Protein AF-A0A8S3XI13-F1 (afdb_monomer_lite)

pLDDT: mean 81.08, std 16.93, range [27.52, 96.81]

InterPro domains:
  IPR004941 FP protein, N-terminal domain [PF03258] (296-388)
  IPR057251 FP protein, C-terminal domain [PF25298] (394-444)

Organism: Parnassius apollo (NCBI:txid110799)

Foldseek 3Di:
DPAQEEEEEPLVDPVNVVVVVVVVVVRHHYAYEDCDDDPRYDHLVCCQPPFDPPNHQEYEYPFFDDPPDPVDDPDPVVLVRRLCRQLVSLLSNQVSQQPDPPHHQEYEYEADDQQDDDDPPDDDALVDHGPCPDSRNVSRVSRVVSNDHDPPYHYHYVRPPPVVVVVVPDDDDDDDPVSVVPPPDPDDPDDPDPPPDDDDDDDDDDDDDPPPVVVVVVVVVVVVVVVVVVVVVVVVVVVVVVVVVVVVVVVVVVVVVVVVVVVVVVVVVVVVVVVVVVVVVVVVLVVQLVVFVVQLQKKKKDLAADDPPDDQLLLLVLLCVQLVHDSQFFDDWDWADDPDPGGTIIMTGGPDSVSLVSSQVSCVVDWDFQCSRDVPPVDPVSRRDTMHMDGDHDPQVVVQLVLLCVQCVVQFVDWDDDPSFIWTHRDPPDDTDTDSDVVVSVVNSVVVPD

Structure (mmCIF, N/CA/C/O backbone):
data_AF-A0A8S3XI13-F1
#
_entry.id   AF-A0A8S3XI13-F1
#
loop_
_atom_site.group_PDB
_atom_site.id
_atom_site.type_symbol
_atom_site.label_atom_id
_atom_site.label_alt_id
_atom_site.label_comp_id
_atom_site.label_asym_id
_atom_site.label_entity_id
_atom_site.label_seq_id
_atom_site.pdbx_PDB_ins_code
_atom_site.Cartn_x
_atom_site.Cartn_y
_atom_site.Cartn_z
_atom_site.occupancy
_atom_site.B_iso_or_equiv
_atom_site.auth_seq_id
_atom_site.auth_comp_id
_atom_site.auth_asym_id
_atom_site.auth_atom_id
_atom_site.pdbx_PDB_model_num
ATOM 1 N N . MET A 1 1 ? 24.806 15.729 -54.479 1.00 39.25 1 MET A N 1
ATOM 2 C CA . MET A 1 1 ? 23.405 15.866 -54.014 1.00 39.25 1 MET A CA 1
ATOM 3 C C . MET A 1 1 ? 23.427 16.404 -52.591 1.00 39.25 1 MET A C 1
ATOM 5 O O . MET A 1 1 ? 24.210 15.902 -51.797 1.00 39.25 1 MET A O 1
ATOM 9 N N . SER A 1 2 ? 22.655 17.449 -52.281 1.00 49.19 2 SER A N 1
ATOM 10 C CA . SER A 1 2 ? 22.562 17.988 -50.913 1.00 49.19 2 SER A CA 1
ATOM 11 C C . SER A 1 2 ? 22.027 16.899 -49.978 1.00 49.19 2 SER A C 1
ATOM 13 O O . SER A 1 2 ? 20.950 16.361 -50.226 1.00 49.19 2 SER A O 1
ATOM 15 N N . ALA A 1 3 ? 22.794 16.515 -48.956 1.00 59.03 3 ALA A N 1
ATOM 16 C CA . ALA A 1 3 ? 22.401 15.454 -48.036 1.00 59.03 3 ALA A CA 1
ATOM 17 C C . ALA A 1 3 ? 21.142 15.870 -47.255 1.00 59.03 3 ALA A C 1
ATOM 19 O O . ALA A 1 3 ? 21.149 16.883 -46.551 1.00 59.03 3 ALA A O 1
ATOM 20 N N . ASN A 1 4 ? 20.064 15.089 -47.372 1.00 81.31 4 ASN A N 1
ATOM 21 C CA . ASN A 1 4 ? 18.801 15.349 -46.681 1.00 81.31 4 ASN A CA 1
ATOM 22 C C . ASN A 1 4 ? 19.017 15.266 -45.164 1.00 81.31 4 ASN A C 1
ATOM 24 O O . ASN A 1 4 ? 19.287 14.183 -44.638 1.00 81.31 4 ASN A O 1
ATOM 28 N N . LYS A 1 5 ? 18.914 16.403 -44.459 1.00 91.69 5 LYS A N 1
ATOM 29 C CA . LYS A 1 5 ? 19.104 16.435 -43.006 1.00 91.69 5 LYS A CA 1
ATOM 30 C C . LYS A 1 5 ? 17.844 16.027 -42.256 1.00 91.69 5 LYS A C 1
ATOM 32 O O . LYS A 1 5 ? 16.756 16.538 -42.535 1.00 91.69 5 LYS A O 1
ATOM 37 N N . VAL A 1 6 ? 18.025 15.181 -41.249 1.00 94.44 6 VAL A N 1
ATOM 38 C CA . VAL A 1 6 ? 17.006 14.838 -40.256 1.00 94.44 6 VAL A CA 1
ATOM 39 C C . VAL A 1 6 ? 17.490 15.279 -38.882 1.00 94.44 6 VAL A C 1
ATOM 41 O O . VAL A 1 6 ? 18.576 14.896 -38.444 1.00 94.44 6 VAL A O 1
ATOM 44 N N . LEU A 1 7 ? 16.681 16.092 -38.208 1.00 95.31 7 LEU A N 1
ATOM 45 C CA . LEU A 1 7 ? 16.945 16.558 -36.853 1.00 95.31 7 LEU A CA 1
ATOM 46 C C . LEU A 1 7 ? 16.281 15.610 -35.850 1.00 95.31 7 LEU A C 1
ATOM 48 O O . LEU A 1 7 ? 15.080 15.368 -35.947 1.00 95.31 7 LEU A O 1
ATOM 52 N N . ILE A 1 8 ? 17.032 15.087 -34.881 1.00 95.12 8 ILE A N 1
ATOM 53 C CA . ILE A 1 8 ? 16.512 14.156 -33.869 1.00 95.12 8 ILE A CA 1
ATOM 54 C C . ILE A 1 8 ? 16.714 14.731 -32.467 1.00 95.12 8 ILE A C 1
ATOM 56 O O . ILE A 1 8 ? 17.841 14.810 -31.990 1.00 95.12 8 ILE A O 1
ATOM 60 N N . GLY A 1 9 ? 15.632 15.079 -31.773 1.00 94.06 9 GLY A N 1
ATOM 61 C CA . GLY A 1 9 ? 15.652 15.381 -30.342 1.00 94.06 9 GLY A CA 1
ATOM 62 C C . GLY A 1 9 ? 15.839 14.110 -29.519 1.00 94.06 9 GLY A C 1
ATOM 63 O O . GLY A 1 9 ? 15.090 13.152 -29.684 1.00 94.06 9 GLY A O 1
ATOM 64 N N . GLY A 1 10 ? 16.840 14.073 -28.637 1.00 90.06 10 GLY A N 1
ATOM 65 C CA . GLY A 1 10 ? 17.116 12.881 -27.825 1.00 90.06 10 GLY A CA 1
ATOM 66 C C . GLY A 1 10 ? 17.763 11.726 -28.601 1.00 90.06 10 GLY A C 1
ATOM 67 O O . GLY A 1 10 ? 17.628 10.567 -28.211 1.00 90.06 10 GLY A O 1
ATOM 68 N N . GLY A 1 11 ? 18.504 12.020 -29.672 1.00 86.38 11 GLY A N 1
ATOM 69 C CA . GLY A 1 11 ? 19.200 11.042 -30.519 1.00 86.38 11 GLY A CA 1
ATOM 70 C C . GLY A 1 11 ? 20.287 10.215 -29.816 1.00 86.38 11 GLY A C 1
ATOM 71 O O . GLY A 1 11 ? 20.730 9.208 -30.358 1.00 86.38 11 GLY A O 1
ATOM 72 N N . THR A 1 12 ? 20.702 10.592 -28.601 1.00 87.31 12 THR A N 1
ATOM 73 C CA . THR A 1 12 ? 21.591 9.774 -27.752 1.00 87.31 12 THR A CA 1
ATOM 74 C C . THR A 1 12 ? 20.848 8.773 -26.864 1.00 87.31 12 THR A C 1
ATOM 76 O O . THR A 1 12 ? 21.497 7.964 -26.208 1.00 87.31 12 THR A O 1
ATOM 79 N N . GLY A 1 13 ? 19.514 8.808 -26.807 1.00 85.25 13 GLY A N 1
ATOM 80 C CA . GLY A 1 13 ? 18.710 7.854 -26.038 1.00 85.25 13 GLY A CA 1
ATOM 81 C C . GLY A 1 13 ? 18.507 6.519 -26.762 1.00 85.25 13 GLY A C 1
ATOM 82 O O . GLY A 1 13 ? 18.830 6.387 -27.937 1.00 85.25 13 GLY A O 1
ATOM 83 N N . PHE A 1 14 ? 17.915 5.537 -26.075 1.00 84.25 14 PHE A N 1
ATOM 84 C CA . PHE A 1 14 ? 17.695 4.178 -26.598 1.00 84.25 14 PHE A CA 1
ATOM 85 C C . PHE A 1 14 ? 17.011 4.147 -27.980 1.00 84.25 14 PHE A C 1
ATOM 87 O O . PHE A 1 14 ? 17.536 3.558 -28.925 1.00 84.25 14 PHE A O 1
ATOM 94 N N . ILE A 1 15 ? 15.872 4.835 -28.125 1.00 85.81 15 ILE A N 1
ATOM 95 C CA . ILE A 1 15 ? 15.140 4.922 -29.402 1.00 85.81 15 ILE A CA 1
ATOM 96 C C . ILE A 1 15 ? 15.936 5.753 -30.418 1.00 85.81 15 ILE A C 1
ATOM 98 O O . ILE A 1 15 ? 16.102 5.354 -31.569 1.00 85.81 15 ILE A O 1
ATOM 102 N N . GLY A 1 16 ? 16.470 6.896 -29.980 1.00 89.50 16 GLY A N 1
ATOM 103 C CA . GLY A 1 16 ? 17.196 7.837 -30.829 1.00 89.50 16 GLY A CA 1
ATOM 104 C C . GLY A 1 16 ? 18.441 7.244 -31.495 1.00 89.50 16 GLY A C 1
ATOM 105 O O . GLY A 1 16 ? 18.666 7.492 -32.678 1.00 89.50 16 GLY A O 1
ATOM 106 N N . GLN A 1 17 ? 19.213 6.419 -30.780 1.00 89.25 17 GLN A N 1
ATOM 107 C CA . GLN A 1 17 ? 20.415 5.769 -31.316 1.00 89.25 17 GLN A CA 1
ATOM 108 C C . GLN A 1 17 ? 20.080 4.785 -32.444 1.00 89.25 17 GLN A C 1
ATOM 110 O O . GLN A 1 17 ? 20.731 4.799 -33.491 1.00 89.25 17 GLN A O 1
ATOM 115 N N . ASN A 1 18 ? 19.044 3.963 -32.253 1.00 90.25 18 ASN A N 1
ATOM 116 C CA . ASN A 1 18 ? 18.589 3.009 -33.264 1.00 90.25 18 ASN A CA 1
ATOM 117 C C . ASN A 1 18 ? 18.015 3.727 -34.490 1.00 90.25 18 ASN A C 1
ATOM 119 O O . ASN A 1 18 ? 18.367 3.394 -35.621 1.00 90.25 18 ASN A O 1
ATOM 123 N N . LEU A 1 19 ? 17.206 4.769 -34.268 1.00 88.94 19 LEU A N 1
ATOM 124 C CA . LEU A 1 19 ? 16.654 5.587 -35.346 1.00 88.94 19 LEU A CA 1
ATOM 125 C C . LEU A 1 19 ? 17.756 6.285 -36.152 1.00 88.94 19 LEU A C 1
ATOM 127 O O . LEU A 1 19 ? 17.717 6.286 -37.380 1.00 88.94 19 LEU A O 1
ATOM 131 N N . ARG A 1 20 ? 18.768 6.837 -35.472 1.00 91.38 20 ARG A N 1
ATOM 132 C CA . ARG A 1 20 ? 19.938 7.432 -36.123 1.00 91.38 20 ARG A CA 1
ATOM 133 C C . ARG A 1 20 ? 20.634 6.415 -37.019 1.00 91.38 20 ARG A C 1
ATOM 135 O O . ARG A 1 20 ? 20.897 6.733 -38.171 1.00 91.38 20 ARG A O 1
ATOM 142 N N . LYS A 1 21 ? 20.912 5.210 -36.510 1.00 88.56 21 LYS A N 1
ATOM 143 C CA . LYS A 1 21 ? 21.574 4.152 -37.286 1.00 88.56 21 LYS A CA 1
ATOM 144 C C . LYS A 1 21 ? 20.775 3.815 -38.547 1.00 88.56 21 LYS A C 1
ATOM 146 O O . LYS A 1 21 ? 21.339 3.844 -39.634 1.00 88.56 21 LYS A O 1
ATOM 151 N N . LEU A 1 22 ? 19.470 3.584 -38.402 1.00 90.06 22 LEU A N 1
ATOM 152 C CA . LEU A 1 22 ? 18.572 3.256 -39.510 1.00 90.06 22 LEU A CA 1
ATOM 153 C C . LEU A 1 22 ? 18.549 4.352 -40.586 1.00 90.06 22 LEU A C 1
ATOM 155 O O . LEU A 1 22 ? 18.711 4.068 -41.770 1.00 90.06 22 LEU A O 1
ATOM 159 N N . LEU A 1 23 ? 18.380 5.613 -40.181 1.00 89.50 23 LEU A N 1
ATOM 160 C CA . LEU A 1 23 ? 18.314 6.731 -41.121 1.00 89.50 23 LEU A CA 1
ATOM 161 C C . LEU A 1 23 ? 19.673 7.019 -41.773 1.00 89.50 23 LEU A C 1
ATOM 163 O O . LEU A 1 23 ? 19.720 7.354 -42.953 1.00 89.50 23 LEU A O 1
ATOM 167 N N . SER A 1 24 ? 20.779 6.847 -41.045 1.00 88.62 24 SER A N 1
ATOM 168 C CA . SER A 1 24 ? 22.120 6.954 -41.625 1.00 88.62 24 SER A CA 1
ATOM 169 C C . SER A 1 24 ? 22.378 5.875 -42.678 1.00 88.62 24 SER A C 1
ATOM 171 O O . SER A 1 24 ? 22.904 6.198 -43.738 1.00 88.62 24 SER A O 1
ATOM 173 N N . THR A 1 25 ? 21.949 4.627 -42.451 1.00 88.06 25 THR A N 1
ATOM 174 C CA . THR A 1 25 ? 21.996 3.564 -43.476 1.00 88.06 25 THR A CA 1
ATOM 175 C C . THR A 1 25 ? 21.149 3.915 -44.704 1.00 88.06 25 THR A C 1
ATOM 177 O O . THR A 1 25 ? 21.525 3.583 -45.822 1.00 88.06 25 THR A O 1
ATOM 180 N N . GLY A 1 26 ? 20.050 4.650 -44.518 1.00 86.62 26 GLY A N 1
ATOM 181 C CA . GLY A 1 26 ? 19.231 5.192 -45.606 1.00 86.62 26 GLY A CA 1
ATOM 182 C C . GLY A 1 26 ? 19.807 6.429 -46.315 1.00 86.62 26 GLY A C 1
ATOM 183 O O . GLY A 1 26 ? 19.109 7.019 -47.136 1.00 86.62 26 GLY A O 1
ATOM 184 N N . GLY A 1 27 ? 21.033 6.863 -45.992 1.00 88.44 27 GLY A N 1
ATOM 185 C CA . GLY A 1 27 ? 21.703 7.998 -46.640 1.00 88.44 27 GLY A CA 1
ATOM 186 C C . GLY A 1 27 ? 21.305 9.385 -46.118 1.00 88.44 27 GLY A C 1
ATOM 187 O O . GLY A 1 27 ? 21.654 10.396 -46.731 1.00 88.44 27 GLY A O 1
ATOM 188 N N . TYR A 1 28 ? 20.587 9.469 -44.993 1.00 90.31 28 TYR A N 1
ATOM 189 C CA . TYR A 1 28 ? 20.229 10.746 -44.371 1.00 90.31 28 TYR A CA 1
ATOM 190 C C . TYR A 1 28 ? 21.352 11.279 -43.477 1.00 90.31 28 TYR A C 1
ATOM 192 O O . TYR A 1 28 ? 21.987 10.540 -42.720 1.00 90.31 28 TYR A O 1
ATOM 200 N N . ASN A 1 29 ? 21.549 12.599 -43.500 1.00 91.69 29 ASN A N 1
ATOM 201 C CA . ASN A 1 29 ? 22.471 13.272 -42.590 1.00 91.69 29 ASN A CA 1
ATOM 202 C C . ASN A 1 29 ? 21.758 13.588 -41.268 1.00 91.69 29 ASN A C 1
ATOM 204 O O . ASN A 1 29 ? 20.748 14.290 -41.257 1.00 91.69 29 ASN A O 1
ATOM 208 N N . ILE A 1 30 ? 22.258 13.068 -40.150 1.00 92.62 30 ILE A N 1
ATOM 209 C CA . ILE A 1 30 ? 21.567 13.162 -38.862 1.00 92.62 30 ILE A CA 1
ATOM 210 C C . ILE A 1 30 ? 22.194 14.243 -37.996 1.00 92.62 30 ILE A C 1
ATOM 212 O O . ILE A 1 30 ? 23.370 14.161 -37.647 1.00 92.62 30 ILE A O 1
ATOM 216 N N . VAL A 1 31 ? 21.373 15.206 -37.580 1.00 93.19 31 VAL A N 1
ATOM 217 C CA . VAL A 1 31 ? 21.733 16.206 -36.572 1.00 93.19 31 VAL A CA 1
ATOM 218 C C . VAL A 1 31 ? 20.979 15.877 -35.294 1.00 93.19 31 VAL A C 1
ATOM 220 O O . VAL A 1 31 ? 19.759 15.741 -35.301 1.00 93.19 31 VAL A O 1
ATOM 223 N N . ASN A 1 32 ? 21.686 15.726 -34.183 1.00 93.12 32 ASN A N 1
ATOM 224 C CA . ASN A 1 32 ? 21.063 15.383 -32.912 1.00 93.12 32 ASN A CA 1
ATOM 225 C C . ASN A 1 32 ? 20.874 16.634 -32.046 1.00 93.12 32 ASN A C 1
ATOM 227 O O . ASN A 1 32 ? 21.790 17.442 -31.940 1.00 93.12 32 ASN A O 1
ATOM 231 N N . VAL A 1 33 ? 19.724 16.770 -31.387 1.00 92.25 33 VAL A N 1
ATOM 232 C CA . VAL A 1 33 ? 19.489 17.785 -30.354 1.00 92.25 33 VAL A CA 1
ATOM 233 C C . VAL A 1 33 ? 19.600 17.128 -28.985 1.00 92.25 33 VAL A C 1
ATOM 235 O O . VAL A 1 33 ? 18.851 16.210 -28.634 1.00 92.25 33 VAL A O 1
ATOM 238 N N . SER A 1 34 ? 20.577 17.578 -28.208 1.00 87.69 34 SER A N 1
ATOM 239 C CA . SER A 1 34 ? 21.031 16.921 -26.987 1.00 87.69 34 SER A CA 1
ATOM 240 C C . SER A 1 34 ? 21.279 17.942 -25.873 1.00 87.69 34 SER A C 1
ATOM 242 O O . SER A 1 34 ? 21.442 19.133 -26.110 1.00 87.69 34 SER A O 1
ATOM 244 N N . ARG A 1 35 ? 21.298 17.483 -24.617 1.00 81.94 35 ARG A N 1
ATOM 245 C CA . ARG A 1 35 ? 21.664 18.334 -23.467 1.00 81.94 35 ARG A CA 1
ATOM 246 C C . ARG A 1 35 ? 23.148 18.710 -23.475 1.00 81.94 35 ARG A C 1
ATOM 248 O O . ARG A 1 35 ? 23.506 19.754 -22.951 1.00 81.94 35 ARG A O 1
ATOM 255 N N . MET A 1 36 ? 23.990 17.857 -24.061 1.00 75.19 36 MET A N 1
ATOM 256 C CA . MET A 1 36 ? 25.430 18.072 -24.183 1.00 75.19 36 MET A CA 1
ATOM 257 C C . MET A 1 36 ? 25.780 18.380 -25.649 1.00 75.19 36 MET A C 1
ATOM 259 O O . MET A 1 36 ? 25.462 17.556 -26.521 1.00 75.19 36 MET A O 1
ATOM 263 N N . PRO A 1 37 ? 26.397 19.537 -25.944 1.00 69.69 37 PRO A N 1
ATOM 264 C CA . PRO A 1 37 ? 26.869 19.855 -27.289 1.00 69.69 37 PRO A CA 1
ATOM 265 C C . PRO A 1 37 ? 28.040 18.942 -27.688 1.00 69.69 37 PRO A C 1
ATOM 267 O O . PRO A 1 37 ? 28.729 18.382 -26.838 1.00 69.69 37 PRO A O 1
ATOM 270 N N . GLY A 1 38 ? 28.256 18.761 -28.989 1.00 71.00 38 GLY A N 1
ATOM 271 C CA . GLY A 1 38 ? 29.327 17.922 -29.536 1.00 71.00 38 GLY A CA 1
ATOM 272 C C . GLY A 1 38 ? 29.366 17.994 -31.061 1.00 71.00 38 GLY A C 1
ATOM 273 O O . GLY A 1 38 ? 28.500 18.622 -31.660 1.00 71.00 38 GLY A O 1
ATOM 274 N N . ALA A 1 39 ? 30.330 17.328 -31.703 1.00 65.00 39 ALA A N 1
ATOM 275 C CA . ALA A 1 39 ? 30.598 17.494 -33.141 1.00 65.00 39 ALA A CA 1
ATOM 276 C C . ALA A 1 39 ? 29.372 17.296 -34.067 1.00 65.00 39 ALA A C 1
ATOM 278 O O . ALA A 1 39 ? 29.275 17.964 -35.087 1.00 65.00 39 ALA A O 1
ATOM 279 N N . ASN A 1 40 ? 28.414 16.437 -33.685 1.00 71.12 40 ASN A N 1
ATOM 280 C CA . ASN A 1 40 ? 27.137 16.222 -34.392 1.00 71.12 40 ASN A CA 1
ATOM 281 C C . ASN A 1 40 ? 25.900 16.463 -33.496 1.00 71.12 40 ASN A C 1
ATOM 283 O O . ASN A 1 40 ? 24.801 15.989 -33.798 1.00 71.12 40 ASN A O 1
ATOM 287 N N . ASN A 1 41 ? 26.085 17.167 -32.374 1.00 84.69 41 ASN A N 1
ATOM 288 C CA . ASN A 1 41 ? 25.042 17.441 -31.390 1.00 84.69 41 ASN A CA 1
ATOM 289 C C . ASN A 1 41 ? 24.865 18.953 -31.208 1.00 84.69 41 ASN A C 1
ATOM 291 O O . ASN A 1 41 ? 25.777 19.648 -30.761 1.00 84.69 41 ASN A O 1
ATOM 295 N N . VAL A 1 42 ? 23.659 19.435 -31.472 1.00 89.62 42 VAL A N 1
ATOM 296 C CA . VAL A 1 42 ? 23.209 20.799 -31.198 1.00 89.62 42 VAL A CA 1
ATOM 297 C C . VAL A 1 42 ? 22.523 20.823 -29.829 1.00 89.62 42 VAL A C 1
ATOM 299 O O . VAL A 1 42 ? 21.868 19.851 -29.445 1.00 89.62 42 VAL A O 1
ATOM 302 N N . SER A 1 43 ? 22.679 21.898 -29.055 1.00 91.12 43 SER A N 1
ATOM 303 C CA . SER A 1 43 ? 21.969 22.027 -27.779 1.00 91.12 43 SER A CA 1
ATOM 304 C C . SER A 1 43 ? 20.536 22.521 -27.978 1.00 91.12 43 SER A C 1
ATOM 306 O O . SER A 1 43 ? 20.222 23.200 -28.955 1.00 91.12 43 SER A O 1
ATOM 308 N N . TRP A 1 44 ? 19.665 22.242 -27.006 1.00 90.50 44 TRP A N 1
ATOM 309 C CA . TRP A 1 44 ? 18.313 22.815 -26.971 1.00 90.50 44 TRP A CA 1
ATOM 310 C C . TRP A 1 44 ? 18.331 24.347 -27.006 1.00 90.50 44 TRP A C 1
ATOM 312 O O . TRP A 1 44 ? 17.577 24.947 -27.760 1.00 90.50 44 TRP A O 1
ATOM 322 N N . SER A 1 45 ? 19.270 24.972 -26.291 1.00 90.00 45 SER A N 1
ATOM 323 C CA . SER A 1 45 ? 19.448 26.427 -26.300 1.00 90.00 45 SER A CA 1
ATOM 324 C C . SER A 1 45 ? 19.857 26.985 -27.667 1.00 90.00 45 SER A C 1
ATOM 326 O O . SER A 1 45 ? 19.509 28.117 -27.992 1.00 90.00 45 SER A O 1
ATOM 328 N N . THR A 1 46 ? 20.585 26.219 -28.484 1.00 90.62 46 THR A N 1
ATOM 329 C CA . THR A 1 46 ? 20.898 26.620 -29.861 1.00 90.62 46 THR A CA 1
ATOM 330 C C . THR A 1 46 ? 19.665 26.529 -30.753 1.00 90.62 46 THR A C 1
ATOM 332 O O . THR A 1 46 ? 19.466 27.421 -31.567 1.00 90.62 46 THR A O 1
ATOM 335 N N . ILE A 1 47 ? 18.811 25.515 -30.581 1.00 93.31 47 ILE A N 1
ATOM 336 C CA . ILE A 1 47 ? 17.541 25.429 -31.323 1.00 93.31 47 ILE A CA 1
ATOM 337 C C . ILE A 1 47 ? 16.627 26.612 -30.990 1.00 93.31 47 ILE A C 1
ATOM 339 O O . ILE A 1 47 ? 16.039 27.190 -31.896 1.00 93.31 47 ILE A O 1
ATOM 343 N N . GLU A 1 48 ? 16.552 27.019 -29.724 1.00 90.81 48 GLU A N 1
ATOM 344 C CA . GLU A 1 48 ? 15.737 28.171 -29.313 1.00 90.81 48 GLU A CA 1
ATOM 345 C C . GLU A 1 48 ? 16.265 29.505 -29.842 1.00 90.81 48 GLU A C 1
ATOM 347 O O . GLU A 1 48 ? 15.487 30.373 -30.216 1.00 90.81 48 GLU A O 1
ATOM 352 N N . LYS A 1 49 ? 17.589 29.695 -29.855 1.00 90.25 49 LYS A N 1
ATOM 353 C CA . LYS A 1 49 ? 18.195 30.972 -30.263 1.00 90.25 49 LYS A CA 1
ATOM 354 C C . LYS A 1 49 ? 18.383 31.102 -31.768 1.00 90.25 49 LYS A C 1
ATOM 356 O O . LYS A 1 49 ? 18.361 32.209 -32.292 1.00 90.25 49 LYS A O 1
ATOM 361 N N . SER A 1 50 ? 18.681 29.995 -32.438 1.00 89.94 50 SER A N 1
ATOM 362 C CA . SER A 1 50 ? 19.144 29.981 -33.830 1.00 89.94 50 SER A CA 1
ATOM 363 C C . SER A 1 50 ? 18.214 29.206 -34.762 1.00 89.94 50 SER A C 1
ATOM 365 O O . SER A 1 50 ? 18.462 29.177 -35.966 1.00 89.94 50 SER A O 1
ATOM 367 N N . GLY A 1 51 ? 17.150 28.595 -34.236 1.00 91.50 51 GLY A N 1
ATOM 368 C CA . GLY A 1 51 ? 16.178 27.843 -35.019 1.00 91.50 51 GLY A CA 1
ATOM 369 C C . GLY A 1 51 ? 16.717 26.513 -35.553 1.00 91.50 51 GLY A C 1
ATOM 370 O O . GLY A 1 51 ? 17.687 25.936 -35.051 1.00 91.50 51 GLY A O 1
ATOM 371 N N . LEU A 1 52 ? 16.049 25.989 -36.583 1.00 92.31 52 LEU A N 1
ATOM 372 C CA . LEU A 1 52 ? 16.436 24.727 -37.213 1.00 92.31 52 LEU A CA 1
ATOM 373 C C . LEU A 1 52 ? 17.695 24.886 -38.083 1.00 92.31 52 LEU A C 1
ATOM 375 O O . LEU A 1 52 ? 17.828 25.881 -38.798 1.00 92.31 52 LEU A O 1
ATOM 379 N N . PRO A 1 53 ? 18.579 23.872 -38.136 1.00 90.06 53 PRO A N 1
ATOM 380 C CA . PRO A 1 53 ? 19.666 23.850 -39.105 1.00 90.06 53 PRO A CA 1
ATOM 381 C C . PRO A 1 53 ? 19.154 23.966 -40.547 1.00 90.06 53 PRO A C 1
ATOM 383 O O . PRO A 1 53 ? 18.134 23.375 -40.909 1.00 90.06 53 PRO A O 1
ATOM 386 N N . LEU A 1 54 ? 19.915 24.653 -41.401 1.00 87.69 54 LEU A N 1
ATOM 387 C CA . LEU A 1 54 ? 19.596 24.793 -42.826 1.00 87.69 54 LEU A CA 1
ATOM 388 C C . LEU A 1 54 ? 19.411 23.427 -43.509 1.00 87.69 54 LEU A C 1
ATOM 390 O O . LEU A 1 54 ? 20.206 22.502 -43.277 1.00 87.69 54 LEU A O 1
ATOM 394 N N . ASN A 1 55 ? 18.414 23.351 -44.398 1.00 88.06 55 ASN A N 1
ATOM 395 C CA . ASN A 1 55 ? 18.009 22.167 -45.166 1.00 88.06 55 ASN A CA 1
ATOM 396 C C . ASN A 1 55 ? 17.481 20.990 -44.322 1.00 88.06 55 ASN A C 1
ATOM 398 O O . ASN A 1 55 ? 17.621 19.830 -44.719 1.00 88.06 55 ASN A O 1
ATOM 402 N N . THR A 1 56 ? 16.873 21.259 -43.163 1.00 93.38 56 THR A N 1
ATOM 403 C CA . THR A 1 56 ? 16.217 20.222 -42.348 1.00 93.38 56 THR A CA 1
ATOM 404 C C . THR A 1 56 ? 14.924 19.759 -43.021 1.00 93.38 56 THR A C 1
ATOM 406 O O . THR A 1 56 ? 13.976 20.524 -43.154 1.00 93.38 56 THR A O 1
ATOM 409 N N . LYS A 1 57 ? 14.857 18.490 -43.443 1.00 93.19 57 LYS A N 1
ATOM 410 C CA . LYS A 1 57 ? 13.683 17.933 -44.145 1.00 93.19 57 LYS A CA 1
ATOM 411 C C . LYS A 1 57 ? 12.708 17.207 -43.229 1.00 93.19 57 LYS A C 1
ATOM 413 O O . LYS A 1 57 ? 11.521 17.145 -43.552 1.00 93.19 57 LYS A O 1
ATOM 418 N N . ALA A 1 58 ? 13.180 16.709 -42.091 1.00 93.81 58 ALA A N 1
ATOM 419 C CA . ALA A 1 58 ? 12.351 16.075 -41.076 1.00 93.81 58 ALA A CA 1
ATOM 420 C C . ALA A 1 58 ? 12.878 16.384 -39.673 1.00 93.81 58 ALA A C 1
ATOM 422 O O . ALA A 1 58 ? 14.089 16.488 -39.467 1.00 93.81 58 ALA A O 1
ATOM 423 N N . VAL A 1 59 ? 11.959 16.488 -38.717 1.00 95.69 59 VAL A N 1
ATOM 424 C CA . VAL A 1 59 ? 12.262 16.610 -37.289 1.00 95.69 59 VAL A CA 1
ATOM 425 C C . VAL A 1 59 ? 11.605 15.441 -36.562 1.00 95.69 59 VAL A C 1
ATOM 427 O O . VAL A 1 59 ? 10.430 15.167 -36.784 1.00 95.69 59 VAL A O 1
ATOM 430 N N . VAL A 1 60 ? 12.343 14.753 -35.695 1.00 95.25 60 VAL A N 1
ATOM 431 C CA . VAL A 1 60 ? 11.824 13.675 -34.843 1.00 95.25 60 VAL A CA 1
ATOM 432 C C . VAL A 1 60 ? 12.173 13.983 -33.396 1.00 95.25 60 VAL A C 1
ATOM 434 O O . VAL A 1 60 ? 13.347 14.136 -33.072 1.00 95.25 60 VAL A O 1
ATOM 437 N N . ASN A 1 61 ? 11.189 14.072 -32.506 1.00 94.56 61 ASN A N 1
ATOM 438 C CA . ASN A 1 61 ? 11.444 14.273 -31.084 1.00 94.56 61 ASN A CA 1
ATOM 439 C C . ASN A 1 61 ? 11.255 12.971 -30.299 1.00 94.56 61 ASN A C 1
ATOM 441 O O . ASN A 1 61 ? 10.130 12.540 -30.056 1.00 94.56 61 ASN A O 1
ATOM 445 N N . CYS A 1 62 ? 12.374 12.387 -29.875 1.00 91.31 62 CYS A N 1
ATOM 446 C CA . CYS A 1 62 ? 12.457 11.242 -28.968 1.00 91.31 62 CYS A CA 1
ATOM 447 C C . CYS A 1 62 ? 12.955 11.659 -27.570 1.00 91.31 62 CYS A C 1
ATOM 449 O O . CYS A 1 62 ? 13.364 10.808 -26.775 1.00 91.31 62 CYS A O 1
ATOM 451 N N . ALA A 1 63 ? 13.014 12.963 -27.277 1.00 90.56 63 ALA A N 1
ATOM 452 C CA . ALA A 1 63 ? 13.543 13.459 -26.017 1.00 90.56 63 ALA A CA 1
ATOM 453 C C . ALA A 1 63 ? 12.584 13.160 -24.860 1.00 90.56 63 ALA A C 1
ATOM 455 O O . ALA A 1 63 ? 11.396 13.467 -24.906 1.00 90.56 63 ALA A O 1
ATOM 456 N N . GLY A 1 64 ? 13.130 12.587 -23.792 1.00 87.44 64 GLY A N 1
ATOM 457 C CA . GLY A 1 64 ? 12.392 12.337 -22.567 1.00 87.44 64 GLY A CA 1
ATOM 458 C C . GLY A 1 64 ? 13.298 11.747 -21.502 1.00 87.44 64 GLY A C 1
ATOM 459 O O . GLY A 1 64 ? 14.115 10.864 -21.768 1.00 87.44 64 GLY A O 1
ATOM 460 N N . GLN A 1 65 ? 13.170 12.240 -20.274 1.00 84.69 65 GLN A N 1
ATOM 461 C CA . GLN A 1 65 ? 13.832 11.623 -19.134 1.00 84.69 65 GLN A CA 1
ATOM 462 C C . GLN A 1 65 ? 13.164 10.278 -18.823 1.00 84.69 65 GLN A C 1
ATOM 464 O O . GLN A 1 65 ? 11.929 10.182 -18.796 1.00 84.69 65 GLN A O 1
ATOM 469 N N . GLN A 1 66 ? 13.983 9.255 -18.572 1.00 79.00 66 GLN A N 1
ATOM 470 C CA . GLN A 1 66 ? 13.526 7.978 -18.032 1.00 79.00 66 GLN A CA 1
ATOM 471 C C . GLN A 1 66 ? 12.941 8.200 -16.636 1.00 79.00 66 GLN A C 1
ATOM 473 O O . GLN A 1 66 ? 13.604 8.767 -15.768 1.00 79.00 66 GLN A O 1
ATOM 478 N N . PHE A 1 67 ? 11.699 7.765 -16.438 1.00 75.19 67 PHE A N 1
ATOM 479 C CA . PHE A 1 67 ? 11.006 7.848 -15.150 1.00 75.19 67 PHE A CA 1
ATOM 480 C C . PHE A 1 67 ? 10.826 6.483 -14.469 1.00 75.19 67 PHE A C 1
ATOM 482 O O . PHE A 1 67 ? 10.420 6.438 -13.316 1.00 75.19 67 PHE A O 1
ATOM 489 N N . MET A 1 68 ? 11.171 5.384 -15.153 1.00 68.62 68 MET A N 1
ATOM 490 C CA . MET A 1 68 ? 11.176 4.010 -14.622 1.00 68.62 68 MET A CA 1
ATOM 491 C C . MET A 1 68 ? 12.467 3.711 -13.834 1.00 68.62 68 MET A C 1
ATOM 493 O O . MET A 1 68 ? 13.088 2.667 -14.005 1.00 68.62 68 MET A O 1
ATOM 497 N N . ASP A 1 69 ? 12.917 4.667 -13.022 1.00 68.75 69 ASP A N 1
ATOM 498 C CA . ASP A 1 69 ? 14.090 4.532 -12.158 1.00 68.75 69 ASP A CA 1
ATOM 499 C C . ASP A 1 69 ? 13.609 4.302 -10.722 1.00 68.75 69 ASP A C 1
ATOM 501 O O . ASP A 1 69 ? 13.237 5.245 -10.024 1.00 68.75 69 ASP A O 1
ATOM 505 N N . PHE A 1 70 ? 13.593 3.037 -10.290 1.00 64.56 70 PHE A N 1
ATOM 506 C CA . PHE A 1 70 ? 13.099 2.624 -8.968 1.00 64.56 70 PHE A CA 1
ATOM 507 C C . PHE A 1 70 ? 13.927 3.184 -7.799 1.00 64.56 70 PHE A C 1
ATOM 509 O O . PHE A 1 70 ? 13.518 3.060 -6.647 1.00 64.56 70 PHE A O 1
ATOM 516 N N . THR A 1 71 ? 15.075 3.815 -8.076 1.00 66.44 71 THR A N 1
ATOM 517 C CA . THR A 1 71 ? 15.910 4.472 -7.060 1.00 66.44 71 THR A CA 1
ATOM 518 C C . THR A 1 71 ? 15.486 5.915 -6.771 1.00 66.44 71 THR A C 1
ATOM 520 O O . THR A 1 71 ? 15.985 6.523 -5.823 1.00 66.44 71 THR A O 1
ATOM 523 N N . LYS A 1 72 ? 14.557 6.482 -7.559 1.00 73.00 72 LYS A N 1
ATOM 524 C CA . LYS A 1 72 ? 14.097 7.869 -7.420 1.00 73.00 72 LYS A CA 1
ATOM 525 C C . LYS A 1 72 ? 12.658 7.945 -6.938 1.00 73.00 72 LYS A C 1
ATOM 527 O O . LYS A 1 72 ? 11.733 7.461 -7.583 1.00 73.00 72 LYS A O 1
ATOM 532 N N . SER A 1 73 ? 12.463 8.655 -5.834 1.00 81.88 73 SER A N 1
ATOM 533 C CA . SER A 1 73 ? 11.131 8.985 -5.333 1.00 81.88 73 SER A CA 1
ATOM 534 C C . SER A 1 73 ? 10.427 10.003 -6.236 1.00 81.88 73 SER A C 1
ATOM 536 O O . SER A 1 73 ? 11.045 10.935 -6.757 1.00 81.88 73 SER A O 1
ATOM 538 N N . TRP A 1 74 ? 9.102 9.877 -6.352 1.00 86.25 74 TRP A N 1
ATOM 539 C CA . TRP A 1 74 ? 8.227 10.792 -7.096 1.00 86.25 74 TRP A CA 1
ATOM 540 C C . TRP A 1 74 ? 8.028 12.137 -6.380 1.00 86.25 74 TRP A C 1
ATOM 542 O O . TRP A 1 74 ? 6.932 12.481 -5.937 1.00 86.25 74 TRP A O 1
ATOM 552 N N . THR A 1 75 ? 9.098 12.921 -6.271 1.00 88.88 75 THR A N 1
ATOM 553 C CA . THR A 1 75 ? 9.057 14.272 -5.698 1.00 88.88 75 THR A CA 1
ATOM 554 C C . THR A 1 75 ? 8.444 15.280 -6.682 1.00 88.88 75 THR A C 1
ATOM 556 O O . THR A 1 75 ? 8.486 15.059 -7.898 1.00 88.88 75 THR A O 1
ATOM 559 N N . PRO A 1 76 ? 7.918 16.425 -6.203 1.00 89.00 76 PRO A N 1
ATOM 560 C CA . PRO A 1 76 ? 7.463 17.506 -7.081 1.00 89.00 76 PRO A CA 1
ATOM 561 C C . PRO A 1 76 ? 8.541 17.960 -8.077 1.00 89.00 76 PRO A C 1
ATOM 563 O O . PRO A 1 76 ? 8.259 18.120 -9.262 1.00 89.00 76 PRO A O 1
ATOM 566 N N . GLY A 1 77 ? 9.799 18.062 -7.633 1.00 89.00 77 GLY A N 1
ATOM 567 C CA . GLY A 1 77 ? 10.926 18.398 -8.508 1.00 89.00 77 GLY A CA 1
ATOM 568 C C . GLY A 1 77 ? 11.188 17.340 -9.586 1.00 89.00 77 GLY A C 1
ATOM 569 O O . GLY A 1 77 ? 11.460 17.679 -10.736 1.00 89.00 77 GLY A O 1
ATOM 570 N N . PHE A 1 78 ? 11.048 16.051 -9.261 1.00 88.25 78 PHE A N 1
ATOM 571 C CA . PHE A 1 78 ? 11.174 14.984 -10.253 1.00 88.25 78 PHE A CA 1
ATOM 572 C C . PHE A 1 78 ? 10.041 15.017 -11.287 1.00 88.25 78 PHE A C 1
ATOM 574 O O . PHE A 1 78 ? 10.314 14.939 -12.485 1.00 88.25 78 PHE A O 1
ATOM 581 N N . LYS A 1 79 ? 8.790 15.216 -10.848 1.00 89.31 79 LYS A N 1
ATOM 582 C CA . LYS A 1 79 ? 7.630 15.404 -11.739 1.00 89.31 79 LYS A CA 1
ATOM 583 C C . LYS A 1 79 ? 7.838 16.576 -12.701 1.00 89.31 79 LYS A C 1
ATOM 585 O O . LYS A 1 79 ? 7.609 16.424 -13.901 1.00 89.31 79 LYS A O 1
ATOM 590 N N . GLN A 1 80 ? 8.353 17.696 -12.194 1.00 90.62 80 GLN A N 1
ATOM 591 C CA . GLN A 1 80 ? 8.688 18.863 -13.009 1.00 90.62 80 GLN A CA 1
ATOM 592 C C . GLN A 1 80 ? 9.768 18.544 -14.051 1.00 90.62 80 GLN A C 1
ATOM 594 O O . GLN A 1 80 ? 9.639 18.917 -15.214 1.00 90.62 80 GLN A O 1
ATOM 599 N N . ASN A 1 81 ? 10.819 17.813 -13.674 1.00 89.88 81 ASN A N 1
ATOM 600 C CA . ASN A 1 81 ? 11.868 17.406 -14.612 1.00 89.88 81 ASN A CA 1
ATOM 601 C C . ASN A 1 81 ? 11.328 16.480 -15.715 1.00 89.88 81 ASN A C 1
ATOM 603 O O . ASN A 1 81 ? 11.659 16.650 -16.892 1.00 89.88 81 ASN A O 1
ATOM 607 N N . VAL A 1 82 ? 10.447 15.542 -15.353 1.00 90.75 82 VAL A N 1
ATOM 608 C CA . VAL A 1 82 ? 9.756 14.653 -16.298 1.00 90.75 82 VAL A CA 1
ATOM 609 C C . VAL A 1 82 ? 8.928 15.462 -17.300 1.00 90.75 82 VAL A C 1
ATOM 611 O O . VAL A 1 82 ? 9.058 15.213 -18.503 1.00 90.75 82 VAL A O 1
ATOM 614 N N . GLN A 1 83 ? 8.160 16.452 -16.831 1.00 91.31 83 GLN A N 1
ATOM 615 C CA . GLN A 1 83 ? 7.401 17.386 -17.672 1.00 91.31 83 GLN A CA 1
ATOM 616 C C . GLN A 1 83 ? 8.315 18.216 -18.579 1.00 91.31 83 GLN A C 1
ATOM 618 O O . GLN A 1 83 ? 8.138 18.215 -19.797 1.00 91.31 83 GLN A O 1
ATOM 623 N N . ASN A 1 84 ? 9.345 18.858 -18.024 1.00 90.69 84 ASN A N 1
ATOM 624 C CA . ASN A 1 84 ? 10.282 19.699 -18.774 1.00 90.69 84 ASN A CA 1
ATOM 625 C C . ASN A 1 84 ? 11.009 18.905 -19.870 1.00 90.69 84 ASN A C 1
ATOM 627 O O . ASN A 1 84 ? 11.153 19.371 -20.996 1.00 90.69 84 ASN A O 1
ATOM 631 N N . SER A 1 85 ? 11.412 17.664 -19.592 1.00 91.31 85 SER A N 1
ATOM 632 C CA . SER A 1 85 ? 12.105 16.828 -20.582 1.00 91.31 85 SER A CA 1
ATOM 633 C C . SER A 1 85 ? 11.265 16.477 -21.822 1.00 91.31 85 SER A C 1
ATOM 635 O O . SER A 1 85 ? 11.831 15.997 -22.805 1.00 91.31 85 SER A O 1
ATOM 637 N N . ARG A 1 86 ? 9.947 16.719 -21.774 1.00 92.25 86 ARG A N 1
ATOM 638 C CA . ARG A 1 86 ? 8.950 16.358 -22.791 1.00 92.25 86 ARG A CA 1
ATOM 639 C C . ARG A 1 86 ? 8.264 17.581 -23.390 1.00 92.25 86 ARG A C 1
ATOM 641 O O . ARG A 1 86 ? 8.364 17.830 -24.586 1.00 92.25 86 ARG A O 1
ATOM 648 N N . ILE A 1 87 ? 7.596 18.369 -22.551 1.00 93.44 87 ILE A N 1
ATOM 649 C CA . ILE A 1 87 ? 6.795 19.525 -22.966 1.00 93.44 87 ILE A CA 1
ATOM 650 C C . ILE A 1 87 ? 7.708 20.635 -23.483 1.00 93.44 87 ILE A C 1
ATOM 652 O O . ILE A 1 87 ? 7.500 21.144 -24.581 1.00 93.44 87 ILE A O 1
ATOM 656 N N . TYR A 1 88 ? 8.740 20.997 -22.718 1.00 92.81 88 TYR A N 1
ATOM 657 C CA . TYR A 1 88 ? 9.629 22.097 -23.093 1.00 92.81 88 TYR A CA 1
ATOM 658 C C . TYR A 1 88 ? 10.460 21.758 -24.339 1.00 92.81 88 TYR A C 1
ATOM 660 O O . TYR A 1 88 ? 10.512 22.556 -25.269 1.00 92.81 88 TYR A O 1
ATOM 668 N N . THR A 1 89 ? 11.010 20.544 -24.424 1.00 93.69 89 THR A N 1
ATOM 669 C CA . THR A 1 89 ? 11.751 20.084 -25.613 1.00 93.69 89 THR A CA 1
ATOM 670 C C . THR A 1 89 ? 10.871 20.057 -26.868 1.00 93.69 89 THR A C 1
ATOM 672 O O . THR A 1 89 ? 11.287 20.502 -27.937 1.00 93.69 89 THR A O 1
ATOM 675 N N . THR A 1 90 ? 9.623 19.603 -26.745 1.00 95.19 90 THR A N 1
ATOM 676 C CA . THR A 1 90 ? 8.657 19.598 -27.858 1.00 95.19 90 THR A CA 1
ATOM 677 C C . THR A 1 90 ? 8.271 21.009 -28.282 1.00 95.19 90 THR A C 1
ATOM 679 O O . THR A 1 90 ? 8.217 21.294 -29.479 1.00 95.19 90 THR A O 1
ATOM 682 N N . ARG A 1 91 ? 8.054 21.910 -27.317 1.00 95.75 91 ARG A N 1
ATOM 683 C CA . ARG A 1 91 ? 7.727 23.312 -27.586 1.00 95.75 91 ARG A CA 1
ATOM 684 C C . ARG A 1 91 ? 8.864 24.024 -28.313 1.00 95.75 91 ARG A C 1
ATOM 686 O O . ARG A 1 91 ? 8.598 24.672 -29.318 1.00 95.75 91 ARG A O 1
ATOM 693 N N . ALA A 1 92 ? 10.106 23.839 -27.864 1.00 95.19 92 ALA A N 1
ATOM 694 C CA . ALA A 1 92 ? 11.283 24.434 -28.494 1.00 95.19 92 ALA A CA 1
ATOM 695 C C . ALA A 1 92 ? 11.414 24.020 -29.970 1.00 95.19 92 ALA A C 1
ATOM 697 O O . ALA A 1 92 ? 11.644 24.860 -30.837 1.00 95.19 92 ALA A O 1
ATOM 698 N N . LEU A 1 93 ? 11.201 22.736 -30.286 1.00 95.88 93 LEU A N 1
ATOM 699 C CA . LEU A 1 93 ? 11.222 22.269 -31.678 1.00 95.88 93 LEU A CA 1
ATOM 700 C C . LEU A 1 93 ? 10.047 22.811 -32.489 1.00 95.88 93 LEU A C 1
ATOM 702 O O . LEU A 1 93 ? 10.246 23.234 -33.621 1.00 95.88 93 LEU A O 1
ATOM 706 N N . SER A 1 94 ? 8.842 22.826 -31.922 1.00 95.88 94 SER A N 1
ATOM 707 C CA . SER A 1 94 ? 7.644 23.312 -32.619 1.00 95.88 94 SER A CA 1
ATOM 708 C C . SER A 1 94 ? 7.750 24.803 -32.949 1.00 95.88 94 SER A C 1
ATOM 710 O O . SER A 1 94 ? 7.429 25.212 -34.063 1.00 95.88 94 SER A O 1
ATOM 712 N N . GLN A 1 95 ? 8.279 25.608 -32.023 1.00 95.94 95 GLN A N 1
ATOM 713 C CA . GLN A 1 95 ? 8.582 27.024 -32.251 1.00 95.94 95 GLN A CA 1
ATOM 714 C C . GLN A 1 95 ? 9.633 27.197 -33.350 1.00 95.94 95 GLN A C 1
ATOM 716 O O . GLN A 1 95 ? 9.362 27.876 -34.338 1.00 95.94 95 GLN A O 1
ATOM 721 N N . ALA A 1 96 ? 10.758 26.482 -33.263 1.00 95.94 96 ALA A N 1
ATOM 722 C CA . ALA A 1 96 ? 11.800 26.538 -34.287 1.00 95.94 96 ALA A CA 1
ATOM 723 C C . ALA A 1 96 ? 11.290 26.114 -35.682 1.00 95.94 96 ALA A C 1
ATOM 725 O O . ALA A 1 96 ? 11.696 26.681 -36.694 1.00 95.94 96 ALA A O 1
ATOM 726 N N . ILE A 1 97 ? 10.378 25.136 -35.757 1.00 96.12 97 ILE A N 1
ATOM 727 C CA . ILE A 1 97 ? 9.696 24.729 -36.997 1.00 96.12 97 ILE A CA 1
ATOM 728 C C . ILE A 1 97 ? 8.798 25.855 -37.532 1.00 96.12 97 ILE A C 1
ATOM 730 O O . ILE A 1 97 ? 8.765 26.119 -38.739 1.00 96.12 97 ILE A O 1
ATOM 734 N N . ASN A 1 98 ? 8.050 26.515 -36.651 1.00 95.38 98 ASN A N 1
ATOM 735 C CA . ASN A 1 98 ? 7.112 27.564 -37.033 1.00 95.38 98 ASN A CA 1
ATOM 736 C C . ASN A 1 98 ? 7.816 28.829 -37.532 1.00 95.38 98 ASN A C 1
ATOM 738 O O . ASN A 1 98 ? 7.342 29.423 -38.500 1.00 95.38 98 ASN A O 1
ATOM 742 N N . GLU A 1 99 ? 8.955 29.167 -36.938 1.00 94.12 99 GLU A N 1
ATOM 743 C CA . GLU A 1 99 ? 9.790 30.325 -37.279 1.00 94.12 99 GLU A CA 1
ATOM 744 C C . GLU A 1 99 ? 10.730 30.067 -38.468 1.00 94.12 99 GLU A C 1
ATOM 746 O O . GLU A 1 99 ? 11.301 31.000 -39.028 1.00 94.12 99 GLU A O 1
ATOM 751 N N . SER A 1 100 ? 10.894 28.809 -38.888 1.00 92.12 100 SER A N 1
ATOM 752 C CA . SER A 1 100 ? 11.758 28.467 -40.017 1.00 92.12 100 SER A CA 1
ATOM 753 C C . SER A 1 100 ? 11.151 28.869 -41.365 1.00 92.12 100 SER A C 1
ATOM 755 O O . SER A 1 100 ? 9.992 28.561 -41.657 1.00 92.12 100 SER A O 1
ATOM 757 N N . ASN A 1 101 ? 11.982 29.480 -42.217 1.00 88.38 101 ASN A N 1
ATOM 758 C CA . ASN A 1 101 ? 11.647 29.801 -43.606 1.00 88.38 101 ASN A CA 1
ATOM 759 C C . ASN A 1 101 ? 11.637 28.550 -44.514 1.00 88.38 101 ASN A C 1
ATOM 761 O O . ASN A 1 101 ? 10.741 28.410 -45.342 1.00 88.38 101 ASN A O 1
ATOM 765 N N . ASP A 1 102 ? 12.592 27.620 -44.347 1.00 89.38 102 ASP A N 1
ATOM 766 C CA . ASP A 1 102 ? 12.596 26.304 -45.025 1.00 89.38 102 ASP A CA 1
ATOM 767 C C . ASP A 1 102 ? 11.988 25.262 -44.084 1.00 89.38 102 ASP A C 1
ATOM 769 O O . ASP A 1 102 ? 12.692 24.545 -43.365 1.00 89.38 102 ASP A O 1
ATOM 773 N N . LYS A 1 103 ? 10.653 25.228 -44.043 1.00 91.56 103 LYS A N 1
ATOM 774 C CA . LYS A 1 103 ? 9.915 24.345 -43.139 1.00 91.56 103 LYS A CA 1
ATOM 775 C C . LYS A 1 103 ? 10.190 22.867 -43.461 1.00 91.56 103 LYS A C 1
ATOM 777 O O . LYS A 1 103 ? 10.135 22.466 -44.628 1.00 91.56 103 LYS A O 1
ATOM 782 N N . PRO A 1 104 ? 10.416 22.014 -42.443 1.00 94.12 104 PRO A N 1
ATOM 783 C CA . PRO A 1 104 ? 10.532 20.580 -42.660 1.00 94.12 104 PRO A CA 1
ATOM 784 C C . PRO A 1 104 ? 9.211 20.009 -43.183 1.00 94.12 104 PRO A C 1
ATOM 786 O O . PRO A 1 104 ? 8.129 20.497 -42.869 1.00 94.12 104 PRO A O 1
ATOM 789 N N . LYS A 1 105 ? 9.283 18.914 -43.942 1.00 92.75 105 LYS A N 1
ATOM 790 C CA . LYS A 1 105 ? 8.080 18.254 -44.475 1.00 92.75 105 LYS A CA 1
ATOM 791 C C . LYS A 1 105 ? 7.279 17.546 -43.385 1.00 92.75 105 LYS A C 1
ATOM 793 O O . LYS A 1 105 ? 6.071 17.369 -43.519 1.00 92.75 105 LYS A O 1
ATOM 798 N N . VAL A 1 106 ? 7.955 17.095 -42.330 1.00 92.94 106 VAL A N 1
ATOM 799 C CA . VAL A 1 106 ? 7.349 16.296 -41.267 1.00 92.94 106 VAL A CA 1
ATOM 800 C C . VAL A 1 106 ? 7.963 16.616 -39.910 1.00 92.94 106 VAL A C 1
ATOM 802 O O . VAL A 1 106 ? 9.183 16.769 -39.789 1.00 92.94 106 VAL A O 1
ATOM 805 N N . PHE A 1 107 ? 7.105 16.665 -38.895 1.00 94.50 107 PHE A N 1
ATOM 806 C CA . PHE A 1 107 ? 7.484 16.647 -37.493 1.00 94.50 107 PHE A CA 1
ATOM 807 C C . PHE A 1 107 ? 6.888 15.408 -36.828 1.00 94.50 107 PHE A C 1
ATOM 809 O O . PHE A 1 107 ? 5.672 15.254 -36.790 1.00 94.50 107 PHE A O 1
ATOM 816 N N . VAL A 1 108 ? 7.740 14.513 -36.334 1.00 92.56 108 VAL A N 1
ATOM 817 C CA . VAL A 1 108 ? 7.331 13.284 -35.650 1.00 92.56 108 VAL A CA 1
ATOM 818 C C . VAL A 1 108 ? 7.539 13.452 -34.151 1.00 92.56 108 VAL A C 1
ATOM 820 O O . VAL A 1 108 ? 8.667 13.673 -33.705 1.00 92.56 108 VAL A O 1
ATOM 823 N N . LEU A 1 109 ? 6.474 13.310 -33.369 1.00 90.56 109 LEU A N 1
ATOM 824 C CA . LEU A 1 109 ? 6.533 13.297 -31.915 1.00 90.56 109 LEU A CA 1
ATOM 825 C C . LEU A 1 109 ? 6.343 11.872 -31.388 1.00 90.56 109 LEU A C 1
ATOM 827 O O . LEU A 1 109 ? 5.311 11.242 -31.625 1.00 90.56 109 LEU A O 1
ATOM 831 N N . VAL A 1 110 ? 7.325 11.386 -30.628 1.00 86.38 110 VAL A N 1
ATOM 832 C CA . VAL A 1 110 ? 7.235 10.099 -29.934 1.00 86.38 110 VAL A CA 1
ATOM 833 C C . VAL A 1 110 ? 6.560 10.300 -28.576 1.00 86.38 110 VAL A C 1
ATOM 835 O O . VAL A 1 110 ? 7.153 10.900 -27.680 1.00 86.38 110 VAL A O 1
ATOM 838 N N . THR A 1 111 ? 5.336 9.787 -28.424 1.00 81.81 111 THR A N 1
ATOM 839 C CA . THR A 1 111 ? 4.543 9.834 -27.180 1.00 81.81 111 THR A CA 1
ATOM 840 C C . THR A 1 111 ? 4.366 8.428 -26.580 1.00 81.81 111 THR A C 1
ATOM 842 O O . THR A 1 111 ? 5.252 7.583 -26.724 1.00 81.81 111 THR A O 1
ATOM 845 N N . GLY A 1 112 ? 3.282 8.167 -25.839 1.00 78.44 112 GLY A N 1
ATOM 846 C CA . GLY A 1 112 ? 3.032 6.886 -25.173 1.00 78.44 112 GLY A CA 1
ATOM 847 C C . GLY A 1 112 ? 1.553 6.647 -24.856 1.00 78.44 112 GLY A C 1
ATOM 848 O O . GLY A 1 112 ? 0.702 7.473 -25.155 1.00 78.44 112 GLY A O 1
ATOM 849 N N . VAL A 1 113 ? 1.250 5.515 -24.217 1.00 79.88 113 VAL A N 1
ATOM 850 C CA . VAL A 1 113 ? -0.133 5.056 -23.955 1.00 79.88 113 VAL A CA 1
ATOM 851 C C . VAL A 1 113 ? -0.738 5.568 -22.642 1.00 79.88 113 VAL A C 1
ATOM 853 O O . VAL A 1 113 ? -1.891 5.289 -22.344 1.00 79.88 113 VAL A O 1
ATOM 856 N N . GLY A 1 114 ? 0.022 6.326 -21.846 1.00 76.88 114 GLY A N 1
ATOM 857 C CA . GLY A 1 114 ? -0.378 6.768 -20.499 1.00 76.88 114 GLY A CA 1
ATOM 858 C C . GLY A 1 114 ? -1.529 7.783 -20.441 1.00 76.88 114 GLY A C 1
ATOM 859 O O . GLY A 1 114 ? -1.804 8.303 -19.368 1.00 76.88 114 GLY A O 1
ATOM 860 N N . ALA A 1 115 ? -2.163 8.094 -21.573 1.00 74.56 115 ALA A N 1
ATOM 861 C CA . ALA A 1 115 ? -3.392 8.885 -21.648 1.00 74.56 115 ALA A CA 1
ATOM 862 C C . ALA A 1 115 ? -4.659 8.085 -21.310 1.00 74.56 115 ALA A C 1
ATOM 864 O O . ALA A 1 115 ? -5.682 8.686 -20.969 1.00 74.56 115 ALA A O 1
ATOM 865 N N . TYR A 1 116 ? -4.592 6.758 -21.424 1.00 80.50 116 TYR A N 1
ATOM 866 C CA . TYR A 1 116 ? -5.716 5.859 -21.194 1.00 80.50 116 TYR A CA 1
ATOM 867 C C . TYR A 1 116 ? -5.657 5.253 -19.796 1.00 80.50 116 TYR A C 1
ATOM 869 O O . TYR A 1 116 ? -4.576 4.983 -19.266 1.00 80.50 116 TYR A O 1
ATOM 877 N N . GLU A 1 117 ? -6.828 5.005 -19.215 1.00 80.81 117 GLU A N 1
ATOM 878 C CA . GLU A 1 117 ? -6.922 4.325 -17.927 1.00 80.81 117 GLU A CA 1
ATOM 879 C C . GLU A 1 117 ? -6.425 2.875 -18.048 1.00 80.81 117 GLU A C 1
ATOM 881 O O . GLU A 1 117 ? -6.808 2.173 -18.986 1.00 80.81 117 GLU A O 1
ATOM 886 N N . PRO A 1 118 ? -5.591 2.379 -17.122 1.00 81.19 118 PRO A N 1
ATOM 887 C CA . PRO A 1 118 ? -5.208 0.975 -17.125 1.00 81.19 118 PRO A CA 1
ATOM 888 C C . PRO A 1 118 ? -6.432 0.071 -16.938 1.00 81.19 118 PRO A C 1
ATOM 890 O O . PRO A 1 118 ? -7.129 0.151 -15.928 1.00 81.19 118 PRO A O 1
ATOM 893 N N . SER A 1 119 ? -6.675 -0.831 -17.888 1.00 81.69 119 SER A N 1
ATOM 894 C CA . SER A 1 119 ? -7.787 -1.778 -17.822 1.00 81.69 119 SER A CA 1
ATOM 895 C C . SER A 1 119 ? -7.394 -3.142 -18.374 1.00 81.69 119 SER A C 1
ATOM 897 O O . SER A 1 119 ? -6.692 -3.243 -19.377 1.00 81.69 119 SER A O 1
ATOM 899 N N . ASN A 1 120 ? -7.884 -4.200 -17.725 1.00 85.56 120 ASN A N 1
ATOM 900 C CA . ASN A 1 120 ? -7.700 -5.585 -18.173 1.00 85.56 120 ASN A CA 1
ATOM 901 C C . ASN A 1 120 ? -8.778 -6.033 -19.175 1.00 85.56 120 ASN A C 1
ATOM 903 O O . ASN A 1 120 ? -8.690 -7.129 -19.724 1.00 85.56 120 ASN A O 1
ATOM 907 N N . THR A 1 121 ? -9.820 -5.224 -19.373 1.00 84.56 121 THR A N 1
ATOM 908 C CA . THR A 1 121 ? -11.005 -5.587 -20.166 1.00 84.56 121 THR A CA 1
ATOM 909 C C . THR A 1 121 ? -11.289 -4.590 -21.279 1.00 84.56 121 THR A C 1
ATOM 911 O O . THR A 1 121 ? -11.772 -4.980 -22.343 1.00 84.56 121 THR A O 1
ATOM 914 N N . VAL A 1 122 ? -10.981 -3.313 -21.056 1.00 79.69 122 VAL A N 1
ATOM 915 C CA . VAL A 1 122 ? -11.226 -2.246 -22.025 1.00 79.69 122 VAL A CA 1
ATOM 916 C C . VAL A 1 122 ? -10.085 -2.204 -23.032 1.00 79.69 122 VAL A C 1
ATOM 918 O O . VAL A 1 122 ? -8.909 -2.205 -22.673 1.00 79.69 122 VAL A O 1
ATOM 921 N N . LYS A 1 123 ? -10.449 -2.162 -24.313 1.00 81.25 123 LYS A N 1
ATOM 922 C CA . LYS A 1 123 ? -9.520 -1.923 -25.415 1.00 81.25 123 LYS A CA 1
ATOM 923 C C . LYS A 1 123 ? -9.609 -0.451 -25.787 1.00 81.25 123 LYS A C 1
ATOM 925 O O . LYS A 1 123 ? -10.705 0.034 -26.053 1.00 81.25 123 LYS A O 1
ATOM 930 N N . TYR A 1 124 ? -8.467 0.220 -25.803 1.00 71.94 124 TYR A N 1
ATOM 931 C CA . TYR A 1 124 ? -8.364 1.616 -26.207 1.00 71.94 124 TYR A CA 1
ATOM 932 C C . TYR A 1 124 ? -7.801 1.711 -27.620 1.00 71.94 124 TYR A C 1
ATOM 934 O O . TYR A 1 124 ? -6.914 0.946 -28.005 1.00 71.94 124 TYR A O 1
ATOM 942 N N . ASP A 1 125 ? -8.319 2.675 -28.361 1.00 74.69 125 ASP A N 1
ATOM 943 C CA . ASP A 1 125 ? -7.792 3.157 -29.629 1.00 74.69 125 ASP A CA 1
ATOM 944 C C . ASP A 1 125 ? -7.525 4.669 -29.542 1.00 74.69 125 ASP A C 1
ATOM 946 O O . ASP A 1 125 ? -7.774 5.320 -28.527 1.00 74.69 125 ASP A O 1
ATOM 950 N N . GLU A 1 126 ? -7.015 5.267 -30.612 1.00 70.81 126 GLU A N 1
ATOM 951 C CA . GLU A 1 126 ? -6.635 6.683 -30.617 1.00 70.81 126 GLU A CA 1
ATOM 952 C C . GLU A 1 126 ? -7.814 7.653 -30.708 1.00 70.81 126 GLU A C 1
ATOM 954 O O . GLU A 1 126 ? -7.623 8.865 -30.615 1.00 70.81 126 GLU A O 1
ATOM 959 N N . CYS A 1 127 ? -9.029 7.127 -30.873 1.00 69.00 127 CYS A N 1
ATOM 960 C CA . CYS A 1 127 ? -10.273 7.887 -30.772 1.00 69.00 127 CYS A CA 1
ATOM 961 C C . CYS A 1 127 ? -10.894 7.782 -29.372 1.00 69.00 127 CYS A C 1
ATOM 963 O O . CYS A 1 127 ? -11.860 8.487 -29.073 1.00 69.00 127 CYS A O 1
ATOM 965 N N . SER A 1 128 ? -10.346 6.918 -28.517 1.00 76.00 128 SER A N 1
ATOM 966 C CA . SER A 1 128 ? -10.832 6.705 -27.166 1.00 76.00 128 SER A CA 1
ATOM 967 C C . SER A 1 128 ? -10.574 7.935 -26.292 1.00 76.00 128 SER A C 1
ATOM 969 O O . SER A 1 128 ? -9.541 8.598 -26.435 1.00 76.00 128 SER A O 1
ATOM 971 N N . PRO A 1 129 ? -11.494 8.254 -25.368 1.00 71.06 129 PRO A N 1
ATOM 972 C CA . PRO A 1 129 ? -11.350 9.417 -24.511 1.00 71.06 129 PRO A CA 1
ATOM 973 C C . PRO A 1 129 ? -10.143 9.258 -23.584 1.00 71.06 129 PRO A C 1
ATOM 975 O O . PRO A 1 129 ? -9.934 8.211 -22.970 1.00 71.06 129 PRO A O 1
ATOM 978 N N . THR A 1 130 ? -9.362 10.327 -23.460 1.00 71.75 130 THR A N 1
ATOM 979 C CA . THR A 1 130 ? -8.294 10.419 -22.463 1.00 71.75 130 THR A CA 1
ATOM 980 C C . THR A 1 130 ? -8.893 10.735 -21.098 1.00 71.75 130 THR A C 1
ATOM 982 O O . THR A 1 130 ? -9.812 11.551 -21.014 1.00 71.75 130 THR A O 1
ATOM 985 N N . THR A 1 131 ? -8.351 10.163 -20.025 1.00 69.50 131 THR A N 1
ATOM 986 C CA . THR A 1 131 ? -8.864 10.407 -18.666 1.00 69.50 131 THR A CA 1
ATOM 987 C C . THR A 1 131 ? -8.575 11.831 -18.191 1.00 69.50 131 THR A C 1
ATOM 989 O O . THR A 1 131 ? -9.452 12.493 -17.646 1.00 69.50 131 THR A O 1
ATOM 992 N N . GLY A 1 132 ? -7.345 12.318 -18.394 1.00 65.31 132 GLY A N 1
ATOM 993 C CA . GLY A 1 132 ? -6.889 13.650 -17.967 1.00 65.31 132 GLY A CA 1
ATOM 994 C C . GLY A 1 132 ? -6.900 13.872 -16.445 1.00 65.31 132 GLY A C 1
ATOM 995 O O . GLY A 1 132 ? -6.688 14.993 -15.976 1.00 65.31 132 GLY A O 1
ATOM 996 N N . THR A 1 133 ? -7.163 12.828 -15.660 1.00 72.38 133 THR A N 1
ATOM 997 C CA . THR A 1 133 ? -7.352 12.898 -14.205 1.00 72.38 133 THR A CA 1
ATOM 998 C C . THR A 1 133 ? -6.068 12.637 -13.427 1.00 72.38 133 THR A C 1
ATOM 1000 O O . THR A 1 133 ? -5.926 13.124 -12.305 1.00 72.38 133 THR A O 1
ATOM 1003 N N . ASP A 1 134 ? -5.122 11.901 -14.008 1.00 83.31 134 ASP A N 1
ATOM 1004 C CA . ASP A 1 134 ? -3.854 11.554 -13.375 1.00 83.31 134 ASP A CA 1
ATOM 1005 C C . ASP A 1 134 ? -2.667 12.327 -13.978 1.00 83.31 134 ASP A C 1
ATOM 1007 O O . ASP A 1 134 ? -2.758 13.000 -15.005 1.00 83.31 134 ASP A O 1
ATOM 1011 N N . PHE A 1 135 ? -1.512 12.236 -13.318 1.00 87.38 135 PHE A N 1
ATOM 1012 C CA . PHE A 1 135 ? -0.308 12.946 -13.748 1.00 87.38 135 PHE A CA 1
ATOM 1013 C C . PHE A 1 135 ? 0.148 12.566 -15.167 1.00 87.38 135 PHE A C 1
ATOM 1015 O O . PHE A 1 135 ? 0.644 13.427 -15.892 1.00 87.38 135 PHE A O 1
ATOM 1022 N N . PHE A 1 136 ? 0.031 11.295 -15.561 1.00 84.81 136 PHE A N 1
ATOM 1023 C CA . PHE A 1 136 ? 0.562 10.810 -16.837 1.00 84.81 136 PHE A CA 1
ATOM 1024 C C . PHE A 1 136 ? -0.345 11.178 -18.005 1.00 84.81 136 PHE A C 1
ATOM 1026 O O . PHE A 1 136 ? 0.155 11.609 -19.042 1.00 84.81 136 PHE A O 1
ATOM 1033 N N . SER A 1 137 ? -1.654 11.088 -17.810 1.00 82.12 137 SER A N 1
ATOM 1034 C CA . SER A 1 137 ? -2.656 11.523 -18.773 1.00 82.12 137 SER A CA 1
ATOM 1035 C C . SER A 1 137 ? -2.587 13.033 -19.002 1.00 82.12 137 SER A C 1
ATOM 1037 O O . SER A 1 137 ? -2.509 13.468 -20.150 1.00 82.12 137 SER A O 1
ATOM 1039 N N . GLN A 1 138 ? -2.476 13.837 -17.938 1.00 84.56 138 GLN A N 1
ATOM 1040 C CA . GLN A 1 138 ? -2.261 15.288 -18.050 1.00 84.56 138 GLN A CA 1
ATOM 1041 C C . GLN A 1 138 ? -0.941 15.628 -18.746 1.00 84.56 138 GLN A C 1
ATOM 1043 O O . GLN A 1 138 ? -0.902 16.489 -19.625 1.00 84.56 138 GLN A O 1
ATOM 1048 N N . LEU A 1 139 ? 0.143 14.936 -18.378 1.00 87.81 139 LEU A N 1
ATOM 1049 C CA . LEU A 1 139 ? 1.440 15.091 -19.029 1.00 87.81 139 LEU A CA 1
ATOM 1050 C C . LEU A 1 139 ? 1.333 14.828 -20.531 1.00 87.81 139 LEU A C 1
ATOM 1052 O O . LEU A 1 139 ? 1.926 15.574 -21.302 1.00 87.81 139 LEU A O 1
ATOM 1056 N N . LEU A 1 140 ? 0.613 13.784 -20.944 1.00 85.25 140 LEU A N 1
ATOM 1057 C CA . LEU A 1 140 ? 0.522 13.399 -22.348 1.00 85.25 140 LEU A CA 1
ATOM 1058 C C . LEU A 1 140 ? -0.296 14.399 -23.168 1.00 85.25 140 LEU A C 1
ATOM 1060 O O . LEU A 1 140 ? 0.154 14.807 -24.235 1.00 85.25 140 LEU A O 1
ATOM 1064 N N . VAL A 1 141 ? -1.426 14.863 -22.628 1.00 82.12 141 VAL A N 1
ATOM 1065 C CA . VAL A 1 141 ? -2.255 15.906 -23.254 1.00 82.12 141 VAL A CA 1
ATOM 1066 C C . VAL A 1 141 ? -1.451 17.192 -23.461 1.00 82.12 141 VAL A C 1
ATOM 1068 O O . VAL A 1 141 ? -1.418 17.738 -24.563 1.00 82.12 141 VAL A O 1
ATOM 1071 N N . GLU A 1 142 ? -0.749 17.666 -22.430 1.00 86.31 142 GLU A N 1
ATOM 1072 C CA . GLU A 1 142 ? 0.077 18.876 -22.538 1.00 86.31 142 GLU A CA 1
ATOM 1073 C C . GLU A 1 142 ? 1.307 18.675 -23.436 1.00 86.31 142 GLU A C 1
ATOM 1075 O O . GLU A 1 142 ? 1.760 19.606 -24.106 1.00 86.31 142 GLU A O 1
ATOM 1080 N N . TRP A 1 143 ? 1.844 17.456 -23.492 1.00 89.06 143 TRP A N 1
ATOM 1081 C CA . TRP A 1 143 ? 2.956 17.111 -24.371 1.00 89.06 143 TRP A CA 1
ATOM 1082 C C . TRP A 1 143 ? 2.543 17.135 -25.847 1.00 89.06 143 TRP A C 1
ATOM 1084 O O . TRP A 1 143 ? 3.235 17.755 -26.655 1.00 89.06 143 TRP A O 1
ATOM 1094 N N . GLU A 1 144 ? 1.402 16.544 -26.199 1.00 85.50 144 GLU A N 1
ATOM 1095 C CA . GLU A 1 144 ? 0.869 16.587 -27.566 1.00 85.50 144 GLU A CA 1
ATOM 1096 C C . GLU A 1 144 ? 0.447 18.001 -27.968 1.00 85.50 144 GLU A C 1
ATOM 1098 O O . GLU A 1 144 ? 0.763 18.456 -29.065 1.00 85.50 144 GLU A O 1
ATOM 1103 N N . LYS A 1 145 ? -0.168 18.753 -27.051 1.00 86.88 145 LYS A N 1
ATOM 1104 C CA . LYS A 1 145 ? -0.518 20.164 -27.266 1.00 86.88 145 LYS A CA 1
ATOM 1105 C C . LYS A 1 145 ? 0.706 21.049 -27.518 1.00 86.88 145 LYS A C 1
ATOM 1107 O O . LYS A 1 145 ? 0.621 22.023 -28.264 1.00 86.88 145 LYS A O 1
ATOM 1112 N N . ALA A 1 146 ? 1.855 20.721 -26.925 1.00 91.38 146 ALA A N 1
ATOM 1113 C CA . ALA A 1 146 ? 3.107 21.429 -27.183 1.00 91.38 146 ALA A CA 1
ATOM 1114 C C . ALA A 1 146 ? 3.643 21.211 -28.609 1.00 91.38 146 ALA A C 1
ATOM 1116 O O . ALA A 1 146 ? 4.474 22.001 -29.056 1.00 91.38 146 ALA A O 1
ATOM 1117 N N . ALA A 1 147 ? 3.165 20.186 -29.322 1.00 89.88 147 ALA A N 1
ATOM 1118 C CA . ALA A 1 147 ? 3.565 19.822 -30.681 1.00 89.88 147 ALA A CA 1
ATOM 1119 C C . ALA A 1 147 ? 2.850 20.644 -31.769 1.00 89.88 147 ALA A C 1
ATOM 1121 O O . ALA A 1 147 ? 2.521 20.132 -32.837 1.00 89.88 147 ALA A O 1
ATOM 1122 N N . ASN A 1 148 ? 2.564 21.914 -31.492 1.00 90.25 148 ASN A N 1
ATOM 1123 C CA . ASN A 1 148 ? 1.758 22.751 -32.371 1.00 90.25 148 ASN A CA 1
ATOM 1124 C C . ASN A 1 148 ? 2.595 23.331 -33.522 1.00 90.25 148 ASN A C 1
ATOM 1126 O O . ASN A 1 148 ? 3.410 24.234 -33.310 1.00 90.25 148 ASN A O 1
ATOM 1130 N N . VAL A 1 149 ? 2.375 22.837 -34.742 1.00 91.00 149 VAL A N 1
ATOM 1131 C CA . VAL A 1 149 ? 3.079 23.279 -35.953 1.00 91.00 149 VAL A CA 1
ATOM 1132 C C . VAL A 1 149 ? 2.110 23.768 -37.024 1.00 91.00 149 VAL A C 1
ATOM 1134 O O . VAL A 1 149 ? 1.059 23.171 -37.253 1.00 91.00 149 VAL A O 1
ATOM 1137 N N . ASN A 1 150 ? 2.485 24.847 -37.706 1.00 88.81 150 ASN A N 1
ATOM 1138 C CA . ASN A 1 150 ? 1.690 25.450 -38.769 1.00 88.81 150 ASN A CA 1
ATOM 1139 C C . ASN A 1 150 ? 1.890 24.704 -40.106 1.00 88.81 150 ASN A C 1
ATOM 1141 O O . ASN A 1 150 ? 2.997 24.222 -40.386 1.00 88.81 150 ASN A O 1
ATOM 1145 N N . PRO A 1 151 ? 0.869 24.662 -40.985 1.00 82.19 151 PRO A N 1
ATOM 1146 C CA . PRO A 1 151 ? 1.019 24.169 -42.355 1.00 82.19 151 PRO A CA 1
ATOM 1147 C C . PRO A 1 151 ? 2.186 24.852 -43.102 1.00 82.19 151 PRO A C 1
ATOM 1149 O O . PRO A 1 151 ? 2.489 26.016 -42.826 1.00 82.19 151 PRO A O 1
ATOM 1152 N N . PRO A 1 152 ? 2.864 24.163 -44.045 1.00 87.00 152 PRO A N 1
ATOM 1153 C CA . PRO A 1 152 ? 2.544 22.848 -44.613 1.00 87.00 152 PRO A CA 1
ATOM 1154 C C . PRO A 1 152 ? 3.203 21.659 -43.881 1.00 87.00 152 PRO A C 1
ATOM 1156 O O . PRO A 1 152 ? 3.329 20.579 -44.455 1.00 87.00 152 PRO A O 1
ATOM 1159 N N . VAL A 1 153 ? 3.664 21.834 -42.637 1.00 89.62 153 VAL A N 1
ATOM 1160 C CA . VAL A 1 153 ? 4.361 20.770 -41.897 1.00 89.62 153 VAL A CA 1
ATOM 1161 C C . VAL A 1 153 ? 3.381 19.673 -41.495 1.00 89.62 153 VAL A C 1
ATOM 1163 O O . VAL A 1 153 ? 2.394 19.928 -40.807 1.00 89.62 153 VAL A O 1
ATOM 1166 N N . ARG A 1 154 ? 3.671 18.423 -41.869 1.00 88.31 154 ARG A N 1
ATOM 1167 C CA . ARG A 1 154 ? 2.886 17.270 -41.417 1.00 88.31 154 ARG A CA 1
ATOM 1168 C C . ARG A 1 154 ? 3.297 16.877 -39.998 1.00 88.31 154 ARG A C 1
ATOM 1170 O O . ARG A 1 154 ? 4.389 16.342 -39.808 1.00 88.31 154 ARG A O 1
ATOM 1177 N N . LEU A 1 155 ? 2.425 17.101 -39.020 1.00 86.38 155 LEU A N 1
ATOM 1178 C CA . LEU A 1 155 ? 2.597 16.563 -37.670 1.00 86.38 155 LEU A CA 1
ATOM 1179 C C . LEU A 1 155 ? 2.215 15.079 -37.638 1.00 86.38 155 LEU A C 1
ATOM 1181 O O . LEU A 1 155 ? 1.151 14.688 -38.116 1.00 86.38 155 LEU A O 1
ATOM 1185 N N . VAL A 1 156 ? 3.089 14.261 -37.063 1.00 81.50 156 VAL A N 1
ATOM 1186 C CA . VAL A 1 156 ? 2.876 12.837 -36.812 1.00 81.50 156 VAL A CA 1
ATOM 1187 C C . VAL A 1 156 ? 3.107 12.593 -35.335 1.00 81.50 156 VAL A C 1
ATOM 1189 O O . VAL A 1 156 ? 4.245 12.472 -34.888 1.00 81.50 156 VAL A O 1
ATOM 1192 N N . SER A 1 157 ? 2.036 12.522 -34.562 1.00 68.38 157 SER A N 1
ATOM 1193 C CA . SER A 1 157 ? 2.089 11.848 -33.271 1.00 68.38 157 SER A CA 1
ATOM 1194 C C . SER A 1 157 ? 2.137 10.340 -33.514 1.00 68.38 157 SER A C 1
ATOM 1196 O O . SER A 1 157 ? 1.570 9.837 -34.487 1.00 68.38 157 SER A O 1
ATOM 1198 N N . LEU A 1 158 ? 2.778 9.587 -32.620 1.00 53.00 158 LEU A N 1
ATOM 1199 C CA . LEU A 1 158 ? 2.602 8.131 -32.547 1.00 53.00 158 LEU A CA 1
ATOM 1200 C C . LEU A 1 158 ? 1.223 7.760 -31.959 1.00 53.00 158 LEU A C 1
ATOM 1202 O O . LEU A 1 158 ? 1.123 6.920 -31.073 1.00 53.00 158 LEU A O 1
ATOM 1206 N N . SER A 1 159 ? 0.165 8.392 -32.471 1.00 54.59 159 SER A N 1
ATOM 1207 C CA . SER A 1 159 ? -1.228 7.996 -32.296 1.00 54.59 159 SER A CA 1
ATOM 1208 C C . SER A 1 159 ? -1.862 7.890 -33.688 1.00 54.59 159 SER A C 1
ATOM 1210 O O . SER A 1 159 ? -1.855 8.816 -34.503 1.00 54.59 159 SER A O 1
ATOM 1212 N N . SER A 1 160 ? -2.293 6.682 -34.027 1.00 49.09 160 SER A N 1
ATOM 1213 C CA . SER A 1 160 ? -2.297 6.113 -35.370 1.00 49.09 160 SER A CA 1
ATOM 1214 C C . SER A 1 160 ? -3.415 6.570 -36.307 1.00 49.09 160 SER A C 1
ATOM 1216 O O . SER A 1 160 ? -3.997 5.752 -37.021 1.00 49.09 160 SER A O 1
ATOM 1218 N N . LYS A 1 161 ? -3.634 7.878 -36.475 1.00 45.94 161 LYS A N 1
ATOM 1219 C CA . LYS A 1 161 ? -4.425 8.381 -37.622 1.00 45.94 161 LYS A CA 1
ATOM 1220 C C . LYS A 1 161 ? -3.833 7.982 -38.987 1.00 45.94 161 LYS A C 1
ATOM 1222 O O . LYS A 1 161 ? -4.481 8.146 -40.013 1.00 45.94 161 LYS A O 1
ATOM 1227 N N . GLN A 1 162 ? -2.616 7.432 -39.005 1.00 44.69 162 GLN A N 1
ATOM 1228 C CA . GLN A 1 162 ? -1.947 6.908 -40.197 1.00 44.69 162 GLN A CA 1
ATOM 1229 C C . GLN A 1 162 ? -2.131 5.396 -40.415 1.00 44.69 162 GLN A C 1
ATOM 1231 O O . GLN A 1 162 ? -1.961 4.947 -41.544 1.00 44.69 162 GLN A O 1
ATOM 1236 N N . LEU A 1 163 ? -2.514 4.607 -39.398 1.00 44.00 163 LEU A N 1
ATOM 1237 C CA . LEU A 1 163 ? -2.785 3.169 -39.585 1.00 44.00 163 LEU A CA 1
ATOM 1238 C C . LEU A 1 163 ? -4.116 2.925 -40.307 1.00 44.00 163 LEU A C 1
ATOM 1240 O O . LEU A 1 163 ? -4.217 1.963 -41.060 1.00 44.00 163 LEU A O 1
ATOM 1244 N N . SER A 1 164 ? -5.109 3.808 -40.152 1.00 42.06 164 SER A N 1
ATOM 1245 C CA . SER A 1 164 ? -6.353 3.754 -40.936 1.00 42.06 164 SER A CA 1
ATOM 1246 C C . SER A 1 164 ? -6.134 4.146 -42.403 1.00 42.06 164 SER A C 1
ATOM 1248 O O . SER A 1 164 ? -6.680 3.504 -43.294 1.00 42.06 164 SER A O 1
ATOM 1250 N N . ALA A 1 165 ? -5.264 5.126 -42.669 1.00 40.97 165 ALA A N 1
ATOM 1251 C CA . ALA A 1 165 ? -4.860 5.497 -44.028 1.00 40.97 165 ALA A CA 1
ATOM 1252 C C . ALA A 1 165 ? -3.999 4.415 -44.714 1.00 40.97 165 ALA A C 1
ATOM 1254 O O . ALA A 1 165 ? -4.078 4.264 -45.927 1.00 40.97 165 ALA A O 1
ATOM 1255 N N . LEU A 1 166 ? -3.219 3.640 -43.947 1.00 39.25 166 LEU A N 1
ATOM 1256 C CA . LEU A 1 166 ? -2.445 2.493 -44.445 1.00 39.25 166 LEU A CA 1
ATOM 1257 C C . LEU A 1 166 ? -3.283 1.215 -44.600 1.00 39.25 166 LEU A C 1
ATOM 1259 O O . LEU A 1 166 ? -2.982 0.414 -45.470 1.00 39.25 166 LEU A O 1
ATOM 1263 N N . ARG A 1 167 ? -4.343 1.024 -43.802 1.00 42.78 167 ARG A N 1
ATOM 1264 C CA . ARG A 1 167 ? -5.296 -0.093 -43.967 1.00 42.78 167 ARG A CA 1
ATOM 1265 C C . ARG A 1 167 ? -6.232 0.084 -45.164 1.00 42.78 167 ARG A C 1
ATOM 1267 O O . ARG A 1 167 ? -6.665 -0.911 -45.728 1.00 42.78 167 ARG A O 1
ATOM 1274 N N . ASN A 1 168 ? -6.518 1.328 -45.545 1.00 45.41 168 ASN A N 1
ATOM 1275 C CA . ASN A 1 168 ? -7.298 1.655 -46.741 1.00 45.41 168 ASN A CA 1
ATOM 1276 C C . ASN A 1 168 ? -6.437 1.744 -48.015 1.00 45.41 168 ASN A C 1
ATOM 1278 O O . ASN A 1 168 ? -6.984 1.889 -49.104 1.00 45.41 168 ASN A O 1
ATOM 1282 N N . ALA A 1 169 ? -5.107 1.688 -47.888 1.00 43.69 169 ALA A N 1
ATOM 1283 C CA . ALA A 1 169 ? -4.194 1.565 -49.015 1.00 43.69 169 ALA A CA 1
ATOM 1284 C C . ALA A 1 169 ? -3.956 0.071 -49.274 1.00 43.69 169 ALA A C 1
ATOM 1286 O O . ALA A 1 169 ? -3.228 -0.600 -48.547 1.00 43.69 169 ALA A O 1
ATOM 1287 N N . GLU A 1 170 ? -4.657 -0.443 -50.273 1.00 48.22 170 GLU A N 1
ATOM 1288 C CA . GLU A 1 170 ? -4.668 -1.831 -50.720 1.00 48.22 170 GLU A CA 1
ATOM 1289 C C . GLU A 1 170 ? -3.258 -2.434 -50.901 1.00 48.22 170 GLU A C 1
ATOM 1291 O O . GLU A 1 170 ? -2.335 -1.770 -51.377 1.00 48.22 170 GLU A O 1
ATOM 1296 N N . ASN A 1 171 ? -3.168 -3.738 -50.595 1.00 44.22 171 ASN A N 1
ATOM 1297 C CA . ASN A 1 171 ? -2.098 -4.707 -50.897 1.00 44.22 171 ASN A CA 1
ATOM 1298 C C . ASN A 1 171 ? -1.065 -5.021 -49.810 1.00 44.22 171 ASN A C 1
ATOM 1300 O O . ASN A 1 171 ? 0.131 -4.881 -50.043 1.00 44.22 171 ASN A O 1
ATOM 1304 N N . LEU A 1 172 ? -1.501 -5.601 -48.687 1.00 37.81 172 LEU A N 1
ATOM 1305 C CA . LEU A 1 172 ? -0.704 -6.612 -47.976 1.00 37.81 172 LEU A CA 1
ATOM 1306 C C . LEU A 1 172 ? -1.646 -7.580 -47.248 1.00 37.81 172 LEU A C 1
ATOM 1308 O O . LEU A 1 172 ? -2.050 -7.360 -46.106 1.00 37.81 172 LEU A O 1
ATOM 1312 N N . GLU A 1 173 ? -2.017 -8.649 -47.952 1.00 39.22 173 GLU A N 1
ATOM 1313 C CA . GLU A 1 173 ? -2.697 -9.807 -47.380 1.00 39.22 173 GLU A CA 1
ATOM 1314 C C . GLU A 1 173 ? -1.789 -10.462 -46.334 1.00 39.22 173 GLU A C 1
ATOM 1316 O O . GLU A 1 173 ? -0.701 -10.957 -46.639 1.00 39.22 173 GLU A O 1
ATOM 1321 N N . TRP A 1 174 ? -2.235 -10.485 -45.081 1.00 43.09 174 TRP A N 1
ATOM 1322 C CA . TRP A 1 174 ? -1.717 -11.452 -44.125 1.00 43.09 174 TRP A CA 1
ATOM 1323 C C . TRP A 1 174 ? -2.392 -12.794 -44.413 1.00 43.09 174 TRP A C 1
ATOM 1325 O O . TRP A 1 174 ? -3.611 -12.910 -44.291 1.00 43.09 174 TRP A O 1
ATOM 1335 N N . THR A 1 175 ? -1.610 -13.799 -44.803 1.00 47.03 175 THR A N 1
ATOM 1336 C CA . THR A 1 175 ? -2.079 -15.178 -44.982 1.00 47.03 175 THR A CA 1
ATOM 1337 C C . THR A 1 175 ? -1.650 -16.044 -43.802 1.00 47.03 175 THR A C 1
ATOM 1339 O O . THR A 1 175 ? -0.521 -15.947 -43.313 1.00 47.03 175 THR A O 1
ATOM 1342 N N . CYS A 1 176 ? -2.569 -16.889 -43.325 1.00 45.12 176 CYS A N 1
ATOM 1343 C CA . CYS A 1 176 ? -2.293 -17.839 -42.252 1.00 45.12 176 CYS A CA 1
ATOM 1344 C C . CYS A 1 176 ? -1.402 -18.998 -42.740 1.00 45.12 176 CYS A C 1
ATOM 1346 O O . CYS A 1 176 ? -1.172 -19.184 -43.938 1.00 45.12 176 CYS A O 1
ATOM 1348 N N . GLU A 1 177 ? -0.903 -19.792 -41.795 1.00 41.22 177 GLU A N 1
ATOM 1349 C CA . GLU A 1 177 ? 0.051 -20.879 -42.039 1.00 41.22 177 GLU A CA 1
ATOM 1350 C C . GLU A 1 177 ? -0.489 -21.988 -42.959 1.00 41.22 177 GLU A C 1
ATOM 1352 O O . GLU A 1 177 ? 0.290 -22.620 -43.672 1.00 41.22 177 GLU A O 1
ATOM 1357 N N . ASP A 1 178 ? -1.810 -22.163 -43.028 1.00 49.34 178 ASP A N 1
ATOM 1358 C CA . ASP A 1 178 ? -2.447 -23.120 -43.936 1.00 49.34 178 ASP A CA 1
ATOM 1359 C C . ASP A 1 178 ? -2.613 -22.551 -45.356 1.00 49.34 178 ASP A C 1
ATOM 1361 O O . ASP A 1 178 ? -2.286 -23.233 -46.325 1.00 49.34 178 ASP A O 1
ATOM 1365 N N . CYS A 1 179 ? -2.943 -21.262 -45.508 1.00 48.31 179 CYS A N 1
ATOM 1366 C CA . CYS A 1 179 ? -2.965 -20.595 -46.820 1.00 48.31 179 CYS A CA 1
ATOM 1367 C C . CYS A 1 179 ? -1.560 -20.469 -47.452 1.00 48.31 179 CYS A C 1
ATOM 1369 O O . CYS A 1 179 ? -1.419 -20.397 -48.675 1.00 48.31 179 CYS A O 1
ATOM 1371 N N . ARG A 1 180 ? -0.499 -20.475 -46.630 1.00 52.47 180 ARG A N 1
ATOM 1372 C CA . ARG A 1 180 ? 0.903 -20.519 -47.083 1.00 52.47 180 ARG A CA 1
ATOM 1373 C C . ARG A 1 180 ? 1.281 -21.872 -47.707 1.00 52.47 180 ARG A C 1
ATOM 1375 O O . ARG A 1 180 ? 2.177 -21.898 -48.549 1.00 52.47 180 ARG A O 1
ATOM 1382 N N . LYS A 1 181 ? 0.628 -22.975 -47.318 1.00 49.16 181 LYS A N 1
ATOM 1383 C CA . LYS A 1 181 ? 0.926 -24.328 -47.829 1.00 49.16 181 LYS A CA 1
ATOM 1384 C C . LYS A 1 181 ? 0.349 -24.587 -49.223 1.00 49.16 181 LYS A C 1
ATOM 1386 O O . LYS A 1 181 ? 0.928 -25.372 -49.961 1.00 49.16 181 LYS A O 1
ATOM 1391 N N . GLU A 1 182 ? -0.745 -23.919 -49.589 1.00 47.03 182 GLU A N 1
ATOM 1392 C CA . GLU A 1 182 ? -1.427 -24.113 -50.882 1.00 47.03 182 GLU A CA 1
ATOM 1393 C C . GLU A 1 182 ? -1.053 -23.071 -51.952 1.00 47.03 182 GLU A C 1
ATOM 1395 O O . GLU A 1 182 ? -1.433 -23.200 -53.114 1.00 47.03 182 GLU A O 1
ATOM 1400 N N . SER A 1 183 ? -0.269 -22.046 -51.598 1.00 41.41 183 SER A N 1
ATOM 1401 C CA . SER A 1 183 ? 0.247 -21.079 -52.574 1.00 41.41 183 SER A CA 1
ATOM 1402 C C . SER A 1 183 ? 1.372 -21.696 -53.419 1.00 41.41 183 SER A C 1
ATOM 1404 O O . SER A 1 183 ? 2.269 -22.330 -52.858 1.00 41.41 183 SER A O 1
ATOM 1406 N N . PRO A 1 184 ? 1.388 -21.494 -54.753 1.00 36.44 184 PRO A N 1
ATOM 1407 C CA . PRO A 1 184 ? 2.360 -22.130 -55.635 1.00 36.44 184 PRO A CA 1
ATOM 1408 C C . PRO A 1 184 ? 3.777 -21.738 -55.214 1.00 36.44 184 PRO A C 1
ATOM 1410 O O . PRO A 1 184 ? 4.153 -20.563 -55.243 1.00 36.44 184 PRO A O 1
ATOM 1413 N N . HIS A 1 185 ? 4.561 -22.731 -54.789 1.00 32.41 185 HIS A N 1
ATOM 1414 C CA . HIS A 1 185 ? 5.930 -22.535 -54.336 1.00 32.41 185 HIS A CA 1
ATOM 1415 C C . HIS A 1 185 ? 6.737 -21.773 -55.391 1.00 32.41 185 HIS A C 1
ATOM 1417 O O . HIS A 1 185 ? 6.953 -22.250 -56.509 1.00 32.41 185 HIS A O 1
ATOM 1423 N N . ARG A 1 186 ? 7.239 -20.590 -55.022 1.00 34.38 186 ARG A N 1
ATOM 1424 C CA . ARG A 1 186 ? 8.316 -19.943 -55.768 1.00 34.38 186 ARG A CA 1
ATOM 1425 C C . ARG A 1 186 ? 9.518 -20.876 -55.648 1.00 34.38 186 ARG A C 1
ATOM 1427 O O . ARG A 1 186 ? 10.073 -21.006 -54.560 1.00 34.38 186 ARG A O 1
ATOM 1434 N N . LYS A 1 187 ? 9.859 -21.579 -56.734 1.00 30.42 187 LYS A N 1
ATOM 1435 C CA . LYS A 1 187 ? 11.030 -22.461 -56.784 1.00 30.42 187 LYS A CA 1
ATOM 1436 C C . LYS A 1 187 ? 12.237 -21.677 -56.274 1.00 30.42 187 LYS A C 1
ATOM 1438 O O . LYS A 1 187 ? 12.574 -20.628 -56.825 1.00 30.42 187 LYS A O 1
ATOM 1443 N N . SER A 1 188 ? 12.839 -22.169 -55.198 1.00 27.52 188 SER A N 1
ATOM 1444 C CA . SER A 1 188 ? 14.166 -21.757 -54.768 1.00 27.52 188 SER A CA 1
ATOM 1445 C C . SER A 1 188 ? 15.103 -21.897 -55.961 1.00 27.52 188 SER A C 1
ATOM 1447 O O . SER A 1 188 ? 15.165 -22.959 -56.581 1.00 27.52 188 SER A O 1
ATOM 1449 N N . PHE A 1 189 ? 15.785 -20.810 -56.306 1.00 29.31 189 PHE A N 1
ATOM 1450 C CA . PHE A 1 189 ? 16.872 -20.850 -57.269 1.00 29.31 189 PHE A CA 1
ATOM 1451 C C . PHE A 1 189 ? 17.962 -21.732 -56.653 1.00 29.31 189 PHE A C 1
ATOM 1453 O O . PHE A 1 189 ? 18.547 -21.367 -55.634 1.00 29.31 189 PHE A O 1
ATOM 1460 N N . ILE A 1 190 ? 18.144 -22.931 -57.203 1.00 32.69 190 ILE A N 1
ATOM 1461 C CA . ILE A 1 190 ? 19.283 -23.788 -56.887 1.00 32.69 190 ILE A CA 1
ATOM 1462 C C . ILE A 1 190 ? 20.473 -23.109 -57.557 1.00 32.69 190 ILE A C 1
ATOM 1464 O O . ILE A 1 190 ? 20.484 -22.957 -58.777 1.00 32.69 190 ILE A O 1
ATOM 1468 N N . ILE A 1 191 ? 21.418 -22.626 -56.755 1.00 30.75 191 ILE A N 1
ATOM 1469 C CA . ILE A 1 191 ? 22.751 -22.285 -57.248 1.00 30.75 191 ILE A CA 1
ATOM 1470 C C . ILE A 1 191 ? 23.398 -23.642 -57.543 1.00 30.75 191 ILE A C 1
ATOM 1472 O O . ILE A 1 191 ? 23.461 -24.450 -56.613 1.00 30.75 191 ILE A O 1
ATOM 1476 N N . PRO A 1 192 ? 23.776 -23.951 -58.795 1.00 31.00 192 PRO A N 1
ATOM 1477 C CA . PRO A 1 192 ? 24.570 -25.139 -59.063 1.00 31.00 192 PRO A CA 1
ATOM 1478 C C . PRO A 1 192 ? 25.829 -25.063 -58.203 1.00 31.00 192 PRO A C 1
ATOM 1480 O O . PRO A 1 192 ? 26.465 -24.011 -58.140 1.00 31.00 192 PRO A O 1
ATOM 1483 N N . GLU A 1 193 ? 26.136 -26.145 -57.496 1.00 33.94 193 GLU A N 1
ATOM 1484 C CA . GLU A 1 193 ? 27.483 -26.340 -56.978 1.00 33.94 193 GLU A CA 1
ATOM 1485 C C . GLU A 1 193 ? 28.408 -26.281 -58.200 1.00 33.94 193 GLU A C 1
ATOM 1487 O O . GLU A 1 193 ? 28.195 -27.010 -59.169 1.00 33.94 193 GLU A O 1
ATOM 1492 N N . ASP A 1 194 ? 29.335 -25.319 -58.208 1.00 35.69 194 ASP A N 1
ATOM 1493 C CA . ASP A 1 194 ? 30.424 -25.305 -59.177 1.00 35.69 194 ASP A CA 1
ATOM 1494 C C . ASP A 1 194 ? 31.263 -26.553 -58.875 1.00 35.69 194 ASP A C 1
ATOM 1496 O O . ASP A 1 194 ? 32.097 -26.550 -57.967 1.00 35.69 194 ASP A O 1
ATOM 1500 N N . ASP A 1 195 ? 30.972 -27.637 -59.593 1.00 33.91 195 ASP A N 1
ATOM 1501 C CA . ASP A 1 195 ? 31.908 -28.731 -59.783 1.00 33.91 195 ASP A CA 1
ATOM 1502 C C . ASP A 1 195 ? 33.143 -28.131 -60.467 1.00 33.91 195 ASP A C 1
ATOM 1504 O O . ASP A 1 195 ? 33.097 -27.681 -61.616 1.00 33.91 195 ASP A O 1
ATOM 1508 N N . ASP A 1 196 ? 34.244 -28.086 -59.717 1.00 46.06 196 ASP A N 1
ATOM 1509 C CA . ASP A 1 196 ? 35.585 -28.067 -60.279 1.00 46.06 196 ASP A CA 1
ATOM 1510 C C . ASP A 1 196 ? 35.720 -29.321 -61.158 1.00 46.06 196 ASP A C 1
ATOM 1512 O O . ASP A 1 196 ? 36.030 -30.401 -60.658 1.00 46.06 196 ASP A O 1
ATOM 1516 N N . ASP A 1 197 ? 35.481 -29.189 -62.462 1.00 35.78 197 ASP A N 1
ATOM 1517 C CA . ASP A 1 197 ? 36.043 -30.117 -63.434 1.00 35.78 197 ASP A CA 1
ATOM 1518 C C . ASP A 1 197 ? 36.374 -29.417 -64.757 1.00 35.78 197 ASP A C 1
ATOM 1520 O O . ASP A 1 197 ? 35.668 -28.535 -65.253 1.00 35.78 197 ASP A O 1
ATOM 1524 N N . ASP A 1 198 ? 37.540 -29.792 -65.264 1.00 43.47 198 ASP A N 1
ATOM 1525 C CA . ASP A 1 198 ? 38.220 -29.267 -66.437 1.00 43.47 198 ASP A CA 1
ATOM 1526 C C . ASP A 1 198 ? 37.422 -29.440 -67.749 1.00 43.47 198 ASP A C 1
ATOM 1528 O O . ASP A 1 198 ? 36.474 -30.214 -67.831 1.00 43.47 198 ASP A O 1
ATOM 1532 N N . THR A 1 199 ? 37.923 -28.794 -68.819 1.00 40.09 199 THR A N 1
ATOM 1533 C CA . THR A 1 199 ? 37.573 -28.933 -70.261 1.00 40.09 199 THR A CA 1
ATOM 1534 C C . THR A 1 199 ? 36.278 -28.225 -70.715 1.00 40.09 199 THR A C 1
ATOM 1536 O O . THR A 1 199 ? 35.253 -28.274 -70.063 1.00 40.09 199 THR A O 1
ATOM 1539 N N . ASP A 1 200 ? 36.212 -27.426 -71.786 1.00 35.06 200 ASP A N 1
ATOM 1540 C CA . ASP A 1 200 ? 36.835 -27.535 -73.103 1.00 35.06 200 ASP A CA 1
ATOM 1541 C C . ASP A 1 200 ? 37.053 -26.162 -73.770 1.00 35.06 200 ASP A C 1
ATOM 1543 O O . ASP A 1 200 ? 36.351 -25.176 -73.532 1.00 35.06 200 ASP A O 1
ATOM 1547 N N . GLY A 1 201 ? 38.050 -26.111 -74.655 1.00 44.12 201 GLY A N 1
ATOM 1548 C CA . GLY A 1 201 ? 38.418 -24.928 -75.422 1.00 44.12 201 GLY A CA 1
ATOM 1549 C C . GLY A 1 201 ? 37.311 -24.431 -76.354 1.00 44.12 201 GLY A C 1
ATOM 1550 O O . GLY A 1 201 ? 36.812 -25.157 -77.209 1.00 44.12 201 GLY A O 1
ATOM 1551 N N . ILE A 1 202 ? 37.014 -23.135 -76.271 1.00 36.66 202 ILE A N 1
ATOM 1552 C CA . ILE A 1 202 ? 36.264 -22.425 -77.307 1.00 36.66 202 ILE A CA 1
ATOM 1553 C C . ILE A 1 202 ? 37.278 -21.809 -78.278 1.00 36.66 202 ILE A C 1
ATOM 1555 O O . ILE A 1 202 ? 37.868 -20.760 -78.007 1.00 36.66 202 ILE A O 1
ATOM 1559 N N . GLN A 1 203 ? 37.483 -22.464 -79.424 1.00 44.72 203 GLN A N 1
ATOM 1560 C CA . GLN A 1 203 ? 38.081 -21.832 -80.601 1.00 44.72 203 GLN A CA 1
ATOM 1561 C C . GLN A 1 203 ? 37.087 -20.808 -81.165 1.00 44.72 203 GLN A C 1
ATOM 1563 O O . GLN A 1 203 ? 36.103 -21.164 -81.809 1.00 44.72 203 GLN A O 1
ATOM 1568 N N . LEU A 1 204 ? 37.352 -19.524 -80.927 1.00 38.78 204 LEU A N 1
ATOM 1569 C CA . LEU A 1 204 ? 36.712 -18.426 -81.648 1.00 38.78 204 LEU A CA 1
ATOM 1570 C C . LEU A 1 204 ? 37.613 -18.032 -82.817 1.00 38.78 204 LEU A C 1
ATOM 1572 O O . LEU A 1 204 ? 38.746 -17.595 -82.620 1.00 38.78 204 LEU A O 1
ATOM 1576 N N . GLY A 1 205 ? 37.087 -18.238 -84.024 1.00 38.16 205 GLY A N 1
ATOM 1577 C CA . GLY A 1 205 ? 37.727 -17.886 -85.284 1.00 38.16 205 GLY A CA 1
ATOM 1578 C C . GLY A 1 205 ? 38.147 -16.419 -85.342 1.00 38.16 205 GLY A C 1
ATOM 1579 O O . GLY A 1 205 ? 37.488 -15.522 -84.813 1.00 38.16 205 GLY A O 1
ATOM 1580 N N . GLU A 1 206 ? 39.284 -16.201 -85.992 1.00 45.22 206 GLU A N 1
ATOM 1581 C CA . GLU A 1 206 ? 39.880 -14.896 -86.224 1.00 45.22 206 GLU A CA 1
ATOM 1582 C C . GLU A 1 206 ? 38.937 -13.988 -87.015 1.00 45.22 206 GLU A C 1
ATOM 1584 O O . GLU A 1 206 ? 38.607 -14.267 -88.167 1.00 45.22 206 GLU A O 1
ATOM 1589 N N . SER A 1 207 ? 38.559 -12.863 -86.407 1.00 45.62 207 SER A N 1
ATOM 1590 C CA . SER A 1 207 ? 38.737 -11.497 -86.935 1.00 45.62 207 SER A CA 1
ATOM 1591 C C . SER A 1 207 ? 37.744 -10.556 -86.250 1.00 45.62 207 SER A C 1
ATOM 1593 O O . SER A 1 207 ? 36.609 -10.397 -86.687 1.00 45.62 207 SER A O 1
ATOM 1595 N N . GLY A 1 208 ? 38.198 -9.913 -85.167 1.00 49.19 208 GLY A N 1
ATOM 1596 C CA . GLY A 1 208 ? 37.492 -8.816 -84.496 1.00 49.19 208 GLY A CA 1
ATOM 1597 C C . GLY A 1 208 ? 37.088 -9.101 -83.044 1.00 49.19 208 GLY A C 1
ATOM 1598 O O . GLY A 1 208 ? 35.982 -9.553 -82.805 1.00 49.19 208 GLY A O 1
ATOM 1599 N N . SER A 1 209 ? 37.983 -8.785 -82.090 1.00 50.44 209 SER A N 1
ATOM 1600 C CA . SER A 1 209 ? 37.709 -8.239 -80.731 1.00 50.44 209 SER A CA 1
ATOM 1601 C C . SER A 1 209 ? 38.737 -8.647 -79.652 1.00 50.44 209 SER A C 1
ATOM 1603 O O . SER A 1 209 ? 38.377 -8.873 -78.496 1.00 50.44 209 SER A O 1
ATOM 1605 N N . THR A 1 210 ? 40.037 -8.695 -79.956 1.00 57.97 210 THR A N 1
ATOM 1606 C CA . THR A 1 210 ? 41.105 -8.940 -78.954 1.00 57.97 210 THR A CA 1
ATOM 1607 C C . THR A 1 210 ? 41.067 -7.947 -77.777 1.00 57.97 210 THR A C 1
ATOM 1609 O O . THR A 1 210 ? 41.502 -8.252 -76.670 1.00 57.97 210 THR A O 1
ATOM 1612 N N . ALA A 1 211 ? 40.504 -6.755 -77.996 1.00 61.53 211 ALA A N 1
ATOM 1613 C CA . ALA A 1 211 ? 40.287 -5.748 -76.961 1.00 61.53 211 ALA A CA 1
ATOM 1614 C C . ALA A 1 211 ? 39.132 -6.096 -76.001 1.00 61.53 211 ALA A C 1
ATOM 1616 O O . ALA A 1 211 ? 39.237 -5.823 -74.809 1.00 61.53 211 ALA A O 1
ATOM 1617 N N . MET A 1 212 ? 38.056 -6.724 -76.489 1.00 61.09 212 MET A N 1
ATOM 1618 C CA . MET A 1 212 ? 36.878 -7.056 -75.676 1.00 61.09 212 MET A CA 1
ATOM 1619 C C . MET A 1 212 ? 37.171 -8.212 -74.713 1.00 61.09 212 MET A C 1
ATOM 1621 O O . MET A 1 212 ? 36.820 -8.149 -73.539 1.00 61.09 212 MET A O 1
ATOM 1625 N N . SER A 1 213 ? 37.883 -9.242 -75.172 1.00 69.00 213 SER A N 1
ATOM 1626 C CA . SER A 1 213 ? 38.304 -10.367 -74.326 1.00 69.00 213 SER A CA 1
ATOM 1627 C C . SER A 1 213 ? 39.329 -9.951 -73.264 1.00 69.00 213 SER A C 1
ATOM 1629 O O . SER A 1 213 ? 39.285 -10.443 -72.135 1.00 69.00 213 SER A O 1
ATOM 1631 N N . LYS A 1 214 ? 40.211 -8.995 -73.587 1.00 73.81 214 LYS A N 1
ATOM 1632 C CA . LYS A 1 214 ? 41.122 -8.375 -72.615 1.00 73.81 214 LYS A CA 1
ATOM 1633 C C . LYS A 1 214 ? 40.364 -7.546 -71.570 1.00 73.81 214 LYS A C 1
ATOM 1635 O O . LYS A 1 214 ? 40.590 -7.739 -70.382 1.00 73.81 214 LYS A O 1
ATOM 1640 N N . LEU A 1 215 ? 39.406 -6.717 -71.997 1.00 77.88 215 LEU A N 1
ATOM 1641 C CA . LEU A 1 215 ? 38.542 -5.944 -71.095 1.00 77.88 215 LEU A CA 1
ATOM 1642 C C . LEU A 1 215 ? 37.740 -6.838 -70.143 1.00 77.88 215 LEU A C 1
ATOM 1644 O O . LEU A 1 215 ? 37.668 -6.547 -68.955 1.00 77.88 215 LEU A O 1
ATOM 1648 N N . LEU A 1 216 ? 37.174 -7.944 -70.632 1.00 75.69 216 LEU A N 1
ATOM 1649 C CA . LEU A 1 216 ? 36.430 -8.887 -69.791 1.00 75.69 216 LEU A CA 1
ATOM 1650 C C . LEU A 1 216 ? 37.318 -9.546 -68.722 1.00 75.69 216 LEU A C 1
ATOM 1652 O O . LEU A 1 216 ? 36.882 -9.697 -67.579 1.00 75.69 216 LEU A O 1
ATOM 1656 N N . ARG A 1 217 ? 38.574 -9.885 -69.051 1.00 82.31 217 ARG A N 1
ATOM 1657 C CA . ARG A 1 217 ? 39.553 -10.370 -68.060 1.00 82.31 217 ARG A CA 1
ATOM 1658 C C . ARG A 1 217 ? 39.902 -9.306 -67.026 1.00 82.31 217 ARG A C 1
ATOM 1660 O O . ARG A 1 217 ? 39.921 -9.620 -65.839 1.00 82.31 217 ARG A O 1
ATOM 1667 N N . ASP A 1 218 ? 40.143 -8.072 -67.458 1.00 81.50 218 ASP A N 1
ATOM 1668 C CA . ASP A 1 218 ? 40.500 -6.971 -66.560 1.00 81.50 218 ASP A CA 1
ATOM 1669 C C . ASP A 1 218 ? 39.338 -6.636 -65.604 1.00 81.50 218 ASP A C 1
ATOM 1671 O O . ASP A 1 218 ? 39.551 -6.487 -64.401 1.00 81.50 218 ASP A O 1
ATOM 1675 N N . ILE A 1 219 ? 38.094 -6.631 -66.104 1.00 79.50 219 ILE A N 1
ATOM 1676 C CA . ILE A 1 219 ? 36.880 -6.474 -65.286 1.00 79.50 219 ILE A CA 1
ATOM 1677 C C . ILE A 1 219 ? 36.754 -7.617 -64.274 1.00 79.50 219 ILE A C 1
ATOM 1679 O O . ILE A 1 219 ? 36.538 -7.363 -63.093 1.00 79.50 219 ILE A O 1
ATOM 1683 N N . SER A 1 220 ? 36.914 -8.872 -64.707 1.00 83.50 220 SER A N 1
ATOM 1684 C CA . SER A 1 220 ? 36.838 -10.042 -63.819 1.00 83.50 220 SER A CA 1
ATOM 1685 C C . SER A 1 220 ? 37.878 -9.975 -62.693 1.00 83.50 220 SER A C 1
ATOM 1687 O O . SER A 1 220 ? 37.570 -10.235 -61.527 1.00 83.50 220 SER A O 1
ATOM 1689 N N . LEU A 1 221 ? 39.102 -9.555 -63.022 1.00 85.44 221 LEU A N 1
ATOM 1690 C CA . LEU A 1 221 ? 40.188 -9.409 -62.061 1.00 85.44 221 LEU A CA 1
ATOM 1691 C C . LEU A 1 221 ? 39.899 -8.299 -61.040 1.00 85.44 221 LEU A C 1
ATOM 1693 O O . LEU A 1 221 ? 40.150 -8.479 -59.847 1.00 85.44 221 LEU A O 1
ATOM 1697 N N . GLU A 1 222 ? 39.341 -7.175 -61.487 1.00 82.88 222 GLU A N 1
ATO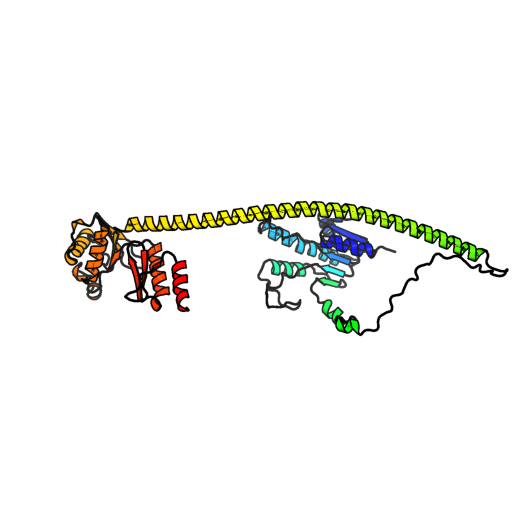M 1698 C CA . GLU A 1 222 ? 39.004 -6.049 -60.615 1.00 82.88 222 GLU A CA 1
ATOM 1699 C C . GLU A 1 222 ? 37.798 -6.358 -59.716 1.00 82.88 222 GLU A C 1
ATOM 1701 O O . GLU A 1 222 ? 37.829 -6.069 -58.519 1.00 82.88 222 GLU A O 1
ATOM 1706 N N . VAL A 1 223 ? 36.791 -7.063 -60.242 1.00 83.81 223 VAL A N 1
ATOM 1707 C CA . VAL A 1 223 ? 35.669 -7.594 -59.451 1.00 83.81 223 VAL A CA 1
ATOM 1708 C C . VAL A 1 223 ? 36.177 -8.566 -58.384 1.00 83.81 223 VAL A C 1
ATOM 1710 O O . VAL A 1 223 ? 35.806 -8.443 -57.219 1.00 83.81 223 VAL A O 1
ATOM 1713 N N . LYS A 1 224 ? 37.081 -9.491 -58.732 1.00 88.06 224 LYS A N 1
ATOM 1714 C CA . LYS A 1 224 ? 37.653 -10.454 -57.775 1.00 88.06 224 LYS A CA 1
ATOM 1715 C C . LYS A 1 224 ? 38.431 -9.761 -56.652 1.00 88.06 224 LYS A C 1
ATOM 1717 O O . LYS A 1 224 ? 38.332 -10.175 -55.496 1.00 88.06 224 LYS A O 1
ATOM 1722 N N . LYS A 1 225 ? 39.181 -8.696 -56.962 1.00 85.44 225 LYS A N 1
ATOM 1723 C CA . LYS A 1 225 ? 39.854 -7.871 -55.944 1.00 85.44 225 LYS A CA 1
ATOM 1724 C C . LYS A 1 225 ? 38.850 -7.164 -55.039 1.00 85.44 225 LYS A C 1
ATOM 1726 O O . LYS A 1 225 ? 38.997 -7.252 -53.822 1.00 85.44 225 LYS A O 1
ATOM 1731 N N . ALA A 1 226 ? 37.833 -6.519 -55.614 1.00 85.44 226 ALA A N 1
ATOM 1732 C CA . ALA A 1 226 ? 36.806 -5.807 -54.858 1.00 85.44 226 ALA A CA 1
ATOM 1733 C C . ALA A 1 226 ? 36.066 -6.750 -53.896 1.00 85.44 226 ALA A C 1
ATOM 1735 O O . ALA A 1 226 ? 35.979 -6.473 -52.703 1.00 85.44 226 ALA A O 1
ATOM 1736 N N . VAL A 1 227 ? 35.641 -7.920 -54.381 1.00 85.56 227 VAL A N 1
ATOM 1737 C CA . VAL A 1 227 ? 34.985 -8.948 -53.557 1.00 85.56 227 VAL A CA 1
ATOM 1738 C C . VAL A 1 227 ? 35.902 -9.434 -52.433 1.00 85.56 227 VAL A C 1
ATOM 1740 O O . VAL A 1 227 ? 35.459 -9.562 -51.295 1.00 85.56 227 VAL A O 1
ATOM 1743 N N . LYS A 1 228 ? 37.192 -9.670 -52.706 1.00 90.19 228 LYS A N 1
ATOM 1744 C CA . LYS A 1 228 ? 38.149 -10.118 -51.682 1.00 90.19 228 LYS A CA 1
ATOM 1745 C C . LYS A 1 228 ? 38.382 -9.060 -50.597 1.00 90.19 228 LYS A C 1
ATOM 1747 O O . LYS A 1 228 ? 38.524 -9.418 -49.429 1.00 90.19 228 LYS A O 1
ATOM 1752 N N . MET A 1 229 ? 38.415 -7.780 -50.970 1.00 85.88 229 MET A N 1
ATOM 1753 C CA . MET A 1 229 ? 38.538 -6.670 -50.021 1.00 85.88 229 MET A CA 1
ATOM 1754 C C . MET A 1 229 ? 37.300 -6.552 -49.124 1.00 85.88 229 MET A C 1
ATOM 1756 O O . MET A 1 229 ? 37.442 -6.468 -47.905 1.00 85.88 229 MET A O 1
ATOM 1760 N N . GLU A 1 230 ? 36.100 -6.620 -49.704 1.00 90.00 230 GLU A N 1
ATOM 1761 C CA . GLU A 1 230 ? 34.844 -6.609 -48.942 1.00 90.00 230 GLU A CA 1
ATOM 1762 C C . GLU A 1 230 ? 34.740 -7.826 -48.011 1.00 90.00 230 GLU A C 1
ATOM 1764 O O . GLU A 1 230 ? 34.411 -7.686 -46.833 1.00 90.00 230 GLU A O 1
ATOM 1769 N N . LEU A 1 231 ? 35.113 -9.019 -48.487 1.00 91.25 231 LEU A N 1
ATOM 1770 C CA . LEU A 1 231 ? 35.111 -10.239 -47.675 1.00 91.25 231 LEU A CA 1
ATOM 1771 C C . LEU A 1 231 ? 36.065 -10.133 -46.475 1.00 91.25 231 LEU A C 1
ATOM 1773 O O . LEU A 1 231 ? 35.718 -10.555 -45.370 1.00 91.25 231 LEU A O 1
ATOM 1777 N N . ALA A 1 232 ? 37.245 -9.535 -46.665 1.00 88.38 232 ALA A N 1
ATOM 1778 C CA . ALA A 1 232 ? 38.183 -9.281 -45.575 1.00 88.38 232 ALA A CA 1
ATOM 1779 C C . ALA A 1 232 ? 37.599 -8.309 -44.532 1.00 88.38 232 ALA A C 1
ATOM 1781 O O . ALA A 1 232 ? 37.690 -8.576 -43.333 1.00 88.38 232 ALA A O 1
ATOM 1782 N N . SER A 1 233 ? 36.937 -7.235 -44.978 1.00 90.06 233 SER A N 1
ATOM 1783 C CA . SER A 1 233 ? 36.273 -6.266 -44.092 1.00 90.06 233 SER A CA 1
ATOM 1784 C C . SER A 1 233 ? 35.127 -6.892 -43.286 1.00 90.06 233 SER A C 1
ATOM 1786 O O . SER A 1 233 ? 34.985 -6.649 -42.080 1.00 90.06 233 SER A O 1
ATOM 1788 N N . VAL A 1 234 ? 34.332 -7.756 -43.926 1.00 89.94 234 VAL A N 1
ATOM 1789 C CA . VAL A 1 234 ? 33.272 -8.522 -43.258 1.00 89.94 234 VAL A CA 1
ATOM 1790 C C . VAL A 1 234 ? 33.864 -9.468 -42.213 1.00 89.94 234 VAL A C 1
ATOM 1792 O O . VAL A 1 234 ? 33.352 -9.527 -41.095 1.00 89.94 234 VAL A O 1
ATOM 1795 N N . ASN A 1 235 ? 34.957 -10.166 -42.528 1.00 91.25 235 ASN A N 1
ATOM 1796 C CA . ASN A 1 235 ? 35.602 -11.101 -41.603 1.00 91.25 235 ASN A CA 1
ATOM 1797 C C . ASN A 1 235 ? 36.191 -10.404 -40.361 1.00 91.25 235 ASN A C 1
ATOM 1799 O O . ASN A 1 235 ? 36.055 -10.892 -39.235 1.00 91.25 235 ASN A O 1
ATOM 1803 N N . GLU A 1 236 ? 36.799 -9.230 -40.540 1.00 90.19 236 GLU A N 1
ATOM 1804 C CA . GLU A 1 236 ? 37.290 -8.404 -39.433 1.00 90.19 236 GLU A CA 1
ATOM 1805 C C . GLU A 1 236 ? 36.137 -7.906 -38.550 1.00 90.19 236 GLU A C 1
ATOM 1807 O O . GLU A 1 236 ? 36.177 -8.020 -37.319 1.00 90.19 236 GLU A O 1
ATOM 1812 N N . SER A 1 237 ? 35.056 -7.434 -39.179 1.00 92.75 237 SER A N 1
ATOM 1813 C CA . SER A 1 237 ? 33.840 -7.034 -38.471 1.00 92.75 237 SER A CA 1
ATOM 1814 C C . SER A 1 237 ? 33.269 -8.196 -37.660 1.00 92.75 237 SER A C 1
ATOM 1816 O O . SER A 1 237 ? 32.997 -8.031 -36.471 1.00 92.75 237 SER A O 1
ATOM 1818 N N . LEU A 1 238 ? 33.129 -9.378 -38.265 1.00 93.94 238 LEU A N 1
ATOM 1819 C CA . LEU A 1 238 ? 32.599 -10.573 -37.611 1.00 93.94 238 LEU A CA 1
ATOM 1820 C C . LEU A 1 238 ? 33.443 -10.960 -36.389 1.00 93.94 238 LEU A C 1
ATOM 1822 O O . LEU A 1 238 ? 32.891 -11.204 -35.319 1.00 93.94 238 LEU A O 1
ATOM 1826 N N . SER A 1 239 ? 34.770 -10.916 -36.513 1.00 90.12 239 SER A N 1
ATOM 1827 C CA . SER A 1 239 ? 35.701 -11.176 -35.406 1.00 90.12 239 SER A CA 1
ATOM 1828 C C . SER A 1 239 ? 35.520 -10.177 -34.253 1.00 90.12 239 SER A C 1
ATOM 1830 O O . SER A 1 239 ? 35.466 -10.563 -33.085 1.00 90.12 239 SER A O 1
ATOM 1832 N N . SER A 1 240 ? 35.337 -8.888 -34.563 1.00 92.00 240 SER A N 1
ATOM 1833 C CA . SER A 1 240 ? 35.025 -7.862 -33.556 1.00 92.00 240 SER A CA 1
ATOM 1834 C C . SER A 1 240 ? 33.681 -8.109 -32.859 1.00 92.00 240 SER A C 1
ATOM 1836 O O . SER A 1 240 ? 33.548 -7.884 -31.652 1.00 92.00 240 SER A O 1
ATOM 1838 N N . TRP A 1 241 ? 32.672 -8.573 -33.602 1.00 90.25 241 TRP A N 1
ATOM 1839 C CA . TRP A 1 241 ? 31.365 -8.931 -33.048 1.00 90.25 241 TRP A CA 1
ATOM 1840 C C . TRP A 1 241 ? 31.440 -10.144 -32.117 1.00 90.25 241 TRP A C 1
ATOM 1842 O O . TRP A 1 241 ? 30.815 -10.104 -31.058 1.00 90.25 241 TRP A O 1
ATOM 1852 N N . TRP A 1 242 ? 32.241 -11.159 -32.446 1.00 93.38 242 TRP A N 1
ATOM 1853 C CA . TRP A 1 242 ? 32.479 -12.313 -31.572 1.00 93.38 242 TRP A CA 1
ATOM 1854 C C . TRP A 1 242 ? 33.063 -11.905 -30.215 1.00 93.38 242 TRP A C 1
ATOM 1856 O O . TRP A 1 242 ? 32.484 -12.230 -29.182 1.00 93.38 242 TRP A O 1
ATOM 1866 N N . ILE A 1 243 ? 34.113 -11.076 -30.200 1.00 93.06 243 ILE A N 1
ATOM 1867 C CA . ILE A 1 243 ? 34.731 -10.583 -28.951 1.00 93.06 243 ILE A CA 1
ATOM 1868 C C . ILE A 1 243 ? 33.716 -9.814 -28.085 1.00 93.06 243 ILE A C 1
ATOM 1870 O O . ILE A 1 243 ? 33.674 -9.949 -26.856 1.00 93.06 243 ILE A O 1
ATOM 1874 N N . LYS A 1 244 ? 32.863 -8.995 -28.714 1.00 93.38 244 LYS A N 1
ATOM 1875 C CA . LYS A 1 244 ? 31.789 -8.282 -28.005 1.00 93.38 244 LYS A CA 1
ATOM 1876 C C . LYS A 1 244 ? 30.743 -9.243 -27.449 1.00 93.38 244 LYS A C 1
ATOM 1878 O O . LYS A 1 244 ? 30.266 -9.014 -26.340 1.00 93.38 244 LYS A O 1
ATOM 1883 N N . MET A 1 245 ? 30.398 -10.296 -28.189 1.00 93.25 245 MET A N 1
ATOM 1884 C CA . MET A 1 245 ? 29.459 -11.321 -27.737 1.00 93.25 245 MET A CA 1
ATOM 1885 C C . MET A 1 245 ? 29.995 -12.062 -26.508 1.00 93.25 245 MET A C 1
ATOM 1887 O O . MET A 1 245 ? 29.266 -12.205 -25.529 1.00 93.25 245 MET A O 1
ATOM 1891 N N . ASP A 1 246 ? 31.278 -12.425 -26.496 1.00 94.19 246 ASP A N 1
ATOM 1892 C CA . ASP A 1 246 ? 31.919 -13.053 -25.333 1.00 94.19 246 ASP A CA 1
ATOM 1893 C C . ASP A 1 246 ? 31.913 -12.130 -24.112 1.00 94.19 246 ASP A C 1
ATOM 1895 O O . ASP A 1 246 ? 31.575 -12.542 -23.002 1.00 94.19 246 ASP A O 1
ATOM 1899 N N . THR A 1 247 ? 32.187 -10.841 -24.325 1.00 93.38 247 THR A N 1
ATOM 1900 C CA . THR A 1 247 ? 32.114 -9.829 -23.260 1.00 93.38 247 THR A CA 1
ATOM 1901 C C . THR A 1 247 ? 30.689 -9.711 -22.696 1.00 93.38 247 THR A C 1
ATOM 1903 O O . THR A 1 247 ? 30.488 -9.612 -21.481 1.00 93.38 247 THR A O 1
ATOM 1906 N N . ILE A 1 248 ? 29.672 -9.744 -23.563 1.00 90.88 248 ILE A N 1
ATOM 1907 C CA . ILE A 1 248 ? 28.261 -9.737 -23.155 1.00 90.88 248 ILE A CA 1
ATOM 1908 C C . ILE A 1 248 ? 27.916 -11.009 -22.373 1.00 90.88 248 ILE A C 1
ATOM 1910 O O . ILE A 1 248 ? 27.247 -10.922 -21.345 1.00 90.88 248 ILE A O 1
ATOM 1914 N N . ASN A 1 249 ? 28.394 -12.174 -22.803 1.00 92.69 249 ASN A N 1
ATOM 1915 C CA . ASN A 1 249 ? 28.149 -13.431 -22.101 1.00 92.69 249 ASN A CA 1
ATOM 1916 C C . ASN A 1 249 ? 28.784 -13.429 -20.702 1.00 92.69 249 ASN A C 1
ATOM 1918 O O . ASN A 1 249 ? 28.091 -13.704 -19.723 1.00 92.69 249 ASN A O 1
ATOM 1922 N N . ALA A 1 250 ? 30.038 -12.991 -20.575 1.00 93.69 250 ALA A N 1
ATOM 1923 C CA . ALA A 1 250 ? 30.716 -12.882 -19.282 1.00 93.69 250 ALA A CA 1
ATOM 1924 C C . ALA A 1 250 ? 30.005 -11.900 -18.330 1.00 93.69 250 ALA A C 1
ATOM 1926 O O . ALA A 1 250 ? 29.789 -12.183 -17.150 1.00 93.69 250 ALA A O 1
ATOM 1927 N N . THR A 1 251 ? 29.579 -10.736 -18.835 1.00 93.88 251 THR A N 1
ATOM 1928 C CA . THR A 1 251 ? 28.818 -9.776 -18.015 1.00 93.88 251 THR A CA 1
ATOM 1929 C C . THR A 1 251 ? 27.439 -10.310 -17.627 1.00 93.88 251 THR A C 1
ATOM 1931 O O . THR A 1 251 ? 26.997 -10.081 -16.497 1.00 93.88 251 THR A O 1
ATOM 1934 N N . ARG A 1 252 ? 26.773 -11.062 -18.514 1.00 94.81 252 ARG A N 1
ATOM 1935 C CA . ARG A 1 252 ? 25.501 -11.740 -18.235 1.00 94.81 252 ARG A CA 1
ATOM 1936 C C . ARG A 1 252 ? 25.643 -12.770 -17.118 1.00 94.81 252 ARG A C 1
ATOM 1938 O O . ARG A 1 252 ? 24.762 -12.834 -16.262 1.00 94.81 252 ARG A O 1
ATOM 1945 N N . GLU A 1 253 ? 26.724 -13.542 -17.086 1.00 94.56 253 GLU A N 1
ATOM 1946 C CA . GLU A 1 253 ? 26.992 -14.503 -16.009 1.00 94.56 253 GLU A CA 1
ATOM 1947 C C . GLU A 1 253 ? 27.145 -13.803 -14.654 1.00 94.56 253 GLU A C 1
ATOM 1949 O O . GLU A 1 253 ? 26.458 -14.156 -13.694 1.00 94.56 253 GLU A O 1
ATOM 1954 N N . ILE A 1 254 ? 27.941 -12.730 -14.594 1.00 95.56 254 ILE A N 1
ATOM 1955 C CA . ILE A 1 254 ? 28.124 -11.928 -13.371 1.00 95.56 254 ILE A CA 1
ATOM 1956 C C . ILE A 1 254 ? 26.795 -11.323 -12.899 1.00 95.56 254 ILE A C 1
ATOM 1958 O O . ILE A 1 254 ? 26.492 -11.319 -11.704 1.00 95.56 254 ILE A O 1
ATOM 1962 N N . LEU A 1 255 ? 25.993 -10.789 -13.825 1.00 92.50 255 LEU A N 1
ATOM 1963 C CA . LEU A 1 255 ? 24.664 -10.253 -13.519 1.00 92.50 255 LEU A CA 1
ATOM 1964 C C . LEU A 1 255 ? 23.735 -11.344 -12.984 1.00 92.50 255 LEU A C 1
ATOM 1966 O O . LEU A 1 255 ? 23.030 -11.109 -12.006 1.00 92.50 255 LEU A O 1
ATOM 1970 N N . THR A 1 256 ? 23.769 -12.533 -13.584 1.00 95.81 256 THR A N 1
ATOM 1971 C CA . THR A 1 256 ? 22.960 -13.680 -13.156 1.00 95.81 256 THR A CA 1
ATOM 1972 C C . THR A 1 256 ? 23.316 -14.098 -11.730 1.00 95.81 256 THR A C 1
ATOM 1974 O O . THR A 1 256 ? 22.418 -14.337 -10.925 1.00 95.81 256 THR A O 1
ATOM 1977 N N . GLU A 1 257 ? 24.602 -14.114 -11.373 1.00 96.00 257 GLU A N 1
ATOM 1978 C CA . GLU A 1 257 ? 25.025 -14.441 -10.007 1.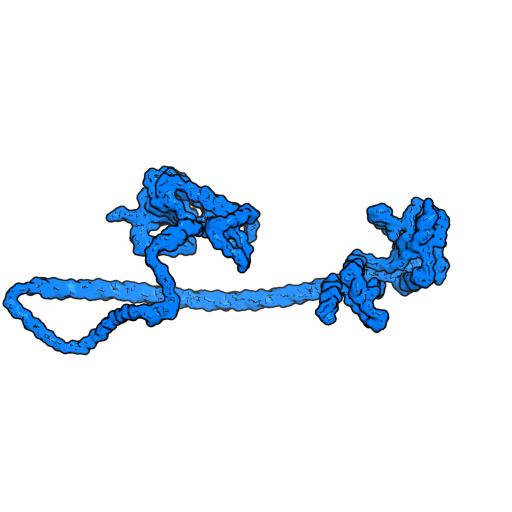00 96.00 257 GLU A CA 1
ATOM 1979 C C . GLU A 1 257 ? 24.595 -13.367 -8.997 1.00 96.00 257 GLU A C 1
ATOM 1981 O O . GLU A 1 257 ? 24.050 -13.679 -7.939 1.00 96.00 257 GLU A O 1
ATOM 1986 N N . LYS A 1 258 ? 24.715 -12.082 -9.359 1.00 96.44 258 LYS A N 1
ATOM 1987 C CA . LYS A 1 258 ? 24.211 -10.982 -8.521 1.00 96.44 258 LYS A CA 1
ATOM 1988 C C . LYS A 1 258 ? 22.701 -11.057 -8.299 1.00 96.44 258 LYS A C 1
ATOM 1990 O O . LYS A 1 258 ? 22.243 -10.745 -7.201 1.00 96.44 258 LYS A O 1
ATOM 1995 N N . VAL A 1 259 ? 21.932 -11.451 -9.315 1.00 95.88 259 VAL A N 1
ATOM 1996 C CA . VAL A 1 259 ? 20.479 -11.646 -9.190 1.00 95.88 259 VAL A CA 1
ATOM 1997 C C . VAL A 1 259 ? 20.180 -12.762 -8.191 1.00 95.88 259 VAL A C 1
ATOM 1999 O O . VAL A 1 259 ? 19.411 -12.527 -7.262 1.00 95.88 259 VAL A O 1
ATOM 2002 N N . LYS A 1 260 ? 20.855 -13.914 -8.288 1.00 96.81 260 LYS A N 1
ATOM 2003 C CA . LYS A 1 260 ? 20.691 -15.013 -7.319 1.00 96.81 260 LYS A CA 1
ATOM 2004 C C . LYS A 1 260 ? 21.020 -14.584 -5.889 1.00 96.81 260 LYS A C 1
ATOM 2006 O O . LYS A 1 260 ? 20.314 -14.948 -4.949 1.00 96.81 260 LYS A O 1
ATOM 2011 N N . ASP A 1 261 ? 22.079 -13.803 -5.695 1.00 96.56 261 ASP A N 1
ATOM 2012 C CA . ASP A 1 261 ? 22.445 -13.307 -4.366 1.00 96.56 261 ASP A CA 1
ATOM 2013 C C . ASP A 1 261 ? 21.431 -12.304 -3.807 1.00 96.56 261 ASP A C 1
ATOM 2015 O O . ASP A 1 261 ? 21.136 -12.320 -2.607 1.00 96.56 261 ASP A O 1
ATOM 2019 N N . LEU A 1 262 ? 20.862 -11.448 -4.659 1.00 95.06 262 LEU A N 1
ATOM 2020 C CA . LEU A 1 262 ? 19.772 -10.554 -4.271 1.00 95.06 262 LEU A CA 1
ATOM 2021 C C . LEU A 1 262 ? 18.498 -11.331 -3.924 1.00 95.06 262 LEU A C 1
ATOM 2023 O O . LEU A 1 262 ? 17.849 -11.002 -2.933 1.00 95.06 262 LEU A O 1
ATOM 2027 N N . GLU A 1 263 ? 18.164 -12.382 -4.671 1.00 95.50 263 GLU A N 1
ATOM 2028 C CA . GLU A 1 263 ? 17.032 -13.267 -4.372 1.00 95.50 263 GLU A CA 1
ATOM 2029 C C . GLU A 1 263 ? 17.198 -13.958 -3.013 1.00 95.50 263 GLU A C 1
ATOM 2031 O O . GLU A 1 263 ? 16.282 -13.916 -2.188 1.00 95.50 263 GLU A O 1
ATOM 2036 N N . LYS A 1 264 ? 18.387 -14.505 -2.717 1.00 96.44 264 LYS A N 1
ATOM 2037 C CA . LYS A 1 264 ? 18.697 -15.096 -1.401 1.00 96.44 264 LYS A CA 1
ATOM 2038 C C . LYS A 1 264 ? 18.535 -14.078 -0.269 1.00 96.44 264 LYS A C 1
ATOM 2040 O O . LYS A 1 264 ? 17.938 -14.393 0.762 1.00 96.44 264 LYS A O 1
ATOM 2045 N N . LYS A 1 265 ? 19.045 -12.853 -0.452 1.00 96.50 265 LYS A N 1
ATOM 2046 C CA . LYS A 1 265 ? 18.915 -11.767 0.537 1.00 96.50 265 LYS A CA 1
ATOM 2047 C C . LYS A 1 265 ? 17.460 -11.354 0.740 1.00 96.50 265 LYS A C 1
ATOM 2049 O O . LYS A 1 265 ? 17.045 -11.189 1.883 1.00 96.50 265 LYS A O 1
ATOM 2054 N N . ASN A 1 266 ? 16.685 -11.230 -0.335 1.00 94.31 266 ASN A N 1
ATOM 2055 C CA . ASN A 1 266 ? 15.260 -10.921 -0.248 1.00 94.31 266 ASN A CA 1
ATOM 2056 C C . ASN A 1 266 ? 14.501 -12.010 0.506 1.00 94.31 266 ASN A C 1
ATOM 2058 O O . ASN A 1 266 ? 13.770 -11.694 1.436 1.00 94.31 266 ASN A O 1
ATOM 2062 N N . MET A 1 267 ? 14.735 -13.284 0.187 1.00 96.25 267 MET A N 1
ATOM 2063 C CA . MET A 1 267 ? 14.114 -14.399 0.903 1.00 96.25 267 MET A CA 1
ATOM 2064 C C . MET A 1 267 ? 14.453 -14.374 2.401 1.00 96.25 267 MET A C 1
ATOM 2066 O O . MET A 1 267 ? 13.571 -14.539 3.242 1.00 96.25 267 MET A O 1
ATOM 2070 N N . TYR A 1 268 ? 15.716 -14.113 2.750 1.00 96.12 268 TYR A N 1
ATOM 2071 C CA . TYR A 1 268 ? 16.133 -13.961 4.143 1.00 96.12 268 TYR A CA 1
ATOM 2072 C C . TYR A 1 268 ? 15.406 -12.807 4.846 1.00 96.12 268 TYR A C 1
ATOM 2074 O O . TYR A 1 268 ? 14.865 -13.000 5.934 1.00 96.12 268 TYR A O 1
ATOM 2082 N N . LEU A 1 269 ? 15.342 -11.629 4.219 1.00 95.94 269 LEU A N 1
ATOM 2083 C CA . LEU A 1 269 ? 14.646 -10.464 4.771 1.00 95.94 269 LEU A CA 1
ATOM 2084 C C . LEU A 1 269 ? 13.143 -10.715 4.929 1.00 95.94 269 LEU A C 1
ATOM 2086 O O . LEU A 1 269 ? 12.573 -10.359 5.956 1.00 95.94 269 LEU A O 1
ATOM 2090 N N . THR A 1 270 ? 12.499 -11.381 3.970 1.00 95.69 270 THR A N 1
ATOM 2091 C CA . THR A 1 270 ? 11.089 -11.778 4.076 1.00 95.69 270 THR A CA 1
ATOM 2092 C C . THR A 1 270 ? 10.863 -12.722 5.259 1.00 95.69 270 THR A C 1
ATOM 2094 O O . THR A 1 270 ? 9.938 -12.519 6.048 1.00 95.69 270 THR A O 1
ATOM 2097 N N . ASN A 1 271 ? 11.735 -13.712 5.450 1.00 95.44 271 ASN A N 1
ATOM 2098 C CA . ASN A 1 271 ? 11.655 -14.622 6.595 1.00 95.44 271 ASN A CA 1
ATOM 2099 C C . ASN A 1 271 ? 11.880 -13.894 7.931 1.00 95.44 271 ASN A C 1
ATOM 2101 O O . ASN A 1 271 ? 11.210 -14.178 8.922 1.00 95.44 271 ASN A O 1
ATOM 2105 N N . GLN A 1 272 ? 12.788 -12.916 7.973 1.00 96.38 272 GLN A N 1
ATOM 2106 C CA . GLN A 1 272 ? 12.969 -12.085 9.162 1.00 96.38 272 GLN A CA 1
ATOM 2107 C C . GLN A 1 272 ? 11.750 -11.206 9.448 1.00 96.38 272 GLN A C 1
ATOM 2109 O O . GLN A 1 272 ? 11.322 -11.134 10.598 1.00 96.38 272 GLN A O 1
ATOM 2114 N N . ASN A 1 273 ? 11.171 -10.573 8.428 1.00 95.38 273 ASN A N 1
ATOM 2115 C CA . ASN A 1 273 ? 9.994 -9.721 8.586 1.00 95.38 273 ASN A CA 1
ATOM 2116 C C . ASN A 1 273 ? 8.792 -10.514 9.103 1.00 95.38 273 ASN A C 1
ATOM 2118 O O . ASN A 1 273 ? 8.180 -10.105 10.082 1.00 95.38 273 ASN A O 1
ATOM 2122 N N . THR A 1 274 ? 8.516 -11.687 8.532 1.00 94.81 274 THR A N 1
ATOM 2123 C CA . THR A 1 274 ? 7.435 -12.565 9.017 1.00 94.81 274 THR A CA 1
ATOM 2124 C C . THR A 1 274 ? 7.656 -12.997 10.471 1.00 94.81 274 THR A C 1
ATOM 2126 O O . THR A 1 274 ? 6.728 -12.975 11.279 1.00 94.81 274 THR A O 1
ATOM 2129 N N . HIS A 1 275 ? 8.894 -13.322 10.858 1.00 94.00 275 HIS A N 1
ATOM 2130 C CA . HIS A 1 275 ? 9.228 -13.632 12.253 1.00 94.00 275 HIS A CA 1
ATOM 2131 C C . HIS A 1 275 ? 9.038 -12.436 13.193 1.00 94.00 275 HIS A C 1
ATOM 2133 O O . HIS A 1 275 ? 8.527 -12.586 14.306 1.00 94.00 275 HIS A O 1
ATOM 2139 N N . LEU A 1 276 ? 9.440 -11.238 12.761 1.00 95.50 276 LEU A N 1
ATOM 2140 C CA . LEU A 1 276 ? 9.248 -10.008 13.527 1.00 95.50 276 LEU A CA 1
ATOM 2141 C C . LEU A 1 276 ? 7.764 -9.678 13.686 1.00 95.50 276 LEU A C 1
ATOM 2143 O O . LEU A 1 276 ? 7.341 -9.381 14.800 1.00 95.50 276 LEU A O 1
ATOM 2147 N N . GLU A 1 277 ? 6.962 -9.805 12.632 1.00 93.50 277 GLU A N 1
ATOM 2148 C CA . GLU A 1 277 ? 5.508 -9.630 12.688 1.00 93.50 277 GLU A CA 1
ATOM 2149 C C . GLU A 1 277 ? 4.860 -10.594 13.690 1.00 93.50 277 GLU A C 1
ATOM 2151 O O . GLU A 1 277 ? 4.045 -10.180 14.516 1.00 93.50 277 GLU A O 1
ATOM 2156 N N . LEU A 1 278 ? 5.259 -11.871 13.691 1.00 91.06 278 LEU A N 1
ATOM 2157 C CA . LEU A 1 278 ? 4.777 -12.848 14.674 1.00 91.06 278 LEU A CA 1
ATOM 2158 C C . LEU A 1 278 ? 5.138 -12.445 16.110 1.00 91.06 278 LEU A C 1
ATOM 2160 O O . LEU A 1 278 ? 4.290 -12.524 17.003 1.00 91.06 278 LEU A O 1
ATOM 2164 N N . LYS A 1 279 ? 6.371 -11.978 16.341 1.00 95.06 279 LYS A N 1
ATOM 2165 C CA . LYS A 1 279 ? 6.806 -11.487 17.657 1.00 95.06 279 LYS A CA 1
ATOM 2166 C C . LYS A 1 279 ? 6.034 -10.247 18.093 1.00 95.06 279 LYS A C 1
ATOM 2168 O O . LYS A 1 279 ? 5.603 -10.193 19.242 1.00 95.06 279 LYS A O 1
ATOM 2173 N N . VAL A 1 280 ? 5.847 -9.275 17.202 1.00 93.75 280 VAL A N 1
ATOM 2174 C CA . VAL A 1 280 ? 5.084 -8.050 17.481 1.00 93.75 280 VAL A CA 1
ATOM 2175 C C . VAL A 1 280 ? 3.652 -8.407 17.865 1.00 93.75 280 VAL A C 1
ATOM 2177 O O . VAL A 1 280 ? 3.204 -8.014 18.937 1.00 93.75 280 VAL A O 1
ATOM 2180 N N . ASN A 1 281 ? 2.981 -9.256 17.085 1.00 87.88 281 ASN A N 1
ATOM 2181 C CA . ASN A 1 281 ? 1.627 -9.718 17.394 1.00 87.88 281 ASN A CA 1
ATOM 2182 C C . ASN A 1 281 ? 1.540 -10.435 18.754 1.00 87.88 281 ASN A C 1
ATOM 2184 O O . ASN A 1 281 ? 0.589 -10.230 19.515 1.00 87.88 281 ASN A O 1
ATOM 2188 N N . ALA A 1 282 ? 2.532 -11.267 19.088 1.00 89.00 282 ALA A N 1
ATOM 2189 C CA . ALA A 1 282 ? 2.594 -11.941 20.383 1.00 89.00 282 ALA A CA 1
ATOM 2190 C C . ALA A 1 282 ? 2.780 -10.947 21.543 1.00 89.00 282 ALA A C 1
ATOM 2192 O O . ALA A 1 282 ? 2.084 -11.053 22.556 1.00 89.00 282 ALA A O 1
ATOM 2193 N N . MET A 1 283 ? 3.669 -9.962 21.386 1.00 92.50 283 MET A N 1
ATOM 2194 C CA . MET A 1 283 ? 3.901 -8.911 22.383 1.00 92.50 283 MET A CA 1
ATOM 2195 C C . MET A 1 283 ? 2.672 -8.019 22.565 1.00 92.50 283 MET A C 1
ATOM 2197 O O . MET A 1 283 ? 2.266 -7.770 23.696 1.00 92.50 283 MET A O 1
ATOM 2201 N N . GLU A 1 284 ? 2.019 -7.597 21.482 1.00 89.12 284 GLU A N 1
ATOM 2202 C CA . GLU A 1 284 ? 0.765 -6.844 21.556 1.00 89.12 284 GLU A CA 1
ATOM 2203 C C . GLU A 1 284 ? -0.310 -7.616 22.323 1.00 89.12 284 GLU A C 1
ATOM 2205 O O . GLU A 1 284 ? -1.010 -7.049 23.163 1.00 89.12 284 GLU A O 1
ATOM 2210 N N . GLN A 1 285 ? -0.428 -8.926 22.085 1.00 86.00 285 GLN A N 1
ATOM 2211 C CA . GLN A 1 285 ? -1.365 -9.762 22.827 1.00 86.00 285 GLN A CA 1
ATOM 2212 C C . GLN A 1 285 ? -1.004 -9.847 24.317 1.00 86.00 285 GLN A C 1
ATOM 2214 O O . GLN A 1 285 ? -1.901 -9.821 25.162 1.00 86.00 285 GLN A O 1
ATOM 2219 N N . GLN A 1 286 ? 0.285 -9.930 24.656 1.00 90.81 286 GLN A N 1
ATOM 2220 C CA . GLN A 1 286 ? 0.742 -9.900 26.047 1.00 90.81 286 GLN A CA 1
ATOM 2221 C C . GLN A 1 286 ? 0.425 -8.561 26.721 1.00 90.81 286 GLN A C 1
ATOM 2223 O O . GLN A 1 286 ? -0.105 -8.567 27.830 1.00 90.81 286 GLN A O 1
ATOM 2228 N N . ILE A 1 287 ? 0.668 -7.433 26.047 1.00 90.88 287 ILE A N 1
ATOM 2229 C CA . ILE A 1 287 ? 0.335 -6.092 26.549 1.00 90.88 287 ILE A CA 1
ATOM 2230 C C . ILE A 1 287 ? -1.169 -5.983 26.799 1.00 90.88 287 ILE A C 1
ATOM 2232 O O . ILE A 1 287 ? -1.573 -5.640 27.907 1.00 90.88 287 ILE A O 1
ATOM 2236 N N . ARG A 1 288 ? -2.006 -6.380 25.830 1.00 88.06 288 ARG A N 1
ATOM 2237 C CA . ARG A 1 288 ? -3.471 -6.383 25.991 1.00 88.06 288 ARG A CA 1
ATOM 2238 C C . ARG A 1 288 ? -3.924 -7.210 27.196 1.00 88.06 288 ARG A C 1
ATOM 2240 O O . ARG A 1 288 ? -4.813 -6.788 27.936 1.00 88.06 288 ARG A O 1
ATOM 2247 N N . ASN A 1 289 ? -3.315 -8.378 27.409 1.00 87.62 289 ASN A N 1
ATOM 2248 C CA . ASN A 1 289 ? -3.617 -9.221 28.564 1.00 87.62 289 ASN A CA 1
ATOM 2249 C C . ASN A 1 289 ? -3.186 -8.553 29.881 1.00 87.62 289 ASN A C 1
ATOM 2251 O O . ASN A 1 289 ? -3.932 -8.615 30.855 1.00 87.62 289 ASN A O 1
ATOM 2255 N N . MET A 1 290 ? -2.016 -7.905 29.922 1.00 90.38 290 MET A N 1
ATOM 2256 C CA . MET A 1 290 ? -1.536 -7.188 31.110 1.00 90.38 290 MET A CA 1
ATOM 2257 C C . MET A 1 290 ? -2.418 -5.983 31.452 1.00 90.38 290 MET A C 1
ATOM 2259 O O . MET A 1 290 ? -2.800 -5.827 32.609 1.00 90.38 290 MET A O 1
ATOM 2263 N N . GLU A 1 291 ? -2.797 -5.174 30.460 1.00 91.62 291 GLU A N 1
ATOM 2264 C CA . GLU A 1 291 ? -3.713 -4.039 30.643 1.00 91.62 291 GLU A CA 1
ATOM 2265 C C . GLU A 1 291 ? -5.076 -4.492 31.173 1.00 91.62 291 GLU A C 1
ATOM 2267 O O . GLU A 1 291 ? -5.643 -3.865 32.064 1.00 91.62 291 GLU A O 1
ATOM 2272 N N . GLN A 1 292 ? -5.610 -5.602 30.652 1.00 91.44 292 GLN A N 1
ATOM 2273 C CA . GLN A 1 292 ? -6.871 -6.145 31.149 1.00 91.44 292 GLN A CA 1
ATOM 2274 C C . GLN A 1 292 ? -6.732 -6.707 32.569 1.00 91.44 292 GLN A C 1
ATOM 2276 O O . GLN A 1 292 ? -7.649 -6.530 33.368 1.00 91.44 292 GLN A O 1
ATOM 2281 N N . LYS A 1 293 ? -5.585 -7.309 32.904 1.00 90.12 293 LYS A N 1
ATOM 2282 C CA . LYS A 1 293 ? -5.313 -7.839 34.246 1.00 90.12 293 LYS A CA 1
ATOM 2283 C C . LYS A 1 293 ? -5.299 -6.749 35.318 1.00 90.12 293 LYS A C 1
ATOM 2285 O O . LYS A 1 293 ? -5.750 -6.976 36.434 1.00 90.12 293 LYS A O 1
ATOM 2290 N N . GLN A 1 294 ? -4.853 -5.539 34.972 1.00 90.19 294 GLN A N 1
ATOM 2291 C CA . GLN A 1 294 ? -4.929 -4.372 35.863 1.00 90.19 294 GLN A CA 1
ATOM 2292 C C . GLN A 1 294 ? -6.370 -3.930 36.175 1.00 90.19 294 GLN A C 1
ATOM 2294 O O . GLN A 1 294 ? -6.577 -3.126 37.080 1.00 90.19 294 GLN A O 1
ATOM 2299 N N . LEU A 1 295 ? -7.359 -4.429 35.428 1.00 91.31 295 LEU A N 1
ATOM 2300 C CA . LEU A 1 295 ? -8.775 -4.104 35.592 1.00 91.31 295 LEU A CA 1
ATOM 2301 C C . LEU A 1 295 ? -9.600 -5.263 36.168 1.00 91.31 295 LEU A C 1
ATOM 2303 O O . LEU A 1 295 ? -10.808 -5.106 36.343 1.00 91.31 295 LEU A O 1
ATOM 2307 N N . ASP A 1 296 ? -8.997 -6.420 36.456 1.00 89.31 296 ASP A N 1
ATOM 2308 C CA . ASP A 1 296 ? -9.744 -7.617 36.868 1.00 89.31 296 ASP A CA 1
ATOM 2309 C C . ASP A 1 296 ? -10.419 -7.471 38.236 1.00 89.31 296 ASP A C 1
ATOM 2311 O O . ASP A 1 296 ? -11.481 -8.046 38.467 1.00 89.31 296 ASP A O 1
ATOM 2315 N N . ASN A 1 297 ? -9.870 -6.629 39.109 1.00 90.94 297 ASN A N 1
ATOM 2316 C CA . ASN A 1 297 ? -10.477 -6.258 40.383 1.00 90.94 297 ASN A CA 1
ATOM 2317 C C . ASN A 1 297 ? -11.350 -4.991 40.297 1.00 90.94 297 ASN A C 1
ATOM 2319 O O . ASN A 1 297 ? -11.743 -4.455 41.329 1.00 90.94 297 ASN A O 1
ATOM 2323 N N . VAL A 1 298 ? -11.652 -4.482 39.098 1.00 92.81 298 VAL A N 1
ATOM 2324 C CA . VAL A 1 298 ? -12.430 -3.249 38.920 1.00 92.81 298 VAL A CA 1
ATOM 2325 C C . VAL A 1 298 ? -13.838 -3.565 38.419 1.00 92.81 298 VAL A C 1
ATOM 2327 O O . VAL A 1 298 ? -14.046 -4.139 37.346 1.00 92.81 298 VAL A O 1
ATOM 2330 N N . LEU A 1 299 ? -14.828 -3.126 39.189 1.00 92.31 299 LEU A N 1
ATOM 2331 C CA . LEU A 1 299 ? -16.249 -3.205 38.881 1.00 92.31 299 LEU A CA 1
ATOM 2332 C C . LEU A 1 299 ? -16.740 -1.862 38.315 1.00 92.31 299 LEU A C 1
ATOM 2334 O O . LEU A 1 299 ? -16.482 -0.809 38.889 1.00 92.31 299 LEU A O 1
ATOM 2338 N N . GLU A 1 300 ? -17.469 -1.889 37.201 1.00 93.12 300 GLU A N 1
ATOM 2339 C CA . GLU A 1 300 ? -18.185 -0.741 36.636 1.00 93.12 300 GLU A CA 1
ATOM 2340 C C . GLU A 1 300 ? -19.683 -0.836 36.962 1.00 93.12 300 GLU A C 1
ATOM 2342 O O . GLU A 1 300 ? -20.342 -1.828 36.634 1.00 93.12 300 GLU A O 1
ATOM 2347 N N . ILE A 1 301 ? -20.234 0.231 37.536 1.00 91.62 301 ILE A N 1
ATOM 2348 C CA . ILE A 1 301 ? -21.660 0.396 37.827 1.00 91.62 301 ILE A CA 1
ATOM 2349 C C . ILE A 1 301 ? -22.227 1.455 36.879 1.00 91.62 301 ILE A C 1
ATOM 2351 O O . ILE A 1 301 ? -21.650 2.530 36.695 1.00 91.62 301 ILE A O 1
ATOM 2355 N N . THR A 1 302 ? -23.365 1.146 36.261 1.00 90.06 302 THR A N 1
ATOM 2356 C CA . THR A 1 302 ? -24.065 2.045 35.331 1.00 90.06 302 THR A CA 1
ATOM 2357 C C . THR A 1 302 ? -25.553 2.136 35.595 1.00 90.06 302 THR A C 1
ATOM 2359 O O . THR A 1 302 ? -26.137 1.192 36.119 1.00 90.06 302 THR A O 1
ATOM 2362 N N . GLY A 1 303 ? -26.153 3.249 35.165 1.00 83.88 303 GLY A N 1
ATOM 2363 C CA . GLY A 1 303 ? -27.569 3.553 35.379 1.00 83.88 303 GLY A CA 1
ATOM 2364 C C . GLY A 1 303 ? -27.836 4.350 36.656 1.00 83.88 303 GLY A C 1
ATOM 2365 O O . GLY A 1 303 ? -28.956 4.309 37.152 1.00 83.88 303 GLY A O 1
ATOM 2366 N N . ILE A 1 304 ? -26.811 5.018 37.201 1.00 86.00 304 ILE A N 1
ATOM 2367 C CA . ILE A 1 304 ? -26.923 5.914 38.354 1.00 86.00 304 ILE A CA 1
ATOM 2368 C C . ILE A 1 304 ? -26.593 7.340 37.877 1.00 86.00 304 ILE A C 1
ATOM 2370 O O . ILE A 1 304 ? -25.420 7.592 37.549 1.00 86.00 304 ILE A O 1
ATOM 2374 N N . PRO A 1 305 ? -27.580 8.260 37.871 1.00 84.00 305 PRO A N 1
ATOM 2375 C CA . PRO A 1 305 ? -27.389 9.663 37.516 1.00 84.00 305 PRO A CA 1
ATOM 2376 C C . PRO A 1 305 ? -26.320 10.359 38.356 1.00 84.00 305 PRO A C 1
ATOM 2378 O O . PRO A 1 305 ? -25.986 9.917 39.455 1.00 84.00 305 PRO A O 1
ATOM 2381 N N . GLU A 1 306 ? -25.774 11.448 37.824 1.00 82.06 306 GLU A N 1
ATOM 2382 C CA . GLU A 1 306 ? -24.844 12.304 38.561 1.00 82.06 306 GLU A CA 1
ATOM 2383 C C . GLU A 1 306 ? -25.621 13.249 39.479 1.00 82.06 306 GLU A C 1
ATOM 2385 O O . GLU A 1 306 ? -26.572 13.899 39.042 1.00 82.06 306 GLU A O 1
ATOM 2390 N N . ASP A 1 307 ? -25.197 13.329 40.739 1.00 77.75 307 ASP A N 1
ATOM 2391 C CA . ASP A 1 307 ? -25.720 14.269 41.730 1.00 77.75 307 ASP A CA 1
ATOM 2392 C C . ASP A 1 307 ? -24.593 15.214 42.180 1.00 77.75 307 ASP A C 1
ATOM 2394 O O . ASP A 1 307 ? -23.423 14.827 42.218 1.00 77.75 307 ASP A O 1
ATOM 2398 N N . LYS A 1 308 ? -24.930 16.467 42.499 1.00 72.38 308 LYS A N 1
ATOM 2399 C CA . LYS A 1 308 ? -23.959 17.488 42.921 1.00 72.38 308 LYS A CA 1
ATOM 2400 C C . LYS A 1 308 ? -23.332 17.154 44.278 1.00 72.38 308 LYS A C 1
ATOM 2402 O O . LYS A 1 308 ? -22.153 17.438 44.466 1.00 72.38 308 LYS A O 1
ATOM 2407 N N . ASP A 1 309 ? -24.086 16.494 45.160 1.00 75.12 309 ASP A N 1
ATOM 2408 C CA . ASP A 1 309 ? -23.654 16.087 46.506 1.00 75.12 309 ASP A CA 1
ATOM 2409 C C . ASP A 1 309 ? -23.440 14.563 46.616 1.00 75.12 309 ASP A C 1
ATOM 2411 O O . ASP A 1 309 ? -23.748 13.917 47.624 1.00 75.12 309 ASP A O 1
ATOM 2415 N N . GLU A 1 310 ? -22.923 13.949 45.549 1.00 78.94 310 GLU A N 1
ATOM 2416 C CA . GLU A 1 310 ? -22.779 12.499 45.465 1.00 78.94 310 GLU A CA 1
ATOM 2417 C C . GLU A 1 310 ? -21.702 11.943 46.418 1.00 78.94 310 GLU A C 1
ATOM 2419 O O . GLU A 1 310 ? -20.506 12.205 46.282 1.00 78.94 310 GLU A O 1
ATOM 2424 N N . ASN A 1 311 ? -22.110 11.067 47.345 1.00 85.44 311 ASN A N 1
ATOM 2425 C CA . ASN A 1 311 ? -21.184 10.261 48.141 1.00 85.44 311 ASN A CA 1
ATOM 2426 C C . ASN A 1 311 ? -21.087 8.831 47.586 1.00 85.44 311 ASN A C 1
ATOM 2428 O O . ASN A 1 311 ? -21.877 7.943 47.929 1.00 85.44 311 ASN A O 1
ATOM 2432 N N . LEU A 1 312 ? -20.074 8.615 46.747 1.00 85.94 312 LEU A N 1
ATOM 2433 C CA . LEU A 1 312 ? -19.833 7.352 46.049 1.00 85.94 312 LEU A CA 1
ATOM 2434 C C . LEU A 1 312 ? -19.585 6.158 46.989 1.00 85.94 312 LEU A C 1
ATOM 2436 O O . LEU A 1 312 ? -20.019 5.044 46.692 1.00 85.94 312 LEU A O 1
ATOM 2440 N N . GLU A 1 313 ? -18.944 6.362 48.143 1.00 85.00 313 GLU A N 1
ATOM 2441 C CA . GLU A 1 313 ? -18.710 5.276 49.105 1.00 85.00 313 GLU A CA 1
ATOM 2442 C C . GLU A 1 313 ? -19.998 4.808 49.787 1.00 85.00 313 GLU A C 1
ATOM 2444 O O . GLU A 1 313 ? -20.212 3.605 49.983 1.00 85.00 313 GLU A O 1
ATOM 2449 N N . LYS A 1 314 ? -20.891 5.745 50.128 1.00 85.62 314 LYS A N 1
ATOM 2450 C CA . LYS A 1 314 ? -22.211 5.410 50.678 1.00 85.62 314 LYS A CA 1
ATOM 2451 C C . LYS A 1 314 ? -23.056 4.663 49.649 1.00 85.62 314 LYS A C 1
ATOM 2453 O O . LYS A 1 314 ? -23.697 3.680 50.016 1.00 85.62 314 LYS A O 1
ATOM 2458 N N . LEU A 1 315 ? -23.023 5.076 48.379 1.00 86.19 315 LEU A N 1
ATOM 2459 C CA . LEU A 1 315 ? -23.709 4.374 47.286 1.00 86.19 315 LEU A CA 1
ATOM 2460 C C . LEU A 1 315 ? -23.187 2.946 47.117 1.00 86.19 315 LEU A C 1
ATOM 2462 O O . LEU A 1 315 ? -23.976 2.002 47.117 1.00 86.19 315 LEU A O 1
ATOM 2466 N N . SER A 1 316 ? -21.863 2.776 47.066 1.00 86.75 316 SER A N 1
ATOM 2467 C CA . SER A 1 316 ? -21.235 1.453 47.002 1.00 86.75 316 SER A CA 1
ATOM 2468 C C . SER A 1 316 ? -21.604 0.586 48.210 1.00 86.75 316 SER A C 1
ATOM 2470 O O . SER A 1 316 ? -21.851 -0.606 48.058 1.00 86.75 316 SER A O 1
ATOM 2472 N N . SER A 1 317 ? -21.687 1.173 49.409 1.00 85.94 317 SER A N 1
ATOM 2473 C CA . SER A 1 317 ? -22.074 0.453 50.631 1.00 85.94 317 SER A CA 1
ATOM 2474 C C . SER A 1 317 ? -23.531 -0.015 50.599 1.00 85.94 317 SER A C 1
ATOM 2476 O O . SER A 1 317 ? -23.811 -1.152 50.968 1.00 85.94 317 SER A O 1
ATOM 2478 N N . LYS A 1 318 ? -24.456 0.842 50.144 1.00 87.19 318 LYS A N 1
ATOM 2479 C CA . LYS A 1 318 ? -25.874 0.483 49.981 1.00 87.19 318 LYS A CA 1
ATOM 2480 C C . LYS A 1 318 ? -26.046 -0.634 48.957 1.00 87.19 318 LYS A C 1
ATOM 2482 O O . LYS A 1 318 ? -26.773 -1.592 49.205 1.00 87.19 318 LYS A O 1
ATOM 2487 N N . LEU A 1 319 ? -25.332 -0.532 47.837 1.00 88.00 319 LEU A N 1
ATOM 2488 C CA . LEU A 1 319 ? -25.344 -1.546 46.792 1.00 88.00 319 LEU A CA 1
ATOM 2489 C C . LEU A 1 319 ? -24.823 -2.896 47.308 1.00 88.00 319 LEU A C 1
ATOM 2491 O O . LEU A 1 319 ? -25.466 -3.915 47.073 1.00 88.00 319 LEU A O 1
ATOM 2495 N N . ALA A 1 320 ? -23.726 -2.894 48.073 1.00 87.50 320 ALA A N 1
ATOM 2496 C CA . ALA A 1 320 ? -23.200 -4.095 48.723 1.00 87.50 320 ALA A CA 1
ATOM 2497 C C . ALA A 1 320 ? -24.237 -4.734 49.660 1.00 87.50 320 ALA A C 1
ATOM 2499 O O . ALA A 1 320 ? -24.488 -5.933 49.571 1.00 87.50 320 ALA A O 1
ATOM 2500 N N . SER A 1 321 ? -24.898 -3.929 50.506 1.00 87.88 321 SER A N 1
ATOM 2501 C CA . SER A 1 321 ? -25.936 -4.436 51.414 1.00 87.88 321 SER A CA 1
ATOM 2502 C C . SER A 1 321 ? -27.155 -4.991 50.682 1.00 87.88 321 SER A C 1
ATOM 2504 O O . SER A 1 321 ? -27.687 -6.014 51.100 1.00 87.88 321 SER A O 1
ATOM 2506 N N . LYS A 1 322 ? -27.575 -4.358 49.577 1.00 87.38 322 LYS A N 1
ATOM 2507 C CA . LYS A 1 322 ? -28.711 -4.827 48.777 1.00 87.38 322 LYS A CA 1
ATOM 2508 C C . LYS A 1 322 ? -28.405 -6.167 48.119 1.00 87.38 322 LYS A C 1
ATOM 2510 O O . LYS A 1 322 ? -29.265 -7.024 48.122 1.00 87.38 322 LYS A O 1
ATOM 2515 N N . LEU A 1 323 ? -27.185 -6.338 47.609 1.00 87.25 323 LEU A N 1
ATOM 2516 C CA . LEU A 1 323 ? -26.725 -7.576 46.975 1.00 87.25 323 LEU A CA 1
ATOM 2517 C C . LEU A 1 323 ? -26.298 -8.663 47.971 1.00 87.25 323 LEU A C 1
ATOM 2519 O O . LEU A 1 323 ? -25.830 -9.718 47.544 1.00 87.25 323 LEU A O 1
ATOM 2523 N N . ASN A 1 324 ? -26.401 -8.396 49.277 1.00 86.06 324 ASN A N 1
ATOM 2524 C CA . ASN A 1 324 ? -25.921 -9.271 50.341 1.00 86.06 324 ASN A CA 1
ATOM 2525 C C . ASN A 1 324 ? -24.436 -9.670 50.174 1.00 86.06 324 ASN A C 1
ATOM 2527 O O . ASN A 1 324 ? -24.060 -10.829 50.349 1.00 86.06 324 ASN A O 1
ATOM 2531 N N . VAL A 1 325 ? -23.584 -8.703 49.807 1.00 84.56 325 VAL A N 1
ATOM 2532 C CA . VAL A 1 325 ? -22.131 -8.891 49.661 1.00 84.56 325 VAL A CA 1
ATOM 2533 C C . VAL A 1 325 ? -21.375 -8.042 50.686 1.00 84.56 325 VAL A C 1
ATOM 2535 O O . VAL A 1 325 ? -21.802 -6.946 51.053 1.00 84.56 325 VAL A O 1
ATOM 2538 N N . GLU A 1 326 ? -20.238 -8.537 51.179 1.00 74.94 326 GLU A N 1
ATOM 2539 C CA . GLU A 1 326 ? -19.484 -7.862 52.236 1.00 74.94 326 GLU A CA 1
ATOM 2540 C C . GLU A 1 326 ? -18.934 -6.487 51.819 1.00 74.94 326 GLU A C 1
ATOM 2542 O O . GLU A 1 326 ? -18.324 -6.306 50.766 1.00 74.94 326 GLU A O 1
ATOM 2547 N N . LYS A 1 327 ? -19.063 -5.505 52.720 1.00 63.06 327 LYS A N 1
ATOM 2548 C CA . LYS A 1 327 ? -18.615 -4.119 52.506 1.00 63.06 327 LYS A CA 1
ATOM 2549 C C . LYS A 1 327 ? -17.088 -3.946 52.471 1.00 63.06 327 LYS A C 1
ATOM 2551 O O . LYS A 1 327 ? -16.606 -3.016 51.829 1.00 63.06 327 LYS A O 1
ATOM 2556 N N . ARG A 1 328 ? -16.310 -4.812 53.140 1.00 65.12 328 ARG A N 1
ATOM 2557 C CA . ARG A 1 328 ? -14.834 -4.681 53.274 1.00 65.12 328 ARG A CA 1
ATOM 2558 C C . ARG A 1 328 ? -14.065 -4.850 51.956 1.00 65.12 328 ARG A C 1
ATOM 2560 O O . ARG A 1 328 ? -12.842 -4.783 51.941 1.00 65.12 328 ARG A O 1
ATOM 2567 N N . GLN A 1 329 ? -14.778 -5.074 50.861 1.00 64.88 329 GLN A N 1
ATOM 2568 C CA . GLN A 1 329 ? -14.215 -5.449 49.578 1.00 64.88 329 GLN A CA 1
ATOM 2569 C C . GLN A 1 329 ? -13.760 -4.246 48.738 1.00 64.88 329 GLN A C 1
ATOM 2571 O O . GLN A 1 329 ? -12.898 -4.436 47.891 1.00 64.88 329 GLN A O 1
ATOM 2576 N N . ALA A 1 330 ? -14.269 -3.026 48.967 1.00 75.94 330 ALA A N 1
ATOM 2577 C CA . ALA A 1 330 ? -13.939 -1.843 48.160 1.00 75.94 330 ALA A CA 1
ATOM 2578 C C . ALA A 1 330 ? -12.717 -1.069 48.689 1.00 75.94 330 ALA A C 1
ATOM 2580 O O . ALA A 1 330 ? -12.690 -0.663 49.847 1.00 75.94 330 ALA A O 1
ATOM 2581 N N . SER A 1 331 ? -11.721 -0.840 47.827 1.00 79.69 331 SER A N 1
ATOM 2582 C CA . SER A 1 331 ? -10.502 -0.074 48.124 1.00 79.69 331 SER A CA 1
ATOM 2583 C C . SER A 1 331 ? -10.554 1.370 47.621 1.00 79.69 331 SER A C 1
ATOM 2585 O O . SER A 1 331 ? -9.997 2.259 48.255 1.00 79.69 331 SER A O 1
ATOM 2587 N N . MET A 1 332 ? -11.217 1.619 46.489 1.00 86.44 332 MET A N 1
ATOM 2588 C CA . MET A 1 332 ? -11.368 2.956 45.914 1.00 86.44 332 MET A CA 1
ATOM 2589 C C . MET A 1 332 ? -12.642 3.031 45.077 1.00 86.44 332 MET A C 1
ATOM 2591 O O . MET A 1 332 ? -12.905 2.141 44.268 1.00 86.44 332 MET A O 1
ATOM 2595 N N . VAL A 1 333 ? -13.398 4.122 45.210 1.00 90.38 333 VAL A N 1
ATOM 2596 C CA . VAL A 1 333 ? -14.572 4.397 44.372 1.00 90.38 333 VAL A CA 1
ATOM 2597 C C . VAL A 1 333 ? -14.394 5.732 43.661 1.00 90.38 333 VAL A C 1
ATOM 2599 O O . VAL A 1 333 ? -14.095 6.741 44.292 1.00 90.38 333 VAL A O 1
ATOM 2602 N N . LYS A 1 334 ? -14.571 5.750 42.339 1.00 91.19 334 LYS A N 1
ATOM 2603 C CA . LYS A 1 334 ? -14.471 6.971 41.528 1.00 91.19 334 LYS A CA 1
ATOM 2604 C C . LYS A 1 334 ? -15.506 6.985 40.415 1.00 91.19 334 LYS A C 1
ATOM 2606 O O . LYS A 1 334 ? -15.844 5.936 39.877 1.00 91.19 334 LYS A O 1
ATOM 2611 N N . ARG A 1 335 ? -15.953 8.169 40.005 1.00 90.25 335 ARG A N 1
ATOM 2612 C CA . ARG A 1 335 ? -16.811 8.336 38.827 1.00 90.25 335 ARG A CA 1
ATOM 2613 C C . ARG A 1 335 ? -15.984 8.780 37.621 1.00 90.25 335 ARG A C 1
ATOM 2615 O O . ARG A 1 335 ? -15.165 9.691 37.709 1.00 90.25 335 ARG A O 1
ATOM 2622 N N . LEU A 1 336 ? -16.175 8.109 36.491 1.00 88.88 336 LEU A N 1
ATOM 2623 C CA . LEU A 1 336 ? -15.619 8.500 35.200 1.00 88.88 336 LEU A CA 1
ATOM 2624 C C . LEU A 1 336 ? -16.598 9.419 34.479 1.00 88.88 336 LEU A C 1
ATOM 2626 O O . LEU A 1 336 ? -17.793 9.145 34.477 1.00 88.88 336 LEU A O 1
ATOM 2630 N N . LYS A 1 337 ? -16.087 10.453 33.803 1.00 84.75 337 LYS A N 1
ATOM 2631 C CA . LYS A 1 337 ? -16.917 11.368 33.009 1.00 84.75 337 LYS A CA 1
ATOM 2632 C C . LYS A 1 337 ? -17.664 10.622 31.901 1.00 84.75 337 LYS A C 1
ATOM 2634 O O . LYS A 1 337 ? -17.062 9.840 31.157 1.00 84.75 337 LYS A O 1
ATOM 2639 N N . GLY A 1 338 ? -18.959 10.893 31.783 1.00 79.69 338 GLY A N 1
ATOM 2640 C CA . GLY A 1 338 ? -19.772 10.438 30.660 1.00 79.69 338 GLY A CA 1
ATOM 2641 C C . GLY A 1 338 ? -19.412 11.139 29.343 1.00 79.69 338 GLY A C 1
ATOM 2642 O O . GLY A 1 338 ? -18.702 12.145 29.323 1.00 79.69 338 GLY A O 1
ATOM 2643 N N . ARG A 1 339 ? -19.890 10.588 28.222 1.00 77.31 339 ARG A N 1
ATOM 2644 C CA . ARG A 1 339 ? -19.823 11.211 26.884 1.00 77.31 339 ARG A CA 1
ATOM 2645 C C . ARG A 1 339 ? -21.235 11.570 26.424 1.00 77.31 339 ARG A C 1
ATOM 2647 O O . ARG A 1 339 ? -22.154 10.803 26.698 1.00 77.31 339 ARG A O 1
ATOM 2654 N N . ASP A 1 340 ? -21.384 12.682 25.707 1.00 66.00 340 ASP A N 1
ATOM 2655 C CA . ASP A 1 340 ? -22.619 13.091 25.014 1.00 66.00 340 ASP A CA 1
ATOM 2656 C C . ASP A 1 340 ? -23.882 13.059 25.892 1.00 66.00 340 ASP A C 1
ATOM 2658 O O . ASP A 1 340 ? -24.846 12.354 25.597 1.00 66.00 340 ASP A O 1
ATOM 2662 N N . GLY A 1 341 ? -23.861 13.773 27.024 1.00 67.50 341 GLY A N 1
ATOM 2663 C CA . GLY A 1 341 ? -25.018 13.878 27.925 1.00 67.50 341 GLY A CA 1
ATOM 2664 C C . GLY A 1 341 ? -25.415 12.574 28.632 1.00 67.50 341 GLY A C 1
ATOM 2665 O O . GLY A 1 341 ? -26.427 12.547 29.329 1.00 67.50 341 GLY A O 1
ATOM 2666 N N . LYS A 1 342 ? -24.641 11.491 28.474 1.00 76.75 342 LYS A N 1
ATOM 2667 C CA . LYS A 1 342 ? -24.819 10.251 29.238 1.00 76.75 342 LYS A CA 1
ATOM 2668 C C . LYS A 1 342 ? -24.168 10.366 30.607 1.00 76.75 342 LYS A C 1
ATOM 2670 O O . LYS A 1 342 ? -23.121 10.990 30.756 1.00 76.75 342 LYS A O 1
ATOM 2675 N N . GLU A 1 343 ? -24.768 9.687 31.572 1.00 80.62 343 GLU A N 1
ATOM 2676 C CA . GLU A 1 343 ? -24.278 9.589 32.945 1.00 80.62 343 GLU A CA 1
ATOM 2677 C C . GLU A 1 343 ? -22.880 8.951 32.983 1.00 80.62 343 GLU A C 1
ATOM 2679 O O . GLU A 1 343 ? -22.591 7.990 32.255 1.00 80.62 343 GLU A O 1
ATOM 2684 N N . GLY A 1 344 ? -22.003 9.479 33.838 1.00 85.25 344 GLY A N 1
ATOM 2685 C CA . GLY A 1 344 ? -20.702 8.890 34.106 1.00 85.25 344 GLY A CA 1
ATOM 2686 C C . GLY A 1 344 ? -20.787 7.466 34.657 1.00 85.25 344 GLY A C 1
ATOM 2687 O O . GLY A 1 344 ? -21.761 7.076 35.296 1.00 85.25 344 GLY A O 1
ATOM 2688 N N . VAL A 1 345 ? -19.746 6.669 34.427 1.00 90.19 345 VAL A N 1
ATOM 2689 C CA . VAL A 1 345 ? -19.662 5.297 34.956 1.00 90.19 345 VAL A CA 1
ATOM 2690 C C . VAL A 1 345 ? -18.972 5.335 36.312 1.00 90.19 345 VAL A C 1
ATOM 2692 O O . VAL A 1 345 ? -17.881 5.894 36.420 1.00 90.19 345 VAL A O 1
ATOM 2695 N N . ILE A 1 346 ? -19.550 4.706 37.334 1.00 91.25 346 ILE A N 1
ATOM 2696 C CA . ILE A 1 346 ? -18.876 4.557 38.628 1.00 91.25 346 ILE A CA 1
ATOM 2697 C C . ILE A 1 346 ? -17.962 3.333 38.558 1.00 91.25 346 ILE A C 1
ATOM 2699 O O . ILE A 1 346 ? -18.394 2.256 38.155 1.00 91.25 346 ILE A O 1
ATOM 2703 N N . GLN A 1 347 ? -16.702 3.491 38.945 1.00 93.06 347 GLN A N 1
ATOM 2704 C CA . GLN A 1 347 ? -15.744 2.409 39.120 1.00 93.06 347 GLN A CA 1
ATOM 2705 C C . GLN A 1 347 ? -15.500 2.153 40.602 1.00 93.06 347 GLN A C 1
ATOM 2707 O O . GLN A 1 347 ? -15.148 3.072 41.340 1.00 93.06 347 GLN A O 1
ATOM 2712 N N . VAL A 1 348 ? -15.636 0.894 41.001 1.00 92.62 348 VAL A N 1
ATOM 2713 C CA . VAL A 1 348 ? -15.295 0.389 42.330 1.00 92.62 348 VAL A CA 1
ATOM 2714 C C . VAL A 1 348 ? -14.122 -0.568 42.165 1.00 92.62 348 VAL A C 1
ATOM 2716 O O . VAL A 1 348 ? -14.241 -1.594 41.498 1.00 92.62 348 VAL A O 1
ATOM 2719 N N . VAL A 1 349 ? -12.976 -0.221 42.740 1.00 92.50 349 VAL A N 1
ATOM 2720 C CA . VAL A 1 349 ? -11.821 -1.117 42.828 1.00 92.50 349 VAL A CA 1
ATOM 2721 C C . VAL A 1 349 ? -12.019 -1.996 44.052 1.00 92.50 349 VAL A C 1
ATOM 2723 O O . VAL A 1 349 ? -12.232 -1.484 45.150 1.00 92.50 349 VAL A O 1
ATOM 2726 N N . LEU A 1 350 ? -11.974 -3.308 43.853 1.00 91.25 350 LEU A N 1
ATOM 2727 C CA . LEU A 1 350 ? -12.078 -4.304 44.907 1.00 91.25 350 LEU A CA 1
ATOM 2728 C C . LEU A 1 350 ? -10.692 -4.854 45.279 1.00 91.25 350 LEU A C 1
ATOM 2730 O O . LEU A 1 350 ? -9.721 -4.701 44.533 1.00 91.25 350 LEU A O 1
ATOM 2734 N N . GLN A 1 351 ? -10.573 -5.475 46.451 1.00 88.25 351 GLN A N 1
ATOM 2735 C CA . GLN A 1 351 ? -9.304 -6.050 46.912 1.00 88.25 351 GLN A CA 1
ATOM 2736 C C . GLN A 1 351 ? -8.909 -7.295 46.113 1.00 88.25 351 GLN A C 1
ATOM 2738 O O . GLN A 1 351 ? -7.729 -7.503 45.838 1.00 88.25 351 GLN A O 1
ATOM 2743 N N . GLN A 1 352 ? -9.891 -8.115 45.735 1.00 88.12 352 GLN A N 1
ATOM 2744 C CA . GLN A 1 352 ? -9.677 -9.370 45.022 1.00 88.12 352 GLN A CA 1
ATOM 2745 C C . GLN A 1 352 ? -10.598 -9.475 43.804 1.00 88.12 352 GLN A C 1
ATOM 2747 O O . GLN A 1 352 ? -11.737 -9.011 43.819 1.00 88.12 352 GLN A O 1
ATOM 2752 N N . GLU A 1 353 ? -10.116 -10.132 42.750 1.00 87.25 353 GLU A N 1
ATOM 2753 C CA . GLU A 1 353 ? -10.885 -10.375 41.522 1.00 87.25 353 GLU A CA 1
ATOM 2754 C C . GLU A 1 353 ? -12.174 -11.177 41.780 1.00 87.25 353 GLU A C 1
ATOM 2756 O O . GLU A 1 353 ? -13.218 -10.897 41.191 1.00 87.25 353 GLU A O 1
ATOM 2761 N N . GLU A 1 354 ? -12.126 -12.159 42.681 1.00 87.75 354 GLU A N 1
ATOM 2762 C CA . GLU A 1 354 ? -13.264 -13.037 42.986 1.00 87.75 354 GLU A CA 1
ATOM 2763 C C . GLU A 1 354 ? -14.473 -12.263 43.523 1.00 87.75 354 GLU A C 1
ATOM 2765 O O . GLU A 1 354 ? -15.620 -12.640 43.279 1.00 87.75 354 GLU A O 1
ATOM 2770 N N . GLN A 1 355 ? -14.221 -11.137 44.192 1.00 88.88 355 GLN A N 1
ATOM 2771 C CA . GLN A 1 355 ? -15.257 -10.251 44.711 1.00 88.88 355 GLN A CA 1
ATOM 2772 C C . GLN A 1 355 ? -16.040 -9.607 43.560 1.00 88.88 355 GLN A C 1
ATOM 2774 O O . GLN A 1 355 ? -17.265 -9.546 43.608 1.00 88.88 355 GLN A O 1
ATOM 2779 N N . VAL A 1 356 ? -15.374 -9.218 42.464 1.00 89.69 356 VAL A N 1
ATOM 2780 C CA . VAL A 1 356 ? -16.055 -8.665 41.276 1.00 89.69 356 VAL A CA 1
ATOM 2781 C C . VAL A 1 356 ? -17.033 -9.692 40.708 1.00 89.69 356 VAL A C 1
ATOM 2783 O O . VAL A 1 356 ? -18.172 -9.364 40.369 1.00 89.69 356 VAL A O 1
ATOM 2786 N N . ASP A 1 357 ? -16.612 -10.953 40.639 1.00 87.88 357 ASP A N 1
ATOM 2787 C CA . ASP A 1 357 ? -17.459 -12.039 40.160 1.00 87.88 357 ASP A CA 1
ATOM 2788 C C . ASP A 1 357 ? -18.638 -12.321 41.094 1.00 87.88 357 ASP A C 1
ATOM 2790 O O . ASP A 1 357 ? -19.741 -12.567 40.605 1.00 87.88 357 ASP A O 1
ATOM 2794 N N . GLN A 1 358 ? -18.435 -12.272 42.413 1.00 89.06 358 GLN A N 1
ATOM 2795 C CA . GLN A 1 358 ? -19.514 -12.405 43.396 1.00 89.06 358 GLN A CA 1
ATOM 2796 C C . GLN A 1 358 ? -20.569 -11.310 43.208 1.00 89.06 358 GLN A C 1
ATOM 2798 O O . GLN A 1 358 ? -21.750 -11.629 43.077 1.00 89.06 358 GLN A O 1
ATOM 2803 N N . TRP A 1 359 ? -20.150 -10.046 43.085 1.00 90.94 359 TRP A N 1
ATOM 2804 C CA . TRP A 1 359 ? -21.055 -8.914 42.852 1.00 90.94 359 TRP A CA 1
ATOM 2805 C C . TRP A 1 359 ? -21.840 -9.060 41.546 1.00 90.94 359 TRP A C 1
ATOM 2807 O O . TRP A 1 359 ? -23.053 -8.859 41.519 1.00 90.94 359 TRP A O 1
ATOM 2817 N N . ILE A 1 360 ? -21.172 -9.443 40.452 1.00 89.69 360 ILE A N 1
ATOM 2818 C CA . ILE A 1 360 ? -21.832 -9.635 39.153 1.00 89.69 360 ILE A CA 1
ATOM 2819 C C . ILE A 1 360 ? -22.811 -10.815 39.200 1.00 89.69 360 ILE A C 1
ATOM 2821 O O . ILE A 1 360 ? -23.878 -10.736 38.592 1.00 89.69 360 ILE A O 1
ATOM 2825 N N . ARG A 1 361 ? -22.473 -11.912 39.890 1.00 89.00 361 ARG A N 1
ATOM 2826 C CA . ARG A 1 361 ? -23.382 -13.057 40.064 1.00 89.00 361 ARG A CA 1
ATOM 2827 C C . ARG A 1 361 ? -24.602 -12.667 40.898 1.00 89.00 361 ARG A C 1
ATOM 2829 O O . ARG A 1 361 ? -25.711 -12.944 40.455 1.00 89.00 361 ARG A O 1
ATOM 2836 N N . ALA A 1 362 ? -24.406 -11.968 42.016 1.00 90.06 362 ALA A N 1
ATOM 2837 C CA . ALA A 1 362 ? -25.492 -11.473 42.860 1.00 90.06 362 ALA A CA 1
ATOM 2838 C C . ALA A 1 362 ? -26.425 -10.524 42.085 1.00 90.06 362 ALA A C 1
ATOM 2840 O O . ALA A 1 362 ? -27.638 -10.682 42.115 1.00 90.06 362 ALA A O 1
ATOM 2841 N N . ALA A 1 363 ? -25.876 -9.615 41.275 1.00 89.25 363 ALA A N 1
ATOM 2842 C CA . ALA A 1 363 ? -26.673 -8.710 40.439 1.00 89.25 363 ALA A CA 1
ATOM 2843 C C . ALA A 1 363 ? -27.384 -9.392 39.250 1.00 89.25 363 ALA A C 1
ATOM 2845 O O . ALA A 1 363 ? -28.214 -8.774 38.578 1.00 89.25 363 ALA A O 1
ATOM 2846 N N . ARG A 1 364 ? -27.047 -10.653 38.938 1.00 86.94 364 ARG A N 1
ATOM 2847 C CA . ARG A 1 364 ? -27.803 -11.473 37.976 1.00 86.94 364 ARG A CA 1
ATOM 2848 C C . ARG A 1 364 ? -28.974 -12.191 38.635 1.00 86.94 364 ARG A C 1
ATOM 2850 O O . ARG A 1 364 ? -29.969 -12.411 37.952 1.00 86.94 364 ARG A O 1
ATOM 2857 N N . THR A 1 365 ? -28.846 -12.570 39.906 1.00 87.44 365 THR A N 1
ATOM 2858 C CA . THR A 1 365 ? -29.913 -13.227 40.675 1.00 87.44 365 THR A CA 1
ATOM 2859 C C . THR A 1 365 ? -30.907 -12.217 41.233 1.00 87.44 365 THR A C 1
ATOM 2861 O O . THR A 1 365 ? -32.109 -12.442 41.152 1.00 87.44 365 THR A O 1
ATOM 2864 N N . GLU A 1 366 ? -30.417 -11.082 41.731 1.00 84.88 366 GLU A N 1
ATOM 2865 C CA . GLU A 1 366 ? -31.228 -10.004 42.286 1.00 84.88 366 GLU A CA 1
ATOM 2866 C C . GLU A 1 366 ? -31.171 -8.774 41.382 1.00 84.88 366 GLU A C 1
ATOM 2868 O O . GLU A 1 366 ? -30.116 -8.182 41.141 1.00 84.88 366 GLU A O 1
ATOM 2873 N N . THR A 1 367 ? -32.324 -8.377 40.848 1.00 83.31 367 THR A N 1
ATOM 2874 C CA . THR A 1 367 ? -32.425 -7.177 40.019 1.00 83.31 367 THR A CA 1
ATOM 2875 C C . THR A 1 367 ? -32.492 -5.933 40.889 1.00 83.31 367 THR A C 1
ATOM 2877 O O . THR A 1 367 ? -33.400 -5.808 41.703 1.00 83.31 367 THR A O 1
ATOM 2880 N N . ILE A 1 368 ? -31.573 -4.998 40.663 1.00 85.69 368 ILE A N 1
ATOM 2881 C CA . ILE A 1 368 ? -31.506 -3.736 41.401 1.00 85.69 368 ILE A CA 1
ATOM 2882 C C . ILE A 1 368 ? -32.095 -2.618 40.544 1.00 85.69 368 ILE A C 1
ATOM 2884 O O . ILE A 1 368 ? -31.627 -2.381 39.421 1.00 85.69 368 ILE A O 1
ATOM 2888 N N . ALA A 1 369 ? -33.104 -1.931 41.069 1.00 85.69 369 ALA A N 1
ATOM 2889 C CA . ALA A 1 369 ? -33.605 -0.689 40.499 1.00 85.69 369 ALA A CA 1
ATOM 2890 C C . ALA A 1 369 ? -32.895 0.512 41.139 1.00 85.69 369 ALA A C 1
ATOM 2892 O O . ALA A 1 369 ? -32.308 0.416 42.217 1.00 85.69 369 ALA A O 1
ATOM 2893 N N . LEU A 1 370 ? -32.918 1.663 40.472 1.00 83.25 370 LEU A N 1
ATOM 2894 C CA . LEU A 1 370 ? -32.284 2.874 40.986 1.00 83.25 370 LEU A CA 1
ATOM 2895 C C . LEU A 1 370 ? -32.900 3.319 42.328 1.00 83.25 370 LEU A C 1
ATOM 2897 O O . LEU A 1 370 ? -32.173 3.755 43.221 1.00 83.25 370 LEU A O 1
ATOM 2901 N N . GLU A 1 371 ? -34.212 3.151 42.498 1.00 81.12 371 GLU A N 1
ATOM 2902 C CA . GLU A 1 371 ? -34.940 3.452 43.740 1.00 81.12 371 GLU A CA 1
ATOM 2903 C C . GLU A 1 371 ? -34.439 2.672 44.968 1.00 81.12 371 GLU A C 1
ATOM 2905 O O . GLU A 1 371 ? -34.465 3.207 46.076 1.00 81.12 371 GLU A O 1
ATOM 2910 N N . ASP A 1 372 ? -33.889 1.464 44.779 1.00 80.44 372 ASP A N 1
ATOM 2911 C CA . ASP A 1 372 ? -33.302 0.664 45.864 1.00 80.44 372 ASP A CA 1
ATOM 2912 C C . ASP A 1 372 ? -32.043 1.317 46.466 1.00 80.44 372 ASP A C 1
ATOM 2914 O O . ASP A 1 372 ? -31.662 1.030 47.602 1.00 80.44 372 ASP A O 1
ATOM 2918 N N . ILE A 1 373 ? -31.359 2.174 45.701 1.00 78.12 373 ILE A N 1
ATOM 2919 C CA . ILE A 1 373 ? -30.069 2.772 46.076 1.00 78.12 373 ILE A CA 1
ATOM 2920 C C . ILE A 1 373 ? -30.234 4.262 46.398 1.00 78.12 373 ILE A C 1
ATOM 2922 O O . ILE A 1 373 ? -29.704 4.765 47.403 1.00 78.12 373 ILE A O 1
ATOM 2926 N N . THR A 1 374 ? -30.978 4.970 45.548 1.00 74.75 374 THR A N 1
ATOM 2927 C CA . THR A 1 374 ? -31.236 6.410 45.630 1.00 74.75 374 THR A CA 1
ATOM 2928 C C . THR A 1 374 ? -32.748 6.662 45.694 1.00 74.75 374 THR A C 1
ATOM 2930 O O . THR A 1 374 ? -33.382 6.827 44.651 1.00 74.75 374 THR A O 1
ATOM 2933 N N . PRO A 1 375 ? -33.334 6.729 46.906 1.00 64.38 375 PRO A N 1
ATOM 2934 C CA . PRO A 1 375 ? -34.771 6.951 47.077 1.00 64.38 375 PRO A CA 1
ATOM 2935 C C . PRO A 1 375 ? -35.253 8.322 46.564 1.00 64.38 375 PRO A C 1
ATOM 2937 O O . PRO A 1 375 ? -36.416 8.469 46.215 1.00 64.38 375 PRO A O 1
ATOM 2940 N N . ASN A 1 376 ? -34.357 9.313 46.466 1.00 65.88 376 ASN A N 1
ATOM 2941 C CA . ASN A 1 376 ? -34.649 10.663 45.964 1.00 65.88 376 ASN A CA 1
ATOM 2942 C C . ASN A 1 376 ? -34.346 10.802 44.458 1.00 65.88 376 ASN A C 1
ATOM 2944 O O . ASN A 1 376 ? -33.740 11.784 44.032 1.00 65.88 376 ASN A O 1
ATOM 2948 N N . ALA A 1 377 ? -34.688 9.798 43.645 1.00 62.59 377 ALA A N 1
ATOM 2949 C CA . ALA A 1 377 ? -34.430 9.860 42.208 1.00 62.59 377 ALA A CA 1
ATOM 2950 C C . ALA A 1 377 ? -35.189 11.049 41.564 1.00 62.59 377 ALA A C 1
ATOM 2952 O O . ALA A 1 377 ? -36.356 11.263 41.894 1.00 62.59 377 ALA A O 1
ATOM 2953 N N . PRO A 1 378 ? -34.590 11.795 40.611 1.00 64.12 378 PRO A N 1
ATOM 2954 C CA . PRO A 1 378 ? -35.168 13.041 40.085 1.00 64.12 378 PRO A CA 1
ATOM 2955 C C . PRO A 1 378 ? -36.535 12.895 39.391 1.00 64.12 378 PRO A C 1
ATOM 2957 O O . PRO A 1 378 ? -37.215 13.893 39.169 1.00 64.12 378 PRO A O 1
ATOM 2960 N N . ASN A 1 379 ? -36.922 11.675 38.990 1.00 72.00 379 ASN A N 1
ATOM 2961 C CA . ASN A 1 379 ? -38.168 11.383 38.276 1.00 72.00 379 ASN A CA 1
ATOM 2962 C C . ASN A 1 379 ? -38.576 9.896 38.465 1.00 72.00 379 ASN A C 1
ATOM 2964 O O . ASN A 1 379 ? -37.697 9.029 38.372 1.00 72.00 379 ASN A O 1
ATOM 2968 N N . PRO A 1 380 ? -39.870 9.561 38.672 1.00 68.56 380 PRO A N 1
ATOM 2969 C CA . PRO A 1 380 ? -40.365 8.180 38.788 1.00 68.56 380 PRO A CA 1
ATOM 2970 C C . PRO A 1 380 ? -40.014 7.241 37.618 1.00 68.56 380 PRO A C 1
ATOM 2972 O O . PRO A 1 380 ? -39.863 6.039 37.835 1.00 68.56 380 PRO A O 1
ATOM 2975 N N . GLU A 1 381 ? -39.823 7.740 36.391 1.00 70.12 381 GLU A N 1
ATOM 2976 C CA . GLU A 1 381 ? -39.342 6.889 35.284 1.00 70.12 381 GLU A CA 1
ATOM 2977 C C . GLU A 1 381 ? -37.860 6.512 35.413 1.00 70.12 381 GLU A C 1
ATOM 2979 O O . GLU A 1 381 ? -37.443 5.420 35.024 1.00 70.12 381 GLU A O 1
ATOM 2984 N N . VAL A 1 382 ? -37.047 7.412 35.969 1.00 74.62 382 VAL A N 1
ATOM 2985 C CA . VAL A 1 382 ? -35.615 7.181 36.195 1.00 74.62 382 VAL A CA 1
ATOM 2986 C C . VAL A 1 382 ? -35.421 6.258 37.401 1.00 74.62 382 VAL A C 1
ATOM 2988 O O . VAL A 1 382 ? -34.549 5.396 37.367 1.00 74.62 382 VAL A O 1
ATOM 2991 N N . ALA A 1 383 ? -36.293 6.360 38.408 1.00 73.06 383 ALA A N 1
ATOM 2992 C CA . ALA A 1 383 ? -36.302 5.527 39.613 1.00 73.06 383 ALA A CA 1
ATOM 2993 C C . ALA A 1 383 ? -36.421 4.016 39.318 1.00 73.06 383 ALA A C 1
ATOM 2995 O O . ALA A 1 383 ? -35.758 3.200 39.958 1.00 73.06 383 ALA A O 1
ATOM 2996 N N . LYS A 1 384 ? -37.189 3.645 38.284 1.00 79.88 384 LYS A N 1
ATOM 2997 C CA . LYS A 1 384 ? -37.379 2.247 37.855 1.00 79.88 384 LYS A CA 1
ATOM 2998 C C . LYS A 1 384 ? -36.269 1.710 36.946 1.00 79.88 384 LYS A C 1
ATOM 3000 O O . LYS A 1 384 ? -36.316 0.548 36.534 1.00 79.88 384 LYS A O 1
ATOM 3005 N N . ARG A 1 385 ? -35.273 2.527 36.578 1.00 83.81 385 ARG A N 1
ATOM 3006 C CA . ARG A 1 385 ? -34.171 2.066 35.721 1.00 83.81 385 ARG A CA 1
ATOM 3007 C C . ARG A 1 385 ? -33.324 1.041 36.459 1.00 83.81 385 ARG A C 1
ATOM 3009 O O . ARG A 1 385 ? -33.011 1.194 37.635 1.00 83.81 385 ARG A O 1
ATOM 3016 N N . ARG A 1 386 ? -32.923 -0.003 35.736 1.00 86.12 386 ARG A N 1
ATOM 3017 C CA . ARG A 1 386 ? -32.063 -1.057 36.278 1.00 86.12 386 ARG A CA 1
ATOM 3018 C C . ARG A 1 386 ? -30.629 -0.565 36.390 1.00 86.12 386 ARG A C 1
ATOM 3020 O O . ARG A 1 386 ? -30.069 -0.052 35.420 1.00 86.12 386 ARG A O 1
ATOM 3027 N N . VAL A 1 387 ? -30.025 -0.818 37.541 1.00 88.69 387 VAL A N 1
ATOM 3028 C CA . VAL A 1 387 ? -28.599 -0.598 37.762 1.00 88.69 387 VAL A CA 1
ATOM 3029 C C . VAL A 1 387 ? -27.842 -1.818 37.248 1.00 88.69 387 VAL A C 1
ATOM 3031 O O . VAL A 1 387 ? -28.125 -2.956 37.618 1.00 88.69 387 VAL A O 1
ATOM 3034 N N . LEU A 1 388 ? -26.893 -1.586 36.343 1.00 90.19 388 LEU A N 1
ATOM 3035 C CA . LEU A 1 388 ? -26.131 -2.645 35.686 1.00 90.19 388 LEU A CA 1
ATOM 3036 C C . LEU A 1 388 ? -24.709 -2.686 36.228 1.00 90.19 388 LEU A C 1
ATOM 3038 O O . LEU A 1 388 ? -23.967 -1.705 36.116 1.00 90.19 388 LEU A O 1
ATOM 3042 N N . LEU A 1 389 ? -24.335 -3.856 36.741 1.00 91.38 389 LEU A N 1
ATOM 3043 C CA . LEU A 1 389 ? -22.992 -4.177 37.200 1.00 91.38 389 LEU A CA 1
ATOM 3044 C C . LEU A 1 389 ? 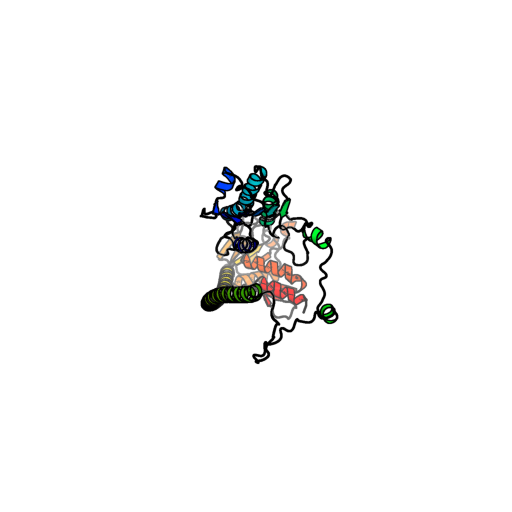-22.267 -4.982 36.126 1.00 91.38 389 LEU A C 1
ATOM 3046 O O . LEU A 1 389 ? -22.783 -5.973 35.602 1.00 91.38 389 LEU A O 1
ATOM 3050 N N . ARG A 1 390 ? -21.048 -4.569 35.801 1.00 90.56 390 ARG A N 1
ATOM 3051 C CA . ARG A 1 390 ? -20.178 -5.295 34.876 1.00 90.56 390 ARG A CA 1
ATOM 3052 C C . ARG A 1 390 ? -18.727 -5.155 35.294 1.00 90.56 390 ARG A C 1
ATOM 3054 O O . ARG A 1 390 ? -18.355 -4.211 35.978 1.00 90.56 390 ARG A O 1
ATOM 3061 N N . ARG A 1 391 ? -17.886 -6.069 34.828 1.00 91.25 391 ARG A N 1
ATOM 3062 C CA . ARG A 1 391 ? -16.437 -5.932 34.970 1.00 91.25 391 ARG A CA 1
ATOM 3063 C C . ARG A 1 391 ? -15.940 -4.758 34.124 1.00 91.25 391 ARG A C 1
ATOM 3065 O O . ARG A 1 391 ? -16.527 -4.474 33.079 1.00 91.25 391 ARG A O 1
ATOM 3072 N N . ALA A 1 392 ? -14.871 -4.095 34.549 1.00 92.25 392 ALA A N 1
ATOM 3073 C CA . ALA A 1 392 ? -14.193 -3.109 33.722 1.00 92.25 392 ALA A CA 1
ATOM 3074 C C . ALA A 1 392 ? -13.437 -3.791 32.569 1.00 92.25 392 ALA A C 1
ATOM 3076 O O . ALA A 1 392 ? -12.727 -4.781 32.746 1.00 92.25 392 ALA A O 1
ATOM 3077 N N . LEU A 1 393 ? -13.582 -3.245 31.363 1.00 91.94 393 LEU A N 1
ATOM 3078 C CA . LEU A 1 393 ? -12.873 -3.719 30.174 1.00 91.94 393 LEU A CA 1
ATOM 3079 C C . LEU A 1 393 ? -12.009 -2.597 29.608 1.00 91.94 393 LEU A C 1
ATOM 3081 O O . LEU A 1 393 ? -12.426 -1.430 29.591 1.00 91.94 393 LEU A O 1
ATOM 3085 N N . THR A 1 394 ? -10.850 -2.964 29.062 1.00 91.44 394 THR A N 1
ATOM 3086 C CA . THR A 1 394 ? -10.041 -2.050 28.247 1.00 91.44 394 THR A CA 1
ATOM 3087 C C . THR A 1 394 ? -10.826 -1.592 27.016 1.00 91.44 394 THR A C 1
ATOM 3089 O O . THR A 1 394 ? -11.761 -2.257 26.559 1.00 91.44 394 THR A O 1
ATOM 3092 N N . LYS A 1 395 ? -10.441 -0.452 26.430 1.00 89.12 395 LYS A N 1
ATOM 3093 C CA . LYS A 1 395 ? -11.064 0.045 25.191 1.00 89.12 395 LYS A CA 1
ATOM 3094 C C . LYS A 1 395 ? -11.003 -1.006 24.076 1.00 89.12 395 LYS A C 1
ATOM 3096 O O . LYS A 1 395 ? -12.001 -1.213 23.396 1.00 89.12 395 LYS A O 1
ATOM 3101 N N . ALA A 1 396 ? -9.867 -1.691 23.935 1.00 89.38 396 ALA A N 1
ATOM 3102 C CA . ALA A 1 396 ? -9.681 -2.748 22.946 1.00 89.38 396 ALA A CA 1
ATOM 3103 C C . ALA A 1 396 ? -10.683 -3.897 23.142 1.00 89.38 396 ALA A C 1
ATOM 3105 O O . ALA A 1 396 ? -11.392 -4.255 22.204 1.00 89.38 396 ALA A O 1
ATOM 3106 N N . ASN A 1 397 ? -10.823 -4.409 24.369 1.00 91.62 397 ASN A N 1
ATOM 3107 C CA . ASN A 1 397 ? -11.763 -5.492 24.663 1.00 91.62 397 ASN A CA 1
ATOM 3108 C C . ASN A 1 397 ? -13.231 -5.050 24.557 1.00 91.62 397 ASN A C 1
ATOM 3110 O O . ASN A 1 397 ? -14.065 -5.836 24.112 1.00 91.62 397 ASN A O 1
ATOM 3114 N N . LYS A 1 398 ? -13.559 -3.793 24.898 1.00 90.94 398 LYS A N 1
ATOM 3115 C CA . LYS A 1 398 ? -14.898 -3.214 24.662 1.00 90.94 398 LYS A CA 1
ATOM 3116 C C . LYS A 1 398 ? -15.238 -3.218 23.173 1.00 90.94 398 LYS A C 1
ATOM 3118 O O . LYS A 1 398 ? -16.316 -3.680 22.803 1.00 90.94 398 LYS A O 1
ATOM 3123 N N . THR A 1 399 ? -14.316 -2.750 22.331 1.00 92.81 399 THR A N 1
ATOM 3124 C CA . THR A 1 399 ? -14.488 -2.752 20.873 1.00 92.81 399 THR A CA 1
ATOM 3125 C C . THR A 1 399 ? -14.606 -4.173 20.332 1.00 92.81 399 THR A C 1
ATOM 3127 O O . THR A 1 399 ? -15.540 -4.446 19.585 1.00 92.81 399 THR A O 1
ATOM 3130 N N . LEU A 1 400 ? -13.730 -5.091 20.753 1.00 93.56 400 LEU A N 1
ATOM 3131 C CA . LEU A 1 400 ? -13.743 -6.482 20.298 1.00 93.56 400 LEU A CA 1
ATOM 3132 C C . LEU A 1 400 ? 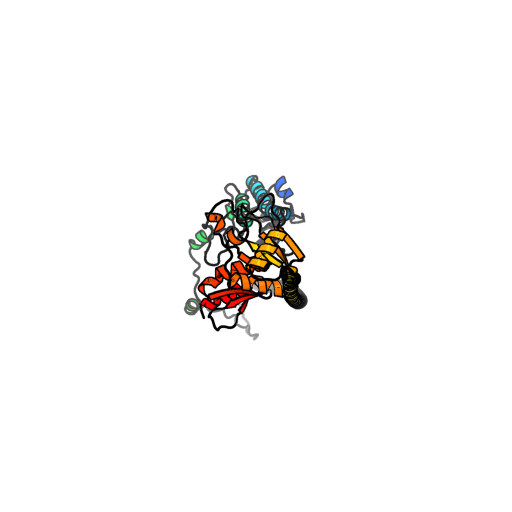-15.050 -7.193 20.673 1.00 93.56 400 LEU A C 1
ATOM 3134 O O . LEU A 1 400 ? -15.671 -7.834 19.831 1.00 93.56 400 LEU A O 1
ATOM 3138 N N . LEU A 1 401 ? -15.504 -7.044 21.921 1.00 94.56 401 LEU A N 1
ATOM 3139 C CA . LEU A 1 401 ? -16.771 -7.612 22.379 1.00 94.56 401 LEU A CA 1
ATOM 3140 C C . LEU A 1 401 ? -17.960 -7.024 21.612 1.00 94.56 401 LEU A C 1
ATOM 3142 O O . LEU A 1 401 ? -18.886 -7.755 21.263 1.00 94.56 401 LEU A O 1
ATOM 3146 N N . TRP A 1 402 ? -17.952 -5.713 21.359 1.00 94.62 402 TRP A N 1
ATOM 3147 C CA . TRP A 1 402 ? -19.000 -5.056 20.584 1.00 94.62 402 TRP A CA 1
ATOM 3148 C C . TRP A 1 402 ? -19.028 -5.569 19.142 1.00 94.62 402 TRP A C 1
ATOM 3150 O O . TRP A 1 402 ? -20.088 -5.989 18.685 1.00 94.62 402 TRP A O 1
ATOM 3160 N N . GLN A 1 403 ? -17.879 -5.620 18.463 1.00 94.25 403 GLN A N 1
ATOM 3161 C CA . GLN A 1 403 ? -17.761 -6.154 17.103 1.00 94.25 403 GLN A CA 1
ATOM 3162 C C . GLN A 1 403 ? -18.230 -7.608 17.039 1.00 94.25 403 GLN A C 1
ATOM 3164 O O . GLN A 1 403 ? -19.064 -7.943 16.203 1.00 94.25 403 GLN A O 1
ATOM 3169 N N . ALA A 1 404 ? -17.779 -8.453 17.971 1.00 95.25 404 ALA A N 1
ATOM 3170 C CA . ALA A 1 404 ? -18.201 -9.848 18.039 1.00 95.25 404 ALA A CA 1
ATOM 3171 C C . ALA A 1 404 ? -19.724 -9.955 18.180 1.00 95.25 404 ALA A C 1
ATOM 3173 O O . ALA A 1 404 ? -20.359 -10.705 17.445 1.00 95.25 404 ALA A O 1
ATOM 3174 N N . LYS A 1 405 ? -20.331 -9.157 19.068 1.00 94.75 405 LYS A N 1
ATOM 3175 C CA . LYS A 1 405 ? -21.789 -9.114 19.232 1.00 94.75 405 LYS A CA 1
ATOM 3176 C C . LYS A 1 405 ? -22.519 -8.623 17.987 1.00 94.75 405 LYS A C 1
ATOM 3178 O O . LYS A 1 405 ? -23.590 -9.138 17.708 1.00 94.75 405 LYS A O 1
ATOM 3183 N N . GLN A 1 406 ? -21.991 -7.653 17.245 1.00 93.75 406 GLN A N 1
ATOM 3184 C CA . GLN A 1 406 ? -22.653 -7.183 16.024 1.00 93.75 406 GLN A CA 1
ATOM 3185 C C . GLN A 1 406 ? -22.595 -8.227 14.909 1.00 93.75 406 GLN A C 1
ATOM 3187 O O . GLN A 1 406 ? -23.619 -8.513 14.292 1.00 93.75 406 GLN A O 1
ATOM 3192 N N . THR A 1 407 ? -21.422 -8.817 14.687 1.00 92.75 407 THR A N 1
ATOM 3193 C CA . THR A 1 407 ? -21.180 -9.717 13.554 1.00 92.75 407 THR A CA 1
ATOM 3194 C C . THR A 1 407 ? -21.708 -11.129 13.800 1.00 92.75 407 THR A C 1
ATOM 3196 O O . THR A 1 407 ? -22.228 -11.761 12.886 1.00 92.75 407 THR A O 1
ATOM 3199 N N . LEU A 1 408 ? -21.591 -11.645 15.027 1.00 92.44 408 LEU A N 1
ATOM 3200 C CA . LEU A 1 408 ? -21.870 -13.052 15.331 1.00 92.44 408 LEU A CA 1
ATOM 3201 C C . LEU A 1 408 ? -23.236 -13.292 15.990 1.00 92.44 408 LEU A C 1
ATOM 3203 O O . LEU A 1 408 ? -23.564 -14.452 16.219 1.00 92.44 408 LEU A O 1
ATOM 3207 N N . LYS A 1 409 ? -24.047 -12.258 16.270 1.00 89.69 409 LYS A N 1
ATOM 3208 C CA . LYS A 1 409 ? -25.356 -12.402 16.956 1.00 89.69 409 LYS A CA 1
ATOM 3209 C C . LYS A 1 409 ? -26.309 -13.409 16.311 1.00 89.69 409 LYS A C 1
ATOM 3211 O O . LYS A 1 409 ? -27.092 -14.031 17.014 1.00 89.69 409 LYS A O 1
ATOM 3216 N N . GLU A 1 410 ? -26.280 -13.531 14.986 1.00 87.31 410 GLU A N 1
ATOM 3217 C CA . GLU A 1 410 ? -27.188 -14.422 14.253 1.00 87.31 410 GLU A CA 1
ATOM 3218 C C . GLU A 1 410 ? -26.714 -15.873 14.292 1.00 87.31 410 GLU A C 1
ATOM 3220 O O . GLU A 1 410 ? -27.516 -16.796 14.203 1.00 87.31 410 GLU A O 1
ATOM 3225 N N . THR A 1 411 ? -25.402 -16.072 14.409 1.00 88.38 411 THR A N 1
ATOM 3226 C CA . THR A 1 411 ? -24.786 -17.395 14.342 1.00 88.38 411 THR A CA 1
ATOM 3227 C C . THR A 1 411 ? -24.559 -17.974 15.734 1.00 88.38 411 THR A C 1
ATOM 3229 O O . THR A 1 411 ? -24.687 -19.179 15.903 1.00 88.38 411 THR A O 1
ATOM 3232 N N . TYR A 1 412 ? -24.220 -17.146 16.726 1.00 92.06 412 TYR A N 1
ATOM 3233 C CA . TYR A 1 412 ? -23.872 -17.556 18.086 1.00 92.06 412 TYR A CA 1
ATOM 3234 C C . TYR A 1 412 ? -24.909 -17.057 19.093 1.00 92.06 412 TYR A C 1
ATOM 3236 O O . TYR A 1 412 ? -25.099 -15.851 19.245 1.00 92.06 412 TYR A O 1
ATOM 3244 N N . LYS A 1 413 ? -25.520 -17.985 19.842 1.00 91.50 413 LYS A N 1
ATOM 3245 C CA . LYS A 1 413 ? -26.538 -17.674 20.859 1.00 91.50 413 LYS A CA 1
ATOM 3246 C C . LYS A 1 413 ? -25.980 -16.844 22.017 1.00 91.50 413 LYS A C 1
ATOM 3248 O O . LYS A 1 413 ? -26.666 -15.962 22.529 1.00 91.50 413 LYS A O 1
ATOM 3253 N N . TYR A 1 414 ? -24.737 -17.102 22.428 1.00 92.88 414 TYR A N 1
ATOM 3254 C CA . TYR A 1 414 ? -24.119 -16.422 23.566 1.00 92.88 414 TYR A CA 1
ATOM 3255 C C . TYR A 1 414 ? -22.779 -15.810 23.196 1.00 92.88 414 TYR A C 1
ATOM 3257 O O . TYR A 1 414 ? -21.890 -16.501 22.705 1.00 92.88 414 TYR A O 1
ATOM 3265 N N . ILE A 1 415 ? -22.615 -14.521 23.502 1.00 93.94 415 ILE A N 1
ATOM 3266 C CA . ILE A 1 415 ? -21.358 -13.785 23.343 1.00 93.94 415 ILE A CA 1
ATOM 3267 C C . ILE A 1 415 ? -21.143 -12.938 24.597 1.00 93.94 415 ILE A C 1
ATOM 3269 O O . ILE A 1 415 ? -21.914 -12.014 24.884 1.00 93.94 415 ILE A O 1
ATOM 3273 N N . TRP A 1 416 ? -20.108 -13.255 25.368 1.00 91.88 416 TRP A N 1
ATOM 3274 C CA . TRP A 1 416 ? -19.844 -12.618 26.657 1.00 91.88 416 TRP A CA 1
ATOM 3275 C C . TRP A 1 416 ? -18.348 -12.462 26.917 1.00 91.88 416 TRP A C 1
ATOM 3277 O O . TRP A 1 416 ? -17.507 -12.918 26.150 1.00 91.88 416 TRP A O 1
ATOM 3287 N N . PHE A 1 417 ? -18.020 -11.769 28.001 1.00 89.38 417 PHE A N 1
ATOM 3288 C CA . PHE A 1 417 ? -16.653 -11.596 28.468 1.00 89.38 417 PHE A CA 1
ATOM 3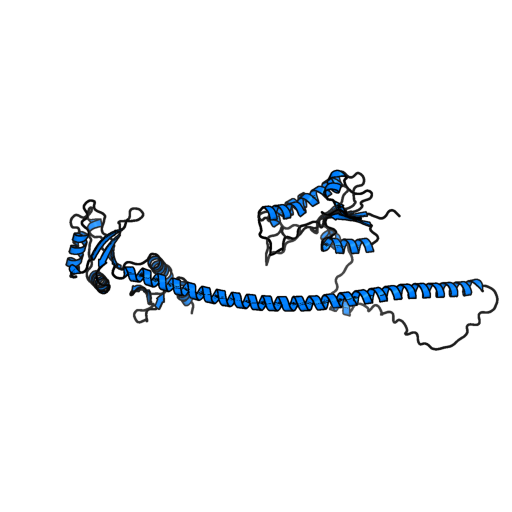289 C C . PHE A 1 417 ? -16.487 -12.289 29.819 1.00 89.38 417 PHE A C 1
ATOM 3291 O O . PHE A 1 417 ? -17.332 -12.109 30.700 1.00 89.38 417 PHE A O 1
ATOM 3298 N N . GLN A 1 418 ? -15.429 -13.084 29.979 1.00 85.56 418 GLN A N 1
ATOM 3299 C CA . GLN A 1 418 ? -15.115 -13.794 31.222 1.00 85.56 418 GLN A CA 1
ATOM 3300 C C . GLN A 1 418 ? -13.618 -14.115 31.297 1.00 85.56 418 GLN A C 1
ATOM 3302 O O . GLN A 1 418 ? -13.029 -14.534 30.301 1.00 85.56 418 GLN A O 1
ATOM 3307 N N . GLY A 1 419 ? -13.005 -13.930 32.473 1.00 78.38 419 GLY A N 1
ATOM 3308 C CA . GLY A 1 419 ? -11.593 -14.266 32.716 1.00 78.38 419 GLY A CA 1
ATOM 3309 C C . GLY A 1 419 ? -10.632 -13.607 31.720 1.00 78.38 419 GLY A C 1
ATOM 3310 O O . GLY A 1 419 ? -9.792 -14.282 31.125 1.00 78.38 419 GLY A O 1
ATOM 3311 N N . GLY A 1 420 ? -10.838 -12.316 31.441 1.00 79.19 420 GLY A N 1
ATOM 3312 C CA . GLY A 1 420 ? -10.012 -11.548 30.506 1.00 79.19 420 GLY A CA 1
ATOM 3313 C C . GLY A 1 420 ? -10.254 -11.832 29.017 1.00 79.19 420 GLY A C 1
ATOM 3314 O O . GLY A 1 420 ? -9.562 -11.264 28.174 1.00 79.19 420 GLY A O 1
ATOM 3315 N N . LYS A 1 421 ? -11.201 -12.710 28.662 1.00 87.81 421 LYS A N 1
ATOM 3316 C CA . LYS A 1 421 ? -11.393 -13.206 27.291 1.00 87.81 421 LYS A CA 1
ATOM 3317 C C . LYS A 1 421 ? -12.812 -12.955 26.795 1.00 87.81 421 LYS A C 1
ATOM 3319 O O . LYS A 1 421 ? -13.779 -13.104 27.542 1.00 87.81 421 LYS A O 1
ATOM 3324 N N . VAL A 1 422 ? -12.939 -12.627 25.509 1.00 92.19 422 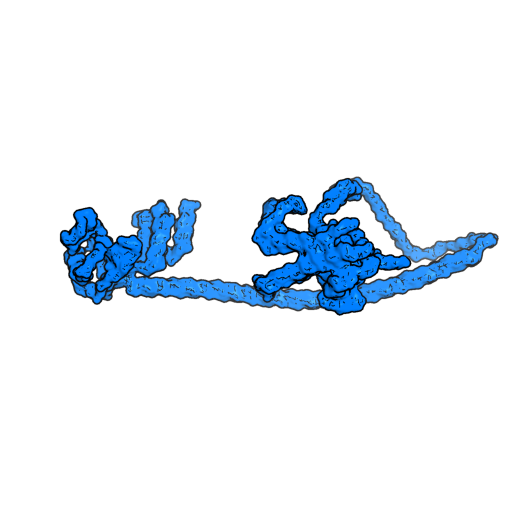VAL A N 1
ATOM 3325 C CA . VAL A 1 422 ? -14.229 -12.652 24.810 1.00 92.19 422 VAL A CA 1
ATOM 3326 C C . VAL A 1 422 ? -14.518 -14.095 24.407 1.00 92.19 422 VAL A C 1
ATOM 3328 O O . VAL A 1 422 ? -13.683 -14.756 23.789 1.00 92.19 422 VAL A O 1
ATOM 3331 N N . LEU A 1 423 ? -15.689 -14.588 24.788 1.00 93.75 423 LEU A N 1
ATOM 3332 C CA . LEU A 1 423 ? -16.145 -15.950 24.549 1.00 93.75 423 LEU A CA 1
ATOM 3333 C C . LEU A 1 423 ? -17.422 -15.928 23.715 1.00 93.75 423 LEU A C 1
ATOM 3335 O O . LEU A 1 423 ? -18.294 -15.082 23.926 1.00 93.75 423 LEU A O 1
ATOM 3339 N N . ALA A 1 424 ? -17.541 -16.886 22.802 1.00 94.12 424 ALA A N 1
ATOM 3340 C CA . ALA A 1 424 ? -18.750 -17.121 22.030 1.00 94.12 424 ALA A CA 1
ATOM 3341 C C . ALA A 1 424 ? -19.145 -18.600 22.085 1.00 94.12 424 ALA A C 1
ATOM 3343 O O . ALA A 1 424 ? -18.292 -19.485 22.028 1.00 94.12 424 ALA A O 1
ATOM 3344 N N . ARG A 1 425 ? -20.443 -18.882 22.195 1.00 94.38 425 ARG A N 1
ATOM 3345 C CA . ARG A 1 425 ? -20.998 -20.241 22.200 1.00 94.38 425 ARG A CA 1
ATOM 3346 C C . ARG A 1 425 ? -22.220 -20.307 21.286 1.00 94.38 425 ARG A C 1
ATOM 3348 O O . ARG A 1 425 ? -23.077 -19.424 21.348 1.00 94.38 425 ARG A O 1
ATOM 3355 N N . LYS A 1 426 ? -22.263 -21.326 20.421 1.00 91.00 426 LYS A N 1
ATOM 3356 C CA . LYS A 1 426 ? -23.299 -21.476 19.395 1.00 91.00 426 LYS A CA 1
ATOM 3357 C C . LYS A 1 426 ? -24.589 -22.037 19.992 1.00 91.00 426 LYS A C 1
ATOM 3359 O O . LYS A 1 426 ? -25.610 -21.360 19.926 1.00 91.00 426 LYS A O 1
ATOM 3364 N N . PHE A 1 427 ? -24.511 -23.184 20.666 1.00 88.44 427 PHE A N 1
ATOM 3365 C CA . PHE A 1 427 ? -25.638 -23.816 21.366 1.00 88.44 427 PHE A CA 1
ATOM 3366 C C . PHE A 1 427 ? -25.366 -23.997 22.865 1.00 88.44 427 PHE A C 1
ATOM 3368 O O . PHE A 1 427 ? -24.231 -23.860 23.307 1.00 88.44 427 PHE A O 1
ATOM 3375 N N . ASP A 1 428 ? -26.385 -24.303 23.676 1.00 89.31 428 ASP A N 1
ATOM 3376 C CA . ASP A 1 428 ? -26.268 -24.339 25.147 1.00 89.31 428 ASP A CA 1
ATOM 3377 C C . ASP A 1 428 ? -25.161 -25.283 25.657 1.00 89.31 428 ASP A C 1
ATOM 3379 O O . ASP A 1 428 ? -24.442 -24.924 26.591 1.00 89.31 428 ASP A O 1
ATOM 3383 N N . ASN A 1 429 ? -24.954 -26.423 24.991 1.00 89.25 429 ASN A N 1
ATOM 3384 C CA . ASN A 1 429 ? -24.003 -27.464 25.403 1.00 89.25 429 ASN A CA 1
ATOM 3385 C C . ASN A 1 429 ? -22.634 -27.396 24.704 1.00 89.25 429 ASN A C 1
ATOM 3387 O O . ASN A 1 429 ? -21.761 -28.217 24.988 1.00 89.25 429 ASN A O 1
ATOM 3391 N N . ASP A 1 430 ? -22.411 -26.425 23.815 1.00 88.38 430 ASP A N 1
ATOM 3392 C CA . ASP A 1 430 ? -21.135 -26.320 23.110 1.00 88.38 430 ASP A CA 1
ATOM 3393 C C . ASP A 1 430 ? -20.015 -25.785 24.006 1.00 88.38 430 ASP A C 1
ATOM 3395 O O . ASP A 1 430 ? -20.212 -24.944 24.892 1.00 88.38 430 ASP A O 1
ATOM 3399 N N . LYS A 1 431 ? -18.781 -26.202 23.709 1.00 91.62 431 LYS A N 1
ATOM 3400 C CA . LYS A 1 431 ? -17.597 -25.585 24.311 1.00 91.62 431 LYS A CA 1
ATOM 3401 C C . LYS A 1 431 ? -17.479 -24.126 23.834 1.00 91.62 431 LYS A C 1
ATOM 3403 O O . LYS A 1 431 ? -17.563 -23.878 22.632 1.00 91.62 431 LYS A O 1
ATOM 3408 N N . PRO A 1 432 ? -17.264 -23.151 24.740 1.00 93.12 432 PRO A N 1
ATOM 3409 C CA . PRO A 1 432 ? -17.035 -21.766 24.343 1.00 93.12 432 PRO A CA 1
ATOM 3410 C C . PRO A 1 432 ? -15.777 -21.622 23.481 1.00 93.12 432 PRO A C 1
ATOM 3412 O O . PRO A 1 432 ? -14.715 -22.142 23.827 1.00 93.12 432 PRO A O 1
ATOM 3415 N N . VAL A 1 433 ? -15.884 -20.860 22.398 1.00 93.81 433 VAL A N 1
ATOM 3416 C CA . VAL A 1 433 ? -14.764 -20.449 21.546 1.00 93.81 433 VAL A CA 1
ATOM 3417 C C . VAL A 1 433 ? -14.221 -19.114 22.049 1.00 93.81 433 VAL A C 1
ATOM 3419 O O . VAL A 1 433 ? -14.989 -18.220 22.403 1.00 93.81 433 VAL A O 1
ATOM 3422 N N . ILE A 1 434 ? -12.895 -18.973 22.087 1.00 93.38 434 ILE A N 1
ATOM 3423 C CA . ILE A 1 434 ? -12.219 -17.740 22.508 1.00 93.38 434 ILE A CA 1
ATOM 3424 C C . ILE A 1 434 ? -11.988 -16.848 21.287 1.00 93.38 434 ILE A C 1
ATOM 3426 O O . ILE A 1 434 ? -11.351 -17.280 20.330 1.00 93.38 434 ILE A O 1
ATOM 3430 N N . ILE A 1 435 ? -12.431 -15.595 21.362 1.00 92.88 435 ILE A N 1
ATOM 3431 C CA . ILE A 1 435 ? -12.187 -14.557 20.356 1.00 92.88 435 ILE A CA 1
ATOM 3432 C C . ILE A 1 435 ? -11.060 -13.661 20.873 1.00 92.88 435 ILE A C 1
ATOM 3434 O O . ILE A 1 435 ? -11.215 -12.992 21.897 1.00 92.88 435 ILE A O 1
ATOM 3438 N N . ARG A 1 436 ? -9.909 -13.666 20.194 1.00 88.75 436 ARG A N 1
ATOM 3439 C CA . ARG A 1 436 ? -8.718 -12.891 20.588 1.00 88.75 436 ARG A CA 1
ATOM 3440 C C . ARG A 1 436 ? -8.525 -11.647 19.728 1.00 88.75 436 ARG A C 1
ATOM 3442 O O . ARG A 1 436 ? -7.889 -10.699 20.176 1.00 88.75 436 ARG A O 1
ATOM 3449 N N . SER A 1 437 ? -9.051 -11.657 18.506 1.00 89.44 437 SER A N 1
ATOM 3450 C CA . SER A 1 437 ? -8.857 -10.596 17.517 1.00 89.44 437 SER A CA 1
ATOM 3451 C C . SER A 1 437 ? -10.060 -10.446 16.586 1.00 89.44 437 SER A C 1
ATOM 3453 O O . SER A 1 437 ? -10.927 -11.319 16.534 1.00 89.44 437 SER A O 1
ATOM 3455 N N . SER A 1 438 ? -10.094 -9.358 15.813 1.00 89.06 438 SER A N 1
ATOM 3456 C CA . SER A 1 438 ? -11.067 -9.182 14.727 1.00 89.06 438 SER A CA 1
ATOM 3457 C C . SER A 1 438 ? -10.952 -10.280 13.664 1.00 89.06 438 SER A C 1
ATOM 3459 O O . SER A 1 438 ? -11.968 -10.764 13.188 1.00 89.06 438 SER A O 1
ATOM 3461 N N . CYS A 1 439 ? -9.737 -10.764 13.384 1.00 87.62 439 CYS A N 1
ATOM 3462 C CA . CYS A 1 439 ? -9.507 -11.885 12.469 1.00 87.62 439 CYS A CA 1
ATOM 3463 C C . CYS A 1 439 ? -10.240 -13.164 12.918 1.00 87.62 439 CYS A C 1
ATOM 3465 O O . CYS A 1 439 ? -10.754 -13.912 12.088 1.00 87.62 439 CYS A O 1
ATOM 3467 N N . ASP A 1 440 ? -10.335 -13.416 14.230 1.00 89.88 440 ASP A N 1
ATOM 3468 C CA . ASP A 1 440 ? -11.117 -14.548 14.742 1.00 89.88 440 ASP A CA 1
ATOM 3469 C C . ASP A 1 440 ? -12.616 -14.350 14.483 1.00 89.88 440 ASP A C 1
ATOM 3471 O O . ASP A 1 440 ? -13.309 -15.310 14.158 1.00 89.88 440 ASP A O 1
ATOM 3475 N N . ILE A 1 441 ? -13.121 -13.114 14.571 1.00 91.69 441 ILE A N 1
ATOM 3476 C CA . ILE A 1 441 ? -14.520 -12.794 14.247 1.00 91.69 441 ILE A CA 1
ATOM 3477 C C . ILE A 1 441 ? -14.798 -13.097 12.773 1.00 91.69 441 ILE A C 1
ATOM 3479 O O . ILE A 1 441 ? -15.805 -13.734 12.473 1.00 91.69 441 ILE A O 1
ATOM 3483 N N . ASP A 1 442 ? -13.896 -12.710 11.871 1.00 90.12 442 ASP A N 1
ATOM 3484 C CA . ASP A 1 442 ? -14.042 -12.949 10.429 1.00 90.12 442 ASP A CA 1
ATOM 3485 C C . ASP A 1 442 ? -13.998 -14.448 10.086 1.00 90.12 442 ASP A C 1
ATOM 3487 O O . ASP A 1 442 ? -14.778 -14.951 9.272 1.00 90.12 442 ASP A O 1
ATOM 3491 N N . LYS A 1 443 ? -13.134 -15.216 10.758 1.00 89.50 443 LYS A N 1
ATOM 3492 C CA . LYS A 1 443 ? -13.094 -16.681 10.614 1.00 89.50 443 LYS A CA 1
ATOM 3493 C C . LYS A 1 443 ? -14.376 -17.350 11.113 1.00 89.50 443 LYS A C 1
ATOM 3495 O O . LYS A 1 443 ? -14.855 -18.298 10.498 1.00 89.50 443 LYS A O 1
ATOM 3500 N N . LEU A 1 444 ? -14.939 -16.874 12.222 1.00 88.81 444 LEU A N 1
ATOM 3501 C CA . LEU A 1 444 ? -16.170 -17.435 12.790 1.00 88.81 444 LEU A CA 1
ATOM 3502 C C . LEU A 1 444 ? -17.421 -16.982 12.022 1.00 88.81 444 LEU A C 1
ATOM 3504 O O . LEU A 1 444 ? -18.411 -17.710 11.986 1.00 88.81 444 LEU A O 1
ATOM 3508 N N . SER A 1 445 ? -17.388 -15.810 11.380 1.00 86.25 445 SER A N 1
ATOM 3509 C CA . SER A 1 445 ? -18.486 -15.321 10.540 1.00 86.25 445 SER A CA 1
ATOM 3510 C C . SER A 1 445 ? -18.549 -16.055 9.199 1.00 86.25 445 SER A C 1
ATOM 3512 O O . SER A 1 445 ? -19.639 -16.351 8.718 1.00 86.25 445 SER A O 1
ATOM 3514 N N . THR A 1 446 ? -17.402 -16.425 8.623 1.00 79.19 446 THR A N 1
ATOM 3515 C CA . THR A 1 446 ? -17.315 -17.176 7.356 1.00 79.19 446 THR A CA 1
ATOM 3516 C C . THR A 1 446 ? -17.698 -18.653 7.490 1.00 79.19 446 THR A C 1
ATOM 3518 O O . THR A 1 446 ? -18.151 -19.259 6.520 1.00 79.19 446 THR A O 1
ATOM 3521 N N . GLN A 1 447 ? -17.645 -19.223 8.698 1.00 66.06 447 GLN A N 1
ATOM 3522 C CA . GLN A 1 447 ? -18.176 -20.563 8.999 1.00 66.06 447 GLN A CA 1
ATOM 3523 C C . GLN A 1 447 ? -19.711 -20.680 8.883 1.00 66.06 447 GLN A C 1
ATOM 3525 O O . GLN A 1 447 ? -20.252 -21.759 9.102 1.00 66.06 447 GLN A O 1
ATOM 3530 N N . LYS A 1 448 ? -20.431 -19.612 8.502 1.00 53.91 448 LYS A N 1
ATOM 3531 C CA . LYS A 1 448 ? -21.869 -19.667 8.168 1.00 53.91 448 LYS A CA 1
ATOM 3532 C C . LYS A 1 448 ? -22.184 -20.563 6.954 1.00 53.91 448 LYS A C 1
ATOM 3534 O O . LYS A 1 448 ? -23.338 -20.941 6.801 1.00 53.91 448 LYS A O 1
ATOM 3539 N N . TYR A 1 449 ? -21.193 -20.878 6.110 1.00 41.34 449 TYR A N 1
ATOM 3540 C CA . TYR A 1 449 ? -21.378 -21.511 4.792 1.00 41.34 449 TYR A CA 1
ATOM 3541 C C . TYR A 1 449 ? -20.683 -22.874 4.615 1.00 41.34 449 TYR A C 1
ATOM 3543 O O . TYR A 1 449 ? -20.404 -23.270 3.484 1.00 41.34 449 TYR A O 1
ATOM 3551 N N . ARG A 1 450 ? -20.365 -23.585 5.700 1.00 37.97 450 ARG A N 1
ATOM 3552 C CA . ARG A 1 450 ? -19.866 -24.967 5.623 1.00 37.97 450 ARG A CA 1
ATOM 3553 C C . ARG A 1 450 ? -20.754 -25.935 6.372 1.00 37.97 450 ARG A C 1
ATOM 3555 O O . ARG A 1 450 ? -21.210 -25.560 7.476 1.00 37.97 450 ARG A O 1
#

Secondary structure (DSSP, 8-state):
----EEEEETTTSHHHHHHHHHHHHTTPEEEEEESS-BTTEEEHHHHHHH-SPTTEEEEEE--------TTS---HHHHHHHHIIIIIHHHHHHHHHHH-SS--SEEEE---STTSPP-SSPPP-TTSPP--SSHHHHHHHHHHHT----TT-EEEESS-HHHHHHHSS---PPPPTTHHHHSPP-----PPP------------SSS-HHHHHHHHHHHHHHHHHHHHHHHHHHHHHHHHHHHHHHHHHHHHHHHHHHHHHHHHHHHHHHHHHHHHHHHHHHHHHHHHHHHHTTTTEEEEES----TT--HHHHHHHHHHHTT--GGGEEEEEEEPPSTTPPPEEEEEESSHHHHHHHHHHHHHSPPBGGGT-TT-SSHHHHTPBPEEEE---HHHHHHHHHHHHHHTTT-SEEEEETTEEEEESSTTSPPEEE-SHHHHHHHHHGGG-

Sequence (450 aa):
MSANKVLIGGGTGFIGQNLRKLLSTGGYNIVNVSRMPGANNVSWSTIEKSGLPLNTKAVVNCAGQQFMDFTKSWTPGFKQNVQNSRIYTTRALSQAINESNDKPKVFVLVTGVGAYEPSNTVKYDECSPTTGTDFFSQLLVEWEKAANVNPPVRLVSLSSKQLSALRNAENLEWTCEDCRKESPHRKSFIIPEDDDDDTDGIQLGESGSTAMSKLLRDISLEVKKAVKMELASVNESLSSWWIKMDTINATREILTEKVKDLEKKNMYLTNQNTHLELKVNAMEQQIRNMEQKQLDNVLEITGIPEDKDENLEKLSSKLASKLNVEKRQASMVKRLKGRDGKEGVIQVVLQQEEQVDQWIRAARTETIALEDITPNAPNPEVAKRRVLLRRALTKANKTLLWQAKQTLKETYKYIWFQGGKVLARKFDNDKPVIIRSSCDIDKLSTQKYR

Radius of gyration: 44.6 Å; chains: 1; bounding box: 82×61×140 Å